Protein AF-A0A7X4HXA7-F1 (afdb_monomer_lite)

Sequence (532 aa):
MKQIGVILVHGIGNQRRYDFLKEFTSHFLDAVRQSAATTRLVINKVELARPSARPETSSDVDGRRPAGSIHNLTSLFRPTTLVNDSPDRPFAVRIYEAYWADEDRPYSRAEKLKYNLWLITLFWNPIFNLVSGKYKGRMPFRRFLRGELMTLVVFPLYHLLEFLFLLLDATFRSANHRSSRWNAAIYEYAGDVKLFVSQRIYFHNQTKRDAIRARFDEVLIKACLENEEIHVVGHSLGSAVALDGLTHHKMQPSKMAEDFLAWLAHCHPEAVEVNPLAKLKTFVTLGSPLDKLYFFWPSQKPRDRRRPVTLRQRQDVTEPAADVGGSRASWSATTAHDEEERAPASWFNFSDVVDPIGADLDDYGDVEGLAKPTNRRLVACWSPTSGHTRYWENVDIMRWIAARICSPEENAPLPKQPSYAKGATRVLLTLFLLGLPTAFALALMLFGILDFMLGFAHDLYMNAESQTAFETLDWFDGTILWVRSSLRLQEGAVTVFGRLVFVALGALLIAFPFSLFHWRRNEQKVKARRDL

Radius of gyration: 28.96 Å; chains: 1; bounding box: 67×77×90 Å

Foldseek 3Di:
DAEEEEEEFEEDFVADPPNCVVLLVVLLVVLLVVLCVVPVFDFPDWDPQDQPPPPPPVPCVPVDDPLPVPVPPVPGDDFTWTWGPPVVDTYIYGYHYLYQYDLPDDDDPVNVVVLLVVLVLLLCLLVCCVVVVVVVDPPPVCVCVQFVCCVNPVSVLVSVVVVVVVVVCVVVPVDDDPDDPVVSNVCRVVVVVCQCLDPPDDDPNDRSNLSSLVSVLVRLLVSLVRGQAYEYEAAECSLLSVLCNLQCVPPPRDVSSVVVLVVCCVVPVVSVPRDSLLRYAEYEYALYLVVVCCSSPVVSDQDDPPPPPPPPPPPPDPDDDDDDDDPDPPPPPPDPPVVPPDDAHEAEYEAELLASRHDFVPVDDDRVSYHGYDYAYDPPDLHNVCRRVPQSVPSQSSSCVSCCRRPVVPPRPHDDHDPPLVSVVSNVVNCCVVVLVSVVVVVVVVVVVVVVVLVVVVVCVVVVPPDDDPPVCVVVVVVNVVVVVVVVVVVVVVVVVVVVSVVVVVVCVVVVVVVSVVVVVVVVVVVVVVVD

pLDDT: mean 72.51, std 15.58, range [39.59, 97.19]

Structure (mmCIF, N/CA/C/O backbone):
data_AF-A0A7X4HXA7-F1
#
_entry.id   AF-A0A7X4HXA7-F1
#
loop_
_atom_site.group_PDB
_atom_site.id
_atom_site.type_symbol
_atom_site.label_atom_id
_atom_site.label_alt_id
_atom_site.label_comp_id
_atom_site.label_asym_id
_atom_site.label_entity_id
_atom_site.label_seq_id
_atom_site.pdbx_PDB_ins_code
_atom_site.Cartn_x
_atom_site.Cartn_y
_atom_site.Cartn_z
_atom_site.occupancy
_atom_site.B_iso_or_equiv
_atom_site.auth_seq_id
_atom_site.auth_comp_id
_atom_site.auth_asym_id
_atom_site.auth_atom_id
_atom_site.pdbx_PDB_model_num
ATOM 1 N N . MET A 1 1 ? -23.446 -1.475 22.392 1.00 88.31 1 MET A N 1
ATOM 2 C CA . MET A 1 1 ? -22.938 -2.144 21.176 1.00 88.31 1 MET A CA 1
ATOM 3 C C . MET A 1 1 ? -21.628 -1.488 20.800 1.00 88.31 1 MET A C 1
ATOM 5 O O . MET A 1 1 ? -21.642 -0.295 20.517 1.00 88.31 1 MET A O 1
ATOM 9 N N . LYS A 1 2 ? -20.532 -2.248 20.812 1.00 93.12 2 LYS A N 1
ATOM 10 C CA . LYS A 1 2 ? -19.186 -1.732 20.542 1.00 93.12 2 LYS A CA 1
ATOM 11 C C . LYS A 1 2 ? -19.071 -1.214 19.106 1.00 93.12 2 LYS A C 1
ATOM 13 O O . LYS A 1 2 ? -19.392 -1.963 18.185 1.00 93.12 2 LYS A O 1
ATOM 18 N N . GLN A 1 3 ? -18.615 0.020 18.900 1.00 94.81 3 GLN A N 1
ATOM 19 C CA . GLN A 1 3 ? -18.382 0.570 17.553 1.00 94.81 3 GLN A CA 1
ATOM 20 C C . GLN A 1 3 ? -16.918 0.381 17.123 1.00 94.81 3 GLN A C 1
ATOM 22 O O . GLN A 1 3 ? -16.004 0.854 17.799 1.00 94.81 3 GLN A O 1
ATOM 27 N N . ILE A 1 4 ? -16.689 -0.301 16.000 1.00 95.50 4 ILE A N 1
ATOM 28 C CA . ILE A 1 4 ? -15.364 -0.630 15.461 1.00 95.50 4 ILE A CA 1
ATOM 29 C C . ILE A 1 4 ? -15.205 0.027 14.089 1.00 95.50 4 ILE A C 1
ATOM 31 O O . ILE A 1 4 ? -15.945 -0.287 13.161 1.00 95.50 4 ILE A O 1
ATOM 35 N N . GLY A 1 5 ? -14.208 0.891 13.929 1.00 95.44 5 GLY A N 1
ATOM 36 C CA . GLY A 1 5 ? -13.864 1.497 12.648 1.00 95.44 5 GLY A CA 1
ATOM 37 C C . GLY A 1 5 ? -12.778 0.706 11.924 1.00 95.44 5 GLY A C 1
ATOM 38 O O . GLY A 1 5 ? -11.759 0.350 12.513 1.00 95.44 5 GLY A O 1
ATOM 39 N N . VAL A 1 6 ? -12.965 0.455 10.632 1.00 95.75 6 VAL A N 1
ATOM 40 C CA . VAL A 1 6 ? -11.962 -0.152 9.747 1.00 95.75 6 VAL A CA 1
ATOM 41 C C . VAL A 1 6 ? -11.675 0.818 8.616 1.00 95.75 6 VAL A C 1
ATOM 43 O O . VAL A 1 6 ? -12.551 1.089 7.805 1.00 95.75 6 VAL A O 1
ATOM 46 N N . ILE A 1 7 ? -10.461 1.351 8.552 1.00 94.88 7 ILE A N 1
ATOM 47 C CA . ILE A 1 7 ? -10.051 2.299 7.516 1.00 94.88 7 ILE A CA 1
ATOM 48 C C . ILE A 1 7 ? -9.251 1.552 6.458 1.00 94.88 7 ILE A C 1
ATOM 50 O O . ILE A 1 7 ? -8.171 1.031 6.738 1.00 94.88 7 ILE A O 1
ATOM 54 N N . LEU A 1 8 ? -9.770 1.524 5.238 1.00 94.56 8 LEU A N 1
ATOM 55 C CA . LEU A 1 8 ? -9.102 0.968 4.073 1.00 94.56 8 LEU A CA 1
ATOM 56 C C . LEU A 1 8 ? -8.347 2.075 3.344 1.00 94.56 8 LEU A C 1
ATOM 58 O O . LEU A 1 8 ? -8.947 3.055 2.913 1.00 94.56 8 LEU A O 1
ATOM 62 N N . VAL A 1 9 ? -7.036 1.921 3.202 1.00 93.69 9 VAL A N 1
ATOM 63 C CA . VAL A 1 9 ? -6.147 2.937 2.628 1.00 93.69 9 VAL A CA 1
ATOM 64 C C . VAL A 1 9 ? -5.544 2.366 1.346 1.00 93.69 9 VAL A C 1
ATOM 66 O O . VAL A 1 9 ? -4.703 1.466 1.403 1.00 93.69 9 VAL A O 1
ATOM 69 N N . HIS A 1 10 ? -5.978 2.862 0.185 1.00 90.31 10 HIS A N 1
ATOM 70 C CA . HIS A 1 10 ? -5.497 2.431 -1.136 1.00 90.31 10 HIS A CA 1
ATOM 71 C C . HIS A 1 10 ? -5.427 3.596 -2.151 1.00 90.31 10 HIS A C 1
ATOM 73 O O . HIS A 1 10 ? -6.126 4.601 -2.016 1.00 90.31 10 HIS A O 1
ATOM 79 N N . GLY A 1 11 ? -4.518 3.475 -3.126 1.00 81.56 11 GLY A N 1
ATOM 80 C CA . GLY A 1 11 ? -4.219 4.517 -4.119 1.00 81.56 11 GLY A CA 1
ATOM 81 C C . GLY A 1 11 ? -4.688 4.141 -5.519 1.00 81.56 11 GLY A C 1
ATOM 82 O O . GLY A 1 11 ? -5.440 3.177 -5.677 1.00 81.56 11 GLY A O 1
ATOM 83 N N . ILE A 1 12 ? -4.200 4.866 -6.529 1.00 69.06 12 ILE A N 1
ATOM 84 C CA . ILE A 1 12 ? -4.426 4.538 -7.936 1.00 69.06 12 ILE A CA 1
ATOM 85 C C . ILE A 1 12 ? -3.592 3.303 -8.301 1.00 69.06 12 ILE A C 1
ATOM 87 O O . ILE A 1 12 ? -2.359 3.293 -8.320 1.00 69.06 12 ILE A O 1
ATOM 91 N N . GLY A 1 13 ? -4.309 2.229 -8.599 1.00 60.66 13 GLY A N 1
ATOM 92 C CA . GLY A 1 13 ? -3.848 1.107 -9.409 1.00 60.66 13 GLY A CA 1
ATOM 93 C C . GLY A 1 13 ? -4.921 0.800 -10.454 1.00 60.66 13 GLY A C 1
ATOM 94 O O . GLY A 1 13 ? -5.788 1.627 -10.701 1.00 60.66 13 GLY A O 1
ATOM 95 N N . ASN A 1 14 ? -4.971 -0.422 -10.995 1.00 48.19 14 ASN A N 1
ATOM 96 C CA . ASN A 1 14 ? -6.093 -0.891 -11.841 1.00 48.19 14 ASN A CA 1
ATOM 97 C C . ASN A 1 14 ? -7.473 -0.896 -11.133 1.00 48.19 14 ASN A C 1
ATOM 99 O O . ASN A 1 14 ? -8.437 -1.455 -11.653 1.00 48.19 14 ASN A O 1
ATOM 103 N N . GLN A 1 15 ? -7.558 -0.343 -9.929 1.00 58.91 15 GLN A N 1
ATOM 104 C CA . GLN A 1 15 ? -8.718 -0.343 -9.063 1.00 58.91 15 GLN A CA 1
ATOM 105 C C . GLN A 1 15 ? -9.256 1.064 -9.055 1.00 58.91 15 GLN A C 1
ATOM 107 O O . GLN A 1 15 ? -8.672 1.949 -8.431 1.00 58.91 15 GLN A O 1
ATOM 112 N N . ARG A 1 16 ? -10.365 1.248 -9.766 1.00 66.75 16 ARG A N 1
ATOM 113 C CA . ARG A 1 16 ? -11.109 2.494 -9.684 1.00 66.75 16 ARG A CA 1
ATOM 114 C C . ARG A 1 16 ? -11.524 2.700 -8.238 1.00 66.75 16 ARG A C 1
ATOM 116 O O . ARG A 1 16 ? -11.734 1.736 -7.488 1.00 66.75 16 ARG A O 1
ATOM 123 N N . ARG A 1 17 ? -11.701 3.961 -7.865 1.00 64.50 17 ARG A N 1
ATOM 124 C CA . ARG A 1 17 ? -12.355 4.319 -6.606 1.00 64.50 17 ARG A CA 1
ATOM 125 C C . ARG A 1 17 ? -13.607 3.451 -6.381 1.00 64.50 17 ARG A C 1
ATOM 127 O O . ARG A 1 17 ? -14.386 3.255 -7.315 1.00 64.50 17 ARG A O 1
ATOM 134 N N . TYR A 1 18 ? -13.793 2.942 -5.162 1.00 71.88 18 TYR A N 1
ATOM 135 C CA . TYR A 1 18 ? -14.872 2.033 -4.737 1.00 71.88 18 TYR A CA 1
ATOM 136 C C . TYR A 1 18 ? -14.793 0.569 -5.178 1.00 71.88 18 TYR A C 1
ATOM 138 O O . TYR A 1 18 ? -15.395 -0.266 -4.500 1.00 71.88 18 TYR A O 1
ATOM 146 N N . ASP A 1 19 ? -14.076 0.215 -6.249 1.00 79.56 19 ASP A N 1
ATOM 147 C CA . ASP A 1 19 ? -13.962 -1.195 -6.655 1.00 79.56 19 ASP A CA 1
ATOM 148 C C . ASP A 1 19 ? -13.202 -1.986 -5.584 1.00 79.56 19 ASP A C 1
ATOM 150 O O . ASP A 1 19 ? -13.676 -3.023 -5.119 1.00 79.56 19 ASP A O 1
ATOM 154 N N . PHE A 1 20 ? -12.092 -1.426 -5.094 1.00 81.56 20 PHE A N 1
ATOM 155 C CA . PHE A 1 20 ? -11.339 -2.000 -3.980 1.00 81.56 20 PHE A CA 1
ATOM 156 C C . PHE A 1 20 ? -12.178 -2.094 -2.699 1.00 81.56 20 PHE A C 1
ATOM 158 O O . PHE A 1 20 ? -12.239 -3.162 -2.092 1.00 81.56 20 PHE A O 1
ATOM 165 N N . LEU A 1 21 ? -12.867 -1.015 -2.301 1.00 83.94 21 LEU A N 1
ATOM 166 C CA . LEU A 1 21 ? -13.745 -1.022 -1.126 1.00 83.94 21 LEU A CA 1
ATOM 167 C C . LEU A 1 21 ? -14.814 -2.113 -1.240 1.00 83.94 21 LEU A C 1
ATOM 169 O O . LEU A 1 21 ? -15.052 -2.843 -0.276 1.00 83.94 21 LEU A O 1
ATOM 173 N N . LYS A 1 22 ? -15.451 -2.239 -2.407 1.00 85.19 22 LYS A N 1
ATOM 174 C CA . LYS A 1 22 ? -16.496 -3.230 -2.668 1.00 85.19 22 LYS A CA 1
ATOM 175 C C . LYS A 1 22 ? -15.949 -4.652 -2.595 1.00 85.19 22 LYS A C 1
ATOM 177 O O . LYS A 1 22 ? -16.531 -5.478 -1.893 1.00 85.19 22 LYS A O 1
ATOM 182 N N . GLU A 1 23 ? -14.855 -4.940 -3.297 1.00 88.56 23 GLU A N 1
ATOM 183 C CA . GLU A 1 23 ? -14.228 -6.265 -3.299 1.00 88.56 23 GLU A CA 1
ATOM 184 C C . GLU A 1 23 ? -13.742 -6.645 -1.901 1.00 88.56 23 GLU A C 1
ATOM 186 O O . GLU A 1 23 ? -14.123 -7.697 -1.384 1.00 88.56 23 GLU A O 1
ATOM 191 N N . PHE A 1 24 ? -12.981 -5.762 -1.248 1.00 90.69 24 PHE A N 1
ATOM 192 C CA . PHE A 1 24 ? -12.498 -5.981 0.111 1.00 90.69 24 PHE A CA 1
ATOM 193 C C . PHE A 1 24 ? -13.660 -6.244 1.068 1.00 90.69 24 PHE A C 1
ATOM 195 O O . PHE A 1 24 ? -13.644 -7.234 1.794 1.00 90.69 24 PHE A O 1
ATOM 202 N N . THR A 1 25 ? -14.692 -5.395 1.052 1.00 88.88 25 THR A N 1
ATOM 203 C CA . THR A 1 25 ? -15.854 -5.538 1.941 1.00 88.88 25 THR A CA 1
ATOM 204 C C . THR A 1 25 ? -16.603 -6.841 1.681 1.00 88.88 25 THR A C 1
ATOM 206 O O . THR A 1 25 ? -17.016 -7.496 2.634 1.00 88.88 25 THR A O 1
ATOM 209 N N . SER A 1 26 ? -16.749 -7.255 0.418 1.00 89.94 26 SER A N 1
ATOM 210 C CA . SER A 1 26 ? -17.382 -8.531 0.068 1.00 89.94 26 SER A CA 1
ATOM 211 C C . SER A 1 26 ? -16.606 -9.715 0.642 1.00 89.94 26 SER A C 1
ATOM 213 O O . SER A 1 26 ? -17.182 -10.546 1.342 1.00 89.94 26 SER A O 1
ATOM 215 N N . HIS A 1 27 ? -15.292 -9.774 0.414 1.00 92.50 27 HIS A N 1
ATOM 216 C CA . HIS A 1 27 ? -14.469 -10.869 0.929 1.00 92.50 27 HIS A CA 1
ATOM 217 C C . HIS A 1 27 ? -14.347 -10.848 2.455 1.00 92.50 27 HIS A C 1
ATOM 219 O O . HIS A 1 27 ? -14.347 -11.904 3.087 1.00 92.50 27 HIS A O 1
ATOM 225 N N . PHE A 1 28 ? -14.291 -9.659 3.057 1.00 92.06 28 PHE A N 1
ATOM 226 C CA . PHE A 1 28 ? -14.330 -9.484 4.503 1.00 92.06 28 PHE A CA 1
ATOM 227 C C . PHE A 1 28 ? -15.645 -10.012 5.084 1.00 92.06 28 PHE A C 1
ATOM 229 O O . PHE A 1 28 ? -15.630 -10.747 6.066 1.00 92.06 28 PHE A O 1
ATOM 236 N N . LEU A 1 29 ? -16.783 -9.711 4.453 1.00 89.12 29 LEU A N 1
ATOM 237 C CA . LEU A 1 29 ? -18.088 -10.214 4.875 1.00 89.12 29 LEU A CA 1
ATOM 238 C C . LEU A 1 29 ? -18.196 -11.726 4.782 1.00 89.12 29 LEU A C 1
ATOM 240 O O . LEU A 1 29 ? -18.685 -12.367 5.712 1.00 89.12 29 LEU A O 1
ATOM 244 N N . ASP A 1 30 ? -17.732 -12.297 3.677 1.00 90.44 30 ASP A N 1
ATOM 245 C CA . ASP A 1 30 ? -17.726 -13.743 3.497 1.00 90.44 30 ASP A CA 1
ATOM 246 C C . ASP A 1 30 ? -16.817 -14.420 4.527 1.00 90.44 30 ASP A C 1
ATOM 248 O O . ASP A 1 30 ? -17.182 -15.452 5.090 1.00 90.44 30 ASP A O 1
ATOM 252 N N . ALA A 1 31 ? -15.681 -13.804 4.854 1.00 90.69 31 ALA A N 1
ATOM 253 C CA . ALA A 1 31 ? -14.806 -14.255 5.926 1.00 90.69 31 ALA A CA 1
ATOM 254 C C . ALA A 1 31 ? -15.468 -14.166 7.310 1.00 90.69 31 ALA A C 1
ATOM 256 O O . ALA A 1 31 ? -15.410 -15.140 8.059 1.00 90.69 31 ALA A O 1
ATOM 257 N N . VAL A 1 32 ? -16.147 -13.060 7.639 1.00 87.31 32 VAL A N 1
ATOM 258 C CA . VAL A 1 32 ? -16.910 -12.918 8.893 1.00 87.31 32 VAL A CA 1
ATOM 259 C C . VAL A 1 32 ? -17.988 -13.998 8.986 1.00 87.31 32 VAL A C 1
ATOM 261 O O . VAL A 1 32 ? -18.085 -14.660 10.014 1.00 87.31 32 VAL A O 1
ATOM 264 N N . ARG A 1 33 ? -18.754 -14.237 7.912 1.00 84.94 33 ARG A N 1
ATOM 265 C CA . ARG A 1 33 ? -19.793 -15.285 7.857 1.00 84.94 33 ARG A CA 1
ATOM 266 C C . ARG A 1 33 ? -19.225 -16.687 8.055 1.00 84.94 33 ARG A C 1
ATOM 268 O O . ARG A 1 33 ? -19.838 -17.507 8.730 1.00 84.94 33 ARG A O 1
ATOM 275 N N . GLN A 1 34 ? -18.065 -16.969 7.470 1.00 84.88 34 GLN A N 1
ATOM 276 C CA . GLN A 1 34 ? -17.410 -18.270 7.605 1.00 84.88 34 GLN A CA 1
ATOM 277 C C . GLN A 1 34 ? -16.851 -18.483 9.013 1.00 84.88 34 GLN A C 1
ATOM 279 O O . GLN A 1 34 ? -17.006 -19.571 9.558 1.00 84.88 34 GLN A O 1
ATOM 284 N N . SER A 1 35 ? -16.254 -17.456 9.622 1.00 76.50 35 SER A N 1
ATOM 285 C CA . SER A 1 35 ? -15.803 -17.519 11.018 1.00 76.50 35 SER A CA 1
ATOM 286 C C . SER A 1 35 ? -16.990 -17.648 11.983 1.00 76.50 35 SER A C 1
ATOM 288 O O . SER A 1 35 ? -16.943 -18.431 12.931 1.00 76.50 35 SER A O 1
ATOM 290 N N . ALA A 1 36 ? -18.096 -16.963 11.679 1.00 66.12 36 ALA A N 1
ATOM 291 C CA . ALA A 1 36 ? -19.364 -17.011 12.403 1.00 66.12 36 ALA A CA 1
ATOM 292 C C . ALA A 1 36 ? -20.096 -18.360 12.337 1.00 66.12 36 ALA A C 1
ATOM 294 O O . ALA A 1 36 ? -20.959 -18.628 13.167 1.00 66.12 36 ALA A O 1
ATOM 295 N N . ALA A 1 37 ? -19.760 -19.252 11.403 1.00 58.16 37 ALA A N 1
ATOM 296 C CA . ALA A 1 37 ? -20.290 -20.617 11.445 1.00 58.16 37 ALA A CA 1
ATOM 297 C C . ALA A 1 37 ? -19.906 -21.342 12.755 1.00 58.16 37 ALA A C 1
ATOM 299 O O . ALA A 1 37 ? -20.577 -22.290 13.157 1.00 58.16 37 ALA A O 1
ATOM 300 N N . THR A 1 38 ? -18.869 -20.856 13.444 1.00 51.97 38 THR A N 1
ATOM 301 C CA . THR A 1 38 ? -18.427 -21.321 14.767 1.00 51.97 38 THR A CA 1
ATOM 302 C C . THR A 1 38 ? -19.077 -20.546 15.924 1.00 51.97 38 THR A C 1
ATOM 304 O O . THR A 1 38 ? -19.207 -21.082 17.021 1.00 51.97 38 THR A O 1
ATOM 307 N N . THR A 1 39 ? -19.546 -19.317 15.680 1.00 53.12 39 THR A N 1
ATOM 308 C CA . THR A 1 39 ? -20.023 -18.365 16.699 1.00 53.12 39 THR A CA 1
ATOM 309 C C . THR A 1 39 ? -21.244 -17.629 16.149 1.00 53.12 39 THR A C 1
ATOM 311 O O . THR A 1 39 ? -21.087 -16.854 15.215 1.00 53.12 39 THR A O 1
ATOM 314 N N . ARG A 1 40 ? -22.455 -17.857 16.690 1.00 54.72 40 ARG A N 1
ATOM 315 C CA . ARG A 1 40 ? -23.736 -17.289 16.194 1.00 54.72 40 ARG A CA 1
ATOM 316 C C . ARG A 1 40 ? -23.654 -15.771 15.948 1.00 54.72 40 ARG A C 1
ATOM 318 O O . ARG A 1 40 ? -23.915 -14.975 16.846 1.00 54.72 40 ARG A O 1
ATOM 325 N N . LEU A 1 41 ? -23.323 -15.377 14.723 1.00 56.59 41 LEU A N 1
ATOM 326 C CA . LEU A 1 41 ? -23.183 -13.987 14.298 1.00 56.59 41 LEU A CA 1
ATOM 327 C C . LEU A 1 41 ? -24.321 -13.706 13.323 1.00 56.59 41 LEU A C 1
ATOM 329 O O . LEU A 1 41 ? -24.367 -14.259 12.223 1.00 56.59 41 LEU A O 1
ATOM 333 N N . VAL A 1 42 ? -25.277 -12.886 13.752 1.00 57.47 42 VAL A N 1
ATOM 334 C CA . VAL A 1 42 ? -26.417 -12.502 12.919 1.00 57.47 42 VAL A CA 1
ATOM 335 C C . VAL A 1 42 ? -26.072 -11.170 12.266 1.00 57.47 42 VAL A C 1
ATOM 337 O O . VAL A 1 42 ? -26.035 -10.141 12.936 1.00 57.47 42 VAL A O 1
ATOM 340 N N . ILE A 1 43 ? -25.774 -11.194 10.965 1.00 61.47 43 ILE A N 1
ATOM 341 C CA . ILE A 1 43 ? -25.510 -9.978 10.187 1.00 61.47 43 ILE A CA 1
ATOM 342 C C . ILE A 1 43 ? -26.856 -9.403 9.747 1.00 61.47 43 ILE A C 1
ATOM 344 O O . ILE A 1 43 ? -27.425 -9.850 8.752 1.00 61.47 43 ILE A O 1
ATOM 348 N N . ASN A 1 44 ? -27.367 -8.421 10.490 1.00 52.22 44 ASN A N 1
ATOM 349 C CA . ASN A 1 44 ? -28.725 -7.901 10.284 1.00 52.22 44 ASN A CA 1
ATOM 350 C C . ASN A 1 44 ? -28.833 -6.826 9.198 1.00 52.22 44 ASN A C 1
ATOM 352 O O . ASN A 1 44 ? -29.898 -6.643 8.608 1.00 52.22 44 ASN A O 1
ATOM 356 N N . LYS A 1 45 ? -27.745 -6.105 8.908 1.00 59.59 45 LYS A N 1
ATOM 357 C CA . LYS A 1 45 ? -27.756 -5.024 7.918 1.00 59.59 45 LYS A CA 1
ATOM 358 C C . LYS A 1 45 ? -26.372 -4.815 7.319 1.00 59.59 45 LYS A C 1
ATOM 360 O O . LYS A 1 45 ? -25.388 -4.766 8.051 1.00 59.59 45 LYS A O 1
ATOM 365 N N . VAL A 1 46 ? -26.323 -4.673 5.996 1.00 60.50 46 VAL A N 1
ATOM 366 C CA . VAL A 1 46 ? -25.161 -4.166 5.258 1.00 60.50 46 VAL A CA 1
ATOM 367 C C . VAL A 1 46 ? -25.632 -2.932 4.504 1.00 60.50 46 VAL A C 1
ATOM 369 O O . VAL A 1 46 ? -26.296 -3.038 3.474 1.00 60.50 46 VAL A O 1
ATOM 372 N N . GLU A 1 47 ? -25.336 -1.751 5.036 1.00 58.56 47 GLU A N 1
ATOM 373 C CA . GLU A 1 47 ? -25.561 -0.506 4.303 1.00 58.56 47 GLU A CA 1
ATOM 374 C C . GLU A 1 47 ? -24.326 -0.205 3.468 1.00 58.56 47 GLU A C 1
ATOM 376 O O . GLU A 1 47 ? -23.380 0.388 3.968 1.00 58.56 47 GLU A O 1
ATOM 381 N N . LEU A 1 48 ? -24.304 -0.628 2.203 1.00 55.38 48 LEU A N 1
ATOM 382 C CA . LEU A 1 48 ? -23.256 -0.171 1.296 1.00 55.38 48 LEU A CA 1
ATOM 383 C C . LEU A 1 48 ? -23.437 1.323 1.046 1.00 55.38 48 LEU A C 1
ATOM 385 O O . LEU A 1 48 ? -24.530 1.770 0.681 1.00 55.38 48 LEU A O 1
ATOM 389 N N . ALA A 1 49 ? -22.349 2.074 1.193 1.00 53.81 49 ALA A N 1
ATOM 390 C CA . ALA A 1 49 ? -22.273 3.449 0.736 1.00 53.81 49 ALA A CA 1
ATOM 391 C C . ALA A 1 49 ? -22.661 3.484 -0.748 1.00 53.81 49 ALA A C 1
ATOM 393 O O . ALA A 1 49 ? -21.894 3.055 -1.611 1.00 53.81 49 ALA A O 1
ATOM 394 N N . ARG A 1 50 ? -23.865 3.958 -1.077 1.00 46.97 50 ARG A N 1
ATOM 395 C CA . ARG A 1 50 ? -24.125 4.361 -2.457 1.00 46.97 50 ARG A CA 1
ATOM 396 C C . ARG A 1 50 ? -23.361 5.663 -2.641 1.00 46.97 50 ARG A C 1
ATOM 398 O O . ARG A 1 50 ? -23.612 6.572 -1.846 1.00 46.97 50 ARG A O 1
ATOM 405 N N . PRO A 1 51 ? -22.459 5.779 -3.632 1.00 49.16 51 PRO A N 1
ATOM 406 C CA . PRO A 1 51 ? -21.952 7.088 -3.995 1.00 49.16 51 PRO A CA 1
ATOM 407 C C . PRO A 1 51 ? -23.191 7.930 -4.278 1.00 49.16 51 PRO A C 1
ATOM 409 O O . PRO A 1 51 ? -23.981 7.595 -5.163 1.00 49.16 51 PRO A O 1
ATOM 412 N N . SER A 1 52 ? -23.438 8.946 -3.452 1.00 46.59 52 SER A N 1
ATOM 413 C CA . SER A 1 52 ? -24.464 9.937 -3.750 1.00 46.59 52 SER A CA 1
ATOM 414 C C . SER A 1 52 ? -24.166 10.400 -5.165 1.00 46.59 52 SER A C 1
ATOM 416 O O . SER A 1 52 ? -23.036 10.838 -5.411 1.00 46.59 52 SER A O 1
ATOM 418 N N . ALA A 1 53 ? -25.112 10.181 -6.084 1.00 44.34 53 ALA A N 1
ATOM 419 C CA . ALA A 1 53 ? -24.947 10.507 -7.490 1.00 44.34 53 ALA A CA 1
ATOM 420 C C . ALA A 1 53 ? -24.288 11.881 -7.563 1.00 44.34 53 ALA A C 1
ATOM 422 O O . ALA A 1 53 ? -24.823 12.858 -7.032 1.00 44.34 53 ALA A O 1
ATOM 423 N N . ARG A 1 54 ? -23.063 11.913 -8.098 1.00 45.97 54 ARG A N 1
ATOM 424 C CA . ARG A 1 54 ? -22.344 13.157 -8.358 1.00 45.97 54 ARG A CA 1
ATOM 425 C C . ARG A 1 54 ? -23.368 14.050 -9.065 1.00 45.97 54 ARG A C 1
ATOM 427 O O . ARG A 1 54 ? -23.964 13.571 -10.031 1.00 45.97 54 ARG A O 1
ATOM 434 N N . PRO A 1 55 ? -23.617 15.294 -8.630 1.00 41.16 55 PRO A N 1
ATOM 435 C CA . PRO A 1 55 ? -24.230 16.243 -9.533 1.00 41.16 55 PRO A CA 1
ATOM 436 C C . PRO A 1 55 ? -23.270 16.310 -10.720 1.00 41.16 55 PRO A C 1
ATOM 438 O O . PRO A 1 55 ? -22.157 16.822 -10.598 1.00 41.16 55 PRO A O 1
ATOM 441 N N . GLU A 1 56 ? -23.644 15.694 -11.837 1.00 40.28 56 GLU A N 1
ATOM 442 C CA . GLU A 1 56 ? -23.003 15.889 -13.130 1.00 40.28 56 GLU A CA 1
ATOM 443 C C . GLU A 1 56 ? -23.327 17.316 -13.582 1.00 40.28 56 GLU A C 1
ATOM 445 O O . GLU A 1 56 ? -24.030 17.547 -14.558 1.00 40.28 56 GLU A O 1
ATOM 450 N N . THR A 1 57 ? -22.883 18.322 -12.830 1.00 42.53 57 THR A N 1
ATOM 451 C CA . THR A 1 57 ? -22.928 19.697 -13.306 1.00 42.53 57 THR A CA 1
ATOM 452 C C . THR A 1 57 ? -21.805 19.832 -14.320 1.00 42.53 57 THR A C 1
ATOM 454 O O . THR A 1 57 ? -20.627 19.948 -13.980 1.00 42.53 57 THR A O 1
ATOM 457 N N . SER A 1 58 ? -22.217 19.733 -15.578 1.00 39.59 58 SER A N 1
ATOM 458 C CA . SER A 1 58 ? -21.476 19.709 -16.835 1.00 39.59 58 SER A CA 1
ATOM 459 C C . SER A 1 58 ? -20.697 20.994 -17.167 1.00 39.59 58 SER A C 1
ATOM 461 O O . SER A 1 58 ? -20.607 21.363 -18.335 1.00 39.59 58 SER A O 1
ATOM 463 N N . SER A 1 59 ? -20.152 21.711 -16.183 1.00 40.56 59 SER A N 1
ATOM 464 C CA . SER A 1 59 ? -19.508 23.018 -16.403 1.00 40.56 59 SER A CA 1
ATOM 465 C C . SER A 1 59 ? -18.067 23.125 -15.897 1.00 40.56 59 SER A C 1
ATOM 467 O O . SER A 1 59 ? -17.500 24.210 -15.917 1.00 40.56 59 SER A O 1
ATOM 469 N N . ASP A 1 60 ? -17.430 22.020 -15.507 1.00 42.22 60 ASP A N 1
ATOM 470 C CA . ASP A 1 60 ? -16.013 21.984 -15.090 1.00 42.22 60 ASP A CA 1
ATOM 471 C C . ASP A 1 60 ? -15.053 21.812 -16.297 1.00 42.22 60 ASP A C 1
ATOM 473 O O . ASP A 1 60 ? -14.056 21.091 -16.245 1.00 42.22 60 ASP A O 1
ATOM 477 N N . VAL A 1 61 ? -15.364 22.473 -17.420 1.00 45.06 61 VAL A N 1
ATOM 478 C CA . VAL A 1 61 ? -14.620 22.387 -18.698 1.00 45.06 61 VAL A CA 1
ATOM 479 C C . VAL A 1 61 ? -13.208 22.992 -18.602 1.00 45.06 61 VAL A C 1
ATOM 481 O O . VAL A 1 61 ? -12.347 22.669 -19.416 1.00 45.06 61 VAL A O 1
ATOM 484 N N . ASP A 1 62 ? -12.909 23.778 -17.565 1.00 43.84 62 ASP A N 1
ATOM 485 C CA . ASP A 1 62 ? -11.632 24.498 -17.459 1.00 43.84 62 ASP A CA 1
ATOM 486 C C . ASP A 1 62 ? -10.533 23.799 -16.645 1.00 43.84 62 ASP A C 1
ATOM 488 O O . ASP A 1 62 ? -9.434 24.342 -16.513 1.00 43.84 62 ASP A O 1
ATOM 492 N N . GLY A 1 63 ? -10.764 22.607 -16.079 1.00 47.47 63 GLY A N 1
ATOM 493 C CA . GLY A 1 63 ? -9.708 21.825 -15.404 1.00 47.47 63 GLY A CA 1
ATOM 494 C C . GLY A 1 63 ? -9.012 22.529 -14.221 1.00 47.47 63 GLY A C 1
ATOM 495 O O . GLY A 1 63 ? -8.024 22.027 -13.681 1.00 47.47 63 GLY A O 1
ATOM 496 N N . ARG A 1 64 ? -9.519 23.690 -13.792 1.00 42.53 64 ARG A N 1
ATOM 497 C CA . ARG A 1 64 ? -9.015 24.508 -12.686 1.00 42.53 64 ARG A CA 1
ATOM 498 C C . ARG A 1 64 ? -9.946 24.397 -11.488 1.00 42.53 64 ARG A C 1
ATOM 500 O O . ARG A 1 64 ? -10.433 25.401 -10.979 1.00 42.53 64 ARG A O 1
ATOM 507 N N . ARG A 1 65 ? -10.141 23.186 -10.965 1.00 46.75 65 ARG A N 1
ATOM 508 C CA . ARG A 1 65 ? -10.511 23.107 -9.549 1.00 46.75 65 ARG A CA 1
ATOM 509 C C . ARG A 1 65 ? -9.334 23.650 -8.740 1.00 46.75 65 ARG A C 1
ATOM 511 O O . ARG A 1 65 ? -8.223 23.127 -8.893 1.00 46.75 65 ARG A O 1
ATOM 518 N N . PRO A 1 66 ? -9.520 24.675 -7.890 1.00 46.81 66 PRO A N 1
ATOM 519 C CA . PRO A 1 66 ? -8.503 25.005 -6.912 1.00 46.81 66 PRO A CA 1
ATOM 520 C C . PRO A 1 66 ? -8.306 23.753 -6.060 1.00 46.81 66 PRO A C 1
ATOM 522 O O . PRO A 1 66 ? -9.245 23.254 -5.441 1.00 46.81 66 PRO A O 1
ATOM 525 N N . ALA A 1 67 ? -7.081 23.230 -6.040 1.00 46.03 67 ALA A N 1
ATOM 526 C CA . ALA A 1 67 ? -6.704 22.031 -5.292 1.00 46.03 67 ALA A CA 1
ATOM 527 C C . ALA A 1 67 ? -6.918 22.152 -3.760 1.00 46.03 67 ALA A C 1
ATOM 529 O O . ALA A 1 67 ? -6.526 21.255 -3.025 1.00 46.03 67 ALA A O 1
ATOM 530 N N . GLY A 1 68 ? -7.531 23.244 -3.285 1.00 42.50 68 GLY A N 1
ATOM 531 C CA . GLY A 1 68 ? -7.871 23.524 -1.892 1.00 42.50 68 GLY A CA 1
ATOM 532 C C . GLY A 1 68 ? -9.358 23.402 -1.530 1.00 42.50 68 GLY A C 1
ATOM 533 O O . GLY A 1 68 ? -9.692 23.585 -0.369 1.00 42.50 68 GLY A O 1
ATOM 534 N N . SER A 1 69 ? -10.272 23.073 -2.454 1.00 46.91 69 SER A N 1
ATOM 535 C CA . SER A 1 69 ? -11.687 22.822 -2.105 1.00 46.91 69 SER A CA 1
ATOM 536 C C . SER A 1 69 ? -11.879 21.400 -1.545 1.00 46.91 69 SER A C 1
ATOM 538 O O . SER A 1 69 ? -12.582 20.570 -2.123 1.00 46.91 69 SER A O 1
ATOM 540 N N . ILE A 1 70 ? -11.231 21.096 -0.423 1.00 49.62 70 ILE A N 1
ATOM 541 C CA . ILE A 1 70 ? -11.363 19.805 0.278 1.00 49.62 70 ILE A CA 1
ATOM 542 C C . ILE A 1 70 ? -12.682 19.727 1.057 1.00 49.62 70 ILE A C 1
ATOM 544 O O . ILE A 1 70 ? -13.221 18.645 1.260 1.00 49.62 70 ILE A O 1
ATOM 548 N N . HIS A 1 71 ? -13.284 20.883 1.342 1.00 44.97 71 HIS A N 1
ATOM 549 C CA . HIS A 1 71 ? -14.498 21.051 2.146 1.00 44.97 71 HIS A CA 1
ATOM 550 C C . HIS A 1 71 ? -15.785 20.387 1.609 1.00 44.97 71 HIS A C 1
ATOM 552 O O . HIS A 1 71 ? -16.817 20.481 2.259 1.00 44.97 71 HIS A O 1
ATOM 558 N N . ASN A 1 72 ? -15.750 19.696 0.462 1.00 45.50 72 ASN A N 1
ATOM 559 C CA . ASN A 1 72 ? -16.906 18.983 -0.104 1.00 45.50 72 ASN A CA 1
ATOM 560 C C . ASN A 1 72 ? -16.722 17.458 -0.216 1.00 45.50 72 ASN A C 1
ATOM 562 O O . ASN A 1 72 ? -17.591 16.782 -0.764 1.00 45.50 72 ASN A O 1
ATOM 566 N N . LEU A 1 73 ? -15.613 16.889 0.270 1.00 46.06 73 LEU A N 1
ATOM 567 C CA . LEU A 1 73 ? -15.410 15.433 0.243 1.00 46.06 73 LEU A CA 1
ATOM 568 C C . LEU A 1 73 ? -16.057 14.726 1.445 1.00 46.06 73 LEU A C 1
ATOM 570 O O . LEU A 1 73 ? -16.453 13.566 1.332 1.00 46.06 73 LEU A O 1
ATOM 574 N N . THR A 1 74 ? -16.247 15.431 2.559 1.00 42.59 74 THR A N 1
ATOM 575 C CA . THR A 1 74 ? -16.710 14.875 3.840 1.00 42.59 74 THR A CA 1
ATOM 576 C C . THR A 1 74 ? -18.203 14.515 3.855 1.00 42.59 74 THR A C 1
ATOM 578 O O . THR A 1 74 ? -18.615 13.624 4.604 1.00 42.59 74 THR A O 1
ATOM 581 N N . SER A 1 75 ? -19.019 15.150 3.001 1.00 40.78 75 SER A N 1
ATOM 582 C CA . SER A 1 75 ? -20.485 14.996 2.973 1.00 40.78 75 SER A CA 1
ATOM 583 C C . SER A 1 75 ? -21.003 13.800 2.161 1.00 40.78 75 SER A C 1
ATOM 585 O O . SER A 1 75 ? -22.193 13.494 2.230 1.00 40.78 75 SER A O 1
ATOM 587 N N . LEU A 1 76 ? -20.144 13.085 1.423 1.00 48.91 76 LEU A N 1
ATOM 588 C CA . LEU A 1 76 ? -20.589 12.065 0.456 1.00 48.91 76 LEU A CA 1
ATOM 589 C C . LEU A 1 76 ? -20.361 10.611 0.903 1.00 48.91 76 LEU A C 1
ATOM 591 O O . LEU A 1 76 ? -20.807 9.691 0.219 1.00 48.91 76 LEU A O 1
ATOM 595 N N . PHE A 1 77 ? -19.714 10.370 2.051 1.00 54.97 77 PHE A N 1
ATOM 596 C CA . PHE A 1 77 ? -19.340 9.012 2.468 1.00 54.97 77 PHE A CA 1
ATOM 597 C C . PHE A 1 77 ? -20.039 8.580 3.752 1.00 54.97 77 PHE A C 1
ATOM 599 O O . PHE A 1 77 ? -19.662 8.978 4.859 1.00 54.97 77 PHE A O 1
ATOM 606 N N . ARG A 1 78 ? -21.050 7.720 3.587 1.00 65.69 78 ARG A N 1
ATOM 607 C CA . ARG A 1 78 ? -21.578 6.879 4.666 1.00 65.69 78 ARG A CA 1
ATOM 608 C C . ARG A 1 78 ? -20.706 5.626 4.758 1.00 65.69 78 ARG A C 1
ATOM 610 O O . ARG A 1 78 ? -20.580 4.952 3.743 1.00 65.69 78 ARG A O 1
ATOM 617 N N . PRO A 1 79 ? -20.084 5.310 5.903 1.00 74.62 79 PRO A N 1
ATOM 618 C CA . PRO A 1 79 ? -19.301 4.086 6.026 1.00 74.62 79 PRO A CA 1
ATOM 619 C C . PRO A 1 79 ? -20.192 2.856 5.838 1.00 74.62 79 PRO A C 1
ATOM 621 O O . PRO A 1 79 ? -21.368 2.868 6.216 1.00 74.62 79 PRO A O 1
ATOM 624 N N . THR A 1 80 ? -19.627 1.772 5.298 1.00 77.19 80 THR A N 1
ATOM 625 C CA . THR A 1 80 ? -20.374 0.510 5.239 1.00 77.19 80 THR A CA 1
ATOM 626 C C . THR A 1 80 ? -20.469 -0.071 6.638 1.00 77.19 80 THR A C 1
ATOM 628 O O . THR A 1 80 ? -19.440 -0.366 7.240 1.00 77.19 80 THR A O 1
ATOM 631 N N . THR A 1 81 ? -21.686 -0.216 7.163 1.00 80.56 81 THR A N 1
ATOM 632 C CA . THR A 1 81 ? -21.905 -0.685 8.539 1.00 80.56 81 THR A CA 1
ATOM 633 C C . THR A 1 81 ? -22.359 -2.137 8.554 1.00 80.56 81 THR A C 1
ATOM 635 O O . THR A 1 81 ? -23.308 -2.495 7.856 1.00 80.56 81 THR A O 1
ATOM 638 N N . LEU A 1 82 ? -21.686 -2.948 9.368 1.00 80.94 82 LEU A N 1
ATOM 639 C CA . LEU A 1 82 ? -21.973 -4.353 9.625 1.00 80.94 82 LEU A CA 1
ATOM 640 C C . LEU A 1 82 ? -22.356 -4.500 11.085 1.00 80.94 82 LEU A C 1
ATOM 642 O O . LEU A 1 82 ? -21.546 -4.195 11.952 1.00 80.94 82 LEU A O 1
ATOM 646 N N . VAL A 1 83 ? -23.566 -4.965 11.363 1.00 83.69 83 VAL A N 1
ATOM 647 C CA . VAL A 1 83 ? -24.060 -5.095 12.736 1.00 83.69 83 VAL A CA 1
ATOM 648 C C . VAL A 1 83 ? -24.120 -6.564 13.126 1.00 83.69 83 VAL A C 1
ATOM 650 O O . VAL A 1 83 ? -24.717 -7.364 12.407 1.00 83.69 83 VAL A O 1
ATOM 653 N N . ASN A 1 84 ? -23.500 -6.895 14.257 1.00 82.69 84 ASN A N 1
ATOM 654 C CA . ASN A 1 84 ? -23.684 -8.145 14.975 1.00 82.69 84 ASN A CA 1
ATOM 655 C C . ASN A 1 84 ? -24.529 -7.879 16.224 1.00 82.69 84 ASN A C 1
ATOM 657 O O . ASN A 1 84 ? -24.039 -7.280 17.182 1.00 82.69 84 ASN A O 1
ATOM 661 N N . ASP A 1 85 ? -25.765 -8.372 16.222 1.00 81.06 85 ASP A N 1
ATOM 662 C CA . ASP A 1 85 ? -26.700 -8.248 17.350 1.00 81.06 85 ASP A CA 1
ATOM 663 C C . ASP A 1 85 ? -26.688 -9.475 18.273 1.00 81.06 85 ASP A C 1
ATOM 665 O O . ASP A 1 85 ? -27.648 -9.728 19.000 1.00 81.06 85 ASP A O 1
ATOM 669 N N . SER A 1 86 ? -25.612 -10.271 18.246 1.00 80.44 86 SER A N 1
ATOM 670 C CA . SER A 1 86 ? -25.457 -11.376 19.190 1.00 80.44 86 SER A CA 1
ATOM 671 C C . SER A 1 86 ? -25.522 -10.858 20.637 1.00 80.44 86 SER A C 1
ATOM 673 O O . SER A 1 86 ? -24.801 -9.906 20.963 1.00 80.44 86 SER A O 1
ATOM 675 N N . PRO A 1 87 ? -26.348 -11.469 21.510 1.00 81.38 87 PRO A N 1
ATOM 676 C CA . PRO A 1 87 ? -26.555 -10.996 22.879 1.00 81.38 87 PRO A CA 1
ATOM 677 C C . PRO A 1 87 ? -25.267 -11.005 23.710 1.00 81.38 87 PRO A C 1
ATOM 679 O O . PRO A 1 87 ? -25.100 -10.152 24.578 1.00 81.38 87 PRO A O 1
ATOM 682 N N . ASP A 1 88 ? -24.337 -11.914 23.408 1.00 83.62 88 ASP A N 1
ATOM 683 C CA . ASP A 1 88 ? -23.102 -12.083 24.178 1.00 83.62 88 ASP A CA 1
ATOM 684 C C . ASP A 1 88 ? -22.057 -11.003 23.857 1.00 83.62 88 ASP A C 1
ATOM 686 O O . ASP A 1 88 ? -21.234 -10.646 24.700 1.00 83.62 88 ASP A O 1
ATOM 690 N N . ARG A 1 89 ? -22.059 -10.476 22.624 1.00 81.88 89 ARG A N 1
ATOM 691 C CA . ARG A 1 89 ? -21.050 -9.508 22.164 1.00 81.88 89 ARG A CA 1
ATOM 692 C C . ARG A 1 89 ? -21.577 -8.634 21.019 1.00 81.88 89 ARG A C 1
ATOM 694 O O . ARG A 1 89 ? -21.149 -8.809 19.873 1.00 81.88 89 ARG A O 1
ATOM 701 N N . PRO A 1 90 ? -22.469 -7.670 21.300 1.00 88.12 90 PRO A N 1
ATOM 702 C CA . PRO A 1 90 ? -23.017 -6.813 20.263 1.00 88.12 90 PRO A CA 1
ATOM 703 C C . PRO A 1 90 ? -21.961 -5.816 19.777 1.00 88.12 90 PRO A C 1
ATOM 705 O O . PRO A 1 90 ? -21.450 -5.001 20.559 1.00 88.12 90 PRO A O 1
ATOM 708 N N . PHE A 1 91 ? -21.664 -5.830 18.480 1.00 89.56 91 PHE A N 1
ATOM 709 C CA . PHE A 1 91 ? -20.735 -4.885 17.858 1.00 89.56 91 PHE A CA 1
ATOM 710 C C . PHE A 1 91 ? -21.224 -4.413 16.488 1.00 89.56 91 PHE A C 1
ATOM 712 O O . PHE A 1 91 ? -21.951 -5.122 15.798 1.00 89.56 91 PHE A O 1
ATOM 719 N N . ALA A 1 92 ? -20.779 -3.228 16.077 1.00 91.12 92 ALA A N 1
ATOM 720 C CA . ALA A 1 92 ? -20.939 -2.723 14.723 1.00 91.12 92 ALA A CA 1
ATOM 721 C C . ALA A 1 92 ? -19.571 -2.392 14.122 1.00 91.12 92 ALA A C 1
ATOM 723 O O . ALA A 1 92 ? -18.784 -1.678 14.738 1.00 91.12 92 ALA A O 1
ATOM 724 N N . VAL A 1 93 ? -19.291 -2.900 12.923 1.00 91.69 93 VAL A N 1
ATOM 725 C CA . VAL A 1 93 ? -18.086 -2.578 12.151 1.00 91.69 93 VAL A CA 1
ATOM 726 C C . VAL A 1 93 ? -18.442 -1.558 11.079 1.00 91.69 93 VAL A C 1
ATOM 728 O O . VAL A 1 93 ? -19.280 -1.838 10.227 1.00 91.69 93 VAL A O 1
ATOM 731 N N . ARG A 1 94 ? -17.797 -0.394 11.100 1.00 92.50 94 ARG A N 1
ATOM 732 C CA . ARG A 1 94 ? -17.919 0.664 10.094 1.00 92.50 94 ARG A CA 1
ATOM 733 C C . ARG A 1 94 ? -16.668 0.693 9.231 1.00 92.50 94 ARG A C 1
ATOM 735 O O . ARG A 1 94 ? -15.573 0.917 9.737 1.00 92.50 94 ARG A O 1
ATOM 742 N N . ILE A 1 95 ? -16.825 0.469 7.933 1.00 91.00 95 ILE A N 1
ATOM 743 C CA . ILE A 1 95 ? -15.719 0.453 6.975 1.00 91.00 95 ILE A CA 1
ATOM 744 C C . ILE A 1 95 ? -15.651 1.806 6.261 1.00 91.00 95 ILE A C 1
ATOM 746 O O . ILE A 1 95 ? -16.613 2.221 5.609 1.00 91.00 95 ILE A O 1
ATOM 750 N N . TYR A 1 96 ? -14.505 2.468 6.390 1.00 90.44 96 TYR A N 1
ATOM 751 C CA . TYR A 1 96 ? -14.152 3.744 5.778 1.00 90.44 96 TYR A CA 1
ATOM 752 C C . TYR A 1 96 ? -13.150 3.511 4.644 1.00 90.44 96 TYR A C 1
ATOM 754 O O . TYR A 1 96 ? -12.302 2.626 4.731 1.00 90.44 96 TYR A O 1
ATOM 762 N N . GLU A 1 97 ? -13.209 4.335 3.603 1.00 89.38 97 GLU A N 1
ATOM 763 C CA . GLU A 1 97 ? -12.233 4.348 2.509 1.00 89.38 97 GLU A CA 1
ATOM 764 C C . GLU A 1 97 ? -11.456 5.666 2.568 1.00 89.38 97 GLU A C 1
ATOM 766 O O . GLU A 1 97 ? -12.040 6.748 2.500 1.00 89.38 97 GLU A O 1
ATOM 771 N N . ALA A 1 98 ? -10.138 5.572 2.712 1.00 90.00 98 ALA A N 1
ATOM 772 C CA . ALA A 1 98 ? -9.213 6.683 2.576 1.00 90.00 98 ALA A CA 1
ATOM 773 C C . ALA A 1 98 ? -8.525 6.576 1.214 1.00 90.00 98 ALA A C 1
ATOM 775 O O . ALA A 1 98 ? -7.556 5.833 1.038 1.00 90.00 98 ALA A O 1
ATOM 776 N N . TYR A 1 99 ? -9.055 7.333 0.258 1.00 86.00 99 TYR A N 1
ATOM 777 C CA . TYR A 1 99 ? -8.593 7.381 -1.122 1.00 86.00 99 TYR A CA 1
ATOM 778 C C . TYR A 1 99 ? -7.979 8.751 -1.426 1.00 86.00 99 TYR A C 1
ATOM 780 O O . TYR A 1 99 ? -8.635 9.781 -1.260 1.00 86.00 99 TYR A O 1
ATOM 788 N N . TRP A 1 100 ? -6.719 8.789 -1.865 1.00 80.75 100 TRP A N 1
ATOM 789 C CA . TRP A 1 100 ? -5.975 10.049 -2.047 1.00 80.75 100 TRP A CA 1
ATOM 790 C C . TRP A 1 100 ? -5.599 10.364 -3.487 1.00 80.75 100 TRP A C 1
ATOM 792 O O . TRP A 1 100 ? -5.011 11.415 -3.737 1.00 80.75 100 TRP A O 1
ATOM 802 N N . ALA A 1 101 ? -5.888 9.478 -4.422 1.00 76.50 101 ALA A N 1
ATOM 803 C CA . ALA A 1 101 ? -5.287 9.540 -5.733 1.00 76.50 101 ALA A CA 1
ATOM 804 C C . ALA A 1 101 ? -6.217 10.282 -6.716 1.00 76.50 101 ALA A C 1
ATOM 806 O O . ALA A 1 101 ? -7.392 9.958 -6.874 1.00 76.50 101 ALA A O 1
ATOM 807 N N . ASP A 1 102 ? -5.722 11.369 -7.311 1.00 68.75 102 ASP A N 1
ATOM 808 C CA . ASP A 1 102 ? -6.513 12.232 -8.198 1.00 68.75 102 ASP A CA 1
ATOM 809 C C . ASP A 1 102 ? -6.512 11.654 -9.628 1.00 68.75 102 ASP A C 1
ATOM 811 O O . ASP A 1 102 ? -5.650 12.005 -10.433 1.00 68.75 102 ASP A O 1
ATOM 815 N N . GLU A 1 103 ? -7.475 10.774 -9.938 1.00 56.41 103 GLU A N 1
ATOM 816 C CA . GLU A 1 103 ? -7.583 10.022 -11.215 1.00 56.41 103 GLU A CA 1
ATOM 817 C C . GLU A 1 103 ? -7.746 10.899 -12.466 1.00 56.41 103 GLU A C 1
ATOM 819 O O . GLU A 1 103 ? -7.448 10.470 -13.578 1.00 56.41 103 GLU A O 1
ATOM 824 N N . ASP A 1 104 ? -8.176 12.149 -12.314 1.00 60.28 104 ASP A N 1
ATOM 825 C CA . ASP A 1 104 ? -8.791 12.872 -13.430 1.00 60.28 104 ASP A CA 1
ATOM 826 C C . ASP A 1 104 ? -7.858 13.863 -14.151 1.00 60.28 104 ASP A C 1
ATOM 828 O O . ASP A 1 104 ? -8.329 14.668 -14.955 1.00 60.28 104 ASP A O 1
ATOM 832 N N . ARG A 1 105 ? -6.538 13.867 -13.895 1.00 62.84 105 ARG A N 1
ATOM 833 C CA . ARG A 1 105 ? -5.636 14.803 -14.598 1.00 62.84 105 ARG A CA 1
ATOM 834 C C . ARG A 1 105 ? -5.112 14.216 -15.913 1.00 62.84 105 ARG A C 1
ATOM 836 O O . ARG A 1 105 ? -4.238 13.350 -15.877 1.00 62.84 105 ARG A O 1
ATOM 843 N N . PRO A 1 106 ? -5.553 14.720 -17.085 1.00 65.06 106 PRO A N 1
ATOM 844 C CA . PRO A 1 106 ? -4.980 14.300 -18.354 1.00 65.06 106 PRO A CA 1
ATOM 845 C C . PRO A 1 106 ? -3.508 14.713 -18.413 1.00 65.06 106 PRO A C 1
ATOM 847 O O . PRO A 1 106 ? -3.171 15.892 -18.304 1.00 65.06 106 PRO A O 1
ATOM 850 N N . TYR A 1 107 ? -2.619 13.740 -18.601 1.00 67.38 107 TYR A N 1
ATOM 851 C CA . TYR A 1 107 ? -1.189 14.017 -18.664 1.00 67.38 107 TYR A CA 1
ATOM 852 C C . TYR A 1 107 ? -0.790 14.651 -19.989 1.00 67.38 107 TYR A C 1
ATOM 854 O O . TYR A 1 107 ? -0.906 14.046 -21.062 1.00 67.38 107 TYR A O 1
ATOM 862 N N . SER A 1 108 ? -0.212 15.844 -19.896 1.00 79.31 108 SER A N 1
ATOM 863 C CA . SER A 1 108 ? 0.467 16.479 -21.020 1.00 79.31 108 SER A CA 1
ATOM 864 C C . SER A 1 108 ? 1.701 15.668 -21.448 1.00 79.31 108 SER A C 1
ATOM 866 O O . SER A 1 108 ? 2.323 14.955 -20.654 1.00 79.31 108 SER A O 1
ATOM 868 N N . ARG A 1 109 ? 2.123 15.801 -22.715 1.00 76.19 109 ARG A N 1
ATOM 869 C CA . ARG A 1 109 ? 3.368 15.171 -23.211 1.00 76.19 109 ARG A CA 1
ATOM 870 C C . ARG A 1 109 ? 4.591 15.576 -22.372 1.00 76.19 109 ARG A C 1
ATOM 872 O O . ARG A 1 109 ? 5.463 14.750 -22.115 1.00 76.19 109 ARG A O 1
ATOM 879 N N . ALA A 1 110 ? 4.625 16.821 -21.896 1.00 80.50 110 ALA A N 1
ATOM 880 C CA . ALA A 1 110 ? 5.691 17.328 -21.037 1.00 80.50 110 ALA A CA 1
ATOM 881 C C . ALA A 1 110 ? 5.718 16.638 -19.662 1.00 80.50 110 ALA A C 1
ATOM 883 O O . ALA A 1 110 ? 6.793 16.330 -19.148 1.00 80.50 110 ALA A O 1
ATOM 884 N N . GLU A 1 111 ? 4.559 16.363 -19.061 1.00 78.38 111 GLU A N 1
ATOM 885 C CA . GLU A 1 111 ? 4.489 15.597 -17.813 1.00 78.38 111 GLU A CA 1
ATOM 886 C C . GLU A 1 111 ? 4.923 14.150 -18.014 1.00 78.38 111 GLU A C 1
ATOM 888 O O . GLU A 1 111 ? 5.676 13.644 -17.181 1.00 78.38 111 GLU A O 1
ATOM 893 N N . LYS A 1 112 ? 4.558 13.538 -19.151 1.00 78.00 112 LYS A N 1
ATOM 894 C CA . LYS A 1 112 ? 5.040 12.202 -19.524 1.00 78.00 112 LYS A CA 1
ATOM 895 C C . LYS A 1 112 ? 6.560 12.144 -19.624 1.00 78.00 112 LYS A C 1
ATOM 897 O O . LYS A 1 112 ? 7.180 11.274 -19.019 1.00 78.00 112 LYS A O 1
ATOM 902 N N . LEU A 1 113 ? 7.177 13.119 -20.289 1.00 79.19 113 LEU A N 1
ATOM 903 C CA . LEU A 1 113 ? 8.636 13.223 -20.344 1.00 79.19 113 LEU A CA 1
ATOM 904 C C . LEU A 1 113 ? 9.248 13.413 -18.946 1.00 79.19 113 LEU A C 1
ATOM 906 O O . LEU A 1 113 ? 10.165 12.687 -18.573 1.00 79.19 113 LEU A O 1
ATOM 910 N N . LYS A 1 114 ? 8.717 14.337 -18.131 1.00 81.94 114 LYS A N 1
ATOM 911 C CA . LYS A 1 114 ? 9.174 14.550 -16.742 1.00 81.94 114 LYS A CA 1
ATOM 912 C C . LYS A 1 114 ? 9.012 13.305 -15.869 1.00 81.94 114 LYS A C 1
ATOM 914 O O . LYS A 1 114 ? 9.718 13.149 -14.874 1.00 81.94 114 LYS A O 1
ATOM 919 N N . TYR A 1 115 ? 8.016 12.477 -16.142 1.00 80.81 115 TYR A N 1
ATOM 920 C CA . TYR A 1 115 ? 7.795 11.215 -15.453 1.00 80.81 115 TYR A CA 1
ATOM 921 C C . TYR A 1 115 ? 8.815 10.162 -15.880 1.00 80.81 115 TYR A C 1
ATOM 923 O O . TYR A 1 115 ? 9.480 9.616 -15.008 1.00 80.81 115 TYR A O 1
ATOM 931 N N . ASN A 1 116 ? 9.042 9.979 -17.181 1.00 77.19 116 ASN A N 1
ATOM 932 C CA . ASN A 1 116 ? 10.070 9.065 -17.686 1.00 77.19 116 ASN A CA 1
ATOM 933 C C . ASN A 1 116 ? 11.468 9.444 -17.177 1.00 77.19 116 ASN A C 1
ATOM 935 O O . ASN A 1 116 ? 12.205 8.592 -16.690 1.00 77.19 116 ASN A O 1
ATOM 939 N N . LEU A 1 117 ? 11.810 10.736 -17.189 1.00 81.62 117 LEU A N 1
ATOM 940 C CA . LEU A 1 117 ? 13.069 11.220 -16.612 1.00 81.62 117 LEU A CA 1
ATOM 941 C C . LEU A 1 117 ? 13.164 10.927 -15.110 1.00 81.62 117 LEU A C 1
ATOM 943 O O . LEU A 1 117 ? 14.223 10.547 -14.623 1.00 81.62 117 LEU A O 1
ATOM 947 N N . TRP A 1 118 ? 12.060 11.066 -14.370 1.00 84.88 118 TRP A N 1
ATOM 948 C CA . TRP A 1 118 ? 12.018 10.705 -12.954 1.00 84.88 118 TRP A CA 1
ATOM 949 C C . TRP A 1 118 ? 12.190 9.194 -12.741 1.00 84.88 118 TRP A C 1
ATOM 951 O O . TRP A 1 118 ? 12.950 8.810 -11.856 1.00 84.88 118 TRP A O 1
ATOM 961 N N . LEU A 1 119 ? 11.580 8.340 -13.566 1.00 78.25 119 LEU A N 1
ATOM 962 C CA . LEU A 1 119 ? 11.782 6.889 -13.502 1.00 78.25 119 LEU A CA 1
ATOM 963 C C . LEU A 1 119 ? 13.252 6.507 -13.706 1.00 78.25 119 LEU A C 1
ATOM 965 O O . LEU A 1 119 ? 13.772 5.676 -12.967 1.00 78.25 119 LEU A O 1
ATOM 969 N N . ILE A 1 120 ? 13.958 7.171 -14.627 1.00 76.56 120 ILE A N 1
ATOM 970 C CA . ILE A 1 120 ? 15.406 6.973 -14.808 1.00 76.56 120 ILE A CA 1
ATOM 971 C C . ILE A 1 120 ? 16.167 7.286 -13.510 1.00 76.56 120 ILE A C 1
ATOM 973 O O . ILE A 1 120 ? 17.116 6.583 -13.163 1.00 76.56 120 ILE A O 1
ATOM 977 N N . THR A 1 121 ? 15.739 8.287 -12.731 1.00 80.00 121 THR A N 1
ATOM 978 C CA . THR A 1 121 ? 16.382 8.573 -11.434 1.00 80.00 121 THR A CA 1
ATOM 979 C C . THR A 1 121 ? 16.189 7.460 -10.404 1.00 80.00 121 THR A C 1
ATOM 981 O O . THR A 1 121 ? 17.043 7.308 -9.533 1.00 80.00 121 THR A O 1
ATOM 984 N N . LEU A 1 122 ? 15.129 6.646 -10.504 1.00 77.94 122 LEU A N 1
ATOM 985 C CA . LEU A 1 122 ? 14.933 5.500 -9.607 1.00 77.94 122 LEU A CA 1
ATOM 986 C C . LEU A 1 122 ? 16.041 4.464 -9.771 1.00 77.94 122 LEU A C 1
ATOM 988 O O . LEU A 1 122 ? 16.469 3.889 -8.780 1.00 77.94 122 LEU A O 1
ATOM 992 N N . PHE A 1 123 ? 16.554 4.277 -10.987 1.00 74.00 123 PHE A N 1
ATOM 993 C CA . PHE A 1 123 ? 17.689 3.388 -11.232 1.00 74.00 123 PHE A CA 1
ATOM 994 C C . PHE A 1 123 ? 18.972 3.897 -10.562 1.00 74.00 123 PHE A C 1
ATOM 996 O O . PHE A 1 123 ? 19.704 3.139 -9.926 1.00 74.00 123 PHE A O 1
ATOM 1003 N N . TRP A 1 124 ? 19.224 5.204 -10.659 1.00 78.50 124 TRP A N 1
ATOM 1004 C CA . TRP A 1 124 ? 20.448 5.812 -10.141 1.00 78.50 124 TRP A CA 1
ATOM 1005 C C . TRP A 1 124 ? 20.430 6.048 -8.631 1.00 78.50 124 TRP A C 1
ATOM 1007 O O . TRP A 1 124 ? 21.486 5.991 -8.003 1.00 78.50 124 TRP A O 1
ATOM 1017 N N . ASN A 1 125 ? 19.265 6.289 -8.025 1.00 78.38 125 ASN A N 1
ATOM 1018 C CA . ASN A 1 125 ? 19.158 6.649 -6.608 1.00 78.38 125 ASN A CA 1
ATOM 1019 C C . ASN A 1 125 ? 19.787 5.612 -5.662 1.00 78.38 125 ASN A C 1
ATOM 1021 O O . ASN A 1 125 ? 20.572 6.016 -4.804 1.00 78.38 125 ASN A O 1
ATOM 1025 N N . PRO A 1 126 ? 19.538 4.295 -5.797 1.00 77.00 126 PRO A N 1
ATOM 1026 C CA . PRO A 1 126 ? 20.171 3.304 -4.938 1.00 77.00 126 PRO A CA 1
ATOM 1027 C C . PRO A 1 126 ? 21.684 3.246 -5.101 1.00 77.00 126 PRO A C 1
ATOM 1029 O O . PRO A 1 126 ? 22.390 3.147 -4.098 1.00 77.00 126 PRO A O 1
ATOM 1032 N N . ILE A 1 127 ? 22.179 3.363 -6.337 1.00 78.06 127 ILE A N 1
ATOM 1033 C CA . ILE A 1 127 ? 23.615 3.405 -6.642 1.00 78.06 127 ILE A CA 1
ATOM 1034 C C . ILE A 1 127 ? 24.234 4.642 -5.989 1.00 78.06 127 ILE A C 1
ATOM 1036 O O . ILE A 1 127 ? 25.225 4.537 -5.272 1.00 78.06 127 ILE A O 1
ATOM 1040 N N . PHE A 1 128 ? 23.610 5.808 -6.155 1.00 82.19 128 PHE A N 1
ATOM 1041 C CA . PHE A 1 128 ? 24.073 7.052 -5.555 1.00 82.19 128 PHE A CA 1
ATOM 1042 C C . PHE A 1 128 ? 24.042 6.997 -4.024 1.00 82.19 128 PHE A C 1
ATOM 1044 O O . PHE A 1 128 ? 25.005 7.395 -3.373 1.00 82.19 128 PHE A O 1
ATOM 1051 N N . ASN A 1 129 ? 22.972 6.474 -3.422 1.00 80.50 129 ASN A N 1
ATOM 1052 C CA . ASN A 1 129 ? 22.858 6.302 -1.971 1.00 80.50 129 ASN A CA 1
ATOM 1053 C C . ASN A 1 129 ? 23.914 5.321 -1.426 1.00 80.50 129 ASN A C 1
ATOM 1055 O O . ASN A 1 129 ? 24.407 5.515 -0.313 1.00 80.50 129 ASN A O 1
ATOM 1059 N N . LEU A 1 130 ? 24.279 4.301 -2.211 1.00 79.94 130 LEU A N 1
ATOM 1060 C CA . LEU A 1 130 ? 25.339 3.348 -1.887 1.00 79.94 130 LEU A CA 1
ATOM 1061 C C . LEU A 1 130 ? 26.717 4.013 -1.938 1.00 79.94 130 LEU A C 1
ATOM 1063 O O . LEU A 1 130 ? 27.439 3.972 -0.946 1.00 79.94 130 LEU A O 1
ATOM 1067 N N . VAL A 1 131 ? 27.044 4.684 -3.046 1.00 82.75 131 VAL A N 1
ATOM 1068 C CA . VAL A 1 131 ? 28.325 5.389 -3.237 1.00 82.75 131 VAL A CA 1
ATOM 1069 C C . VAL A 1 131 ? 28.498 6.531 -2.231 1.00 82.75 131 VAL A C 1
ATOM 1071 O O . VAL A 1 131 ? 29.589 6.739 -1.713 1.00 82.75 131 VAL A O 1
ATOM 1074 N N . SER A 1 132 ? 27.419 7.242 -1.893 1.00 82.38 132 SER A N 1
ATOM 1075 C CA . SER A 1 132 ? 27.440 8.340 -0.914 1.00 82.38 132 SER A CA 1
ATOM 1076 C C . SER A 1 132 ? 27.395 7.886 0.551 1.00 82.38 132 SER A C 1
ATOM 1078 O O . SER A 1 132 ? 27.358 8.730 1.446 1.00 82.38 132 SER A O 1
ATOM 1080 N N . GLY A 1 133 ? 27.359 6.576 0.827 1.00 81.75 133 GLY A N 1
ATOM 1081 C CA . GLY A 1 133 ? 27.332 6.048 2.195 1.00 81.75 133 GLY A CA 1
ATOM 1082 C C . GLY A 1 133 ? 26.071 6.413 2.991 1.00 81.75 133 GLY A C 1
ATOM 1083 O O . GLY A 1 133 ? 26.068 6.340 4.222 1.00 81.75 133 GLY A O 1
ATOM 1084 N N . LYS A 1 134 ? 24.979 6.809 2.319 1.00 81.00 134 LYS A N 1
ATOM 1085 C CA . LYS A 1 134 ? 23.708 7.165 2.979 1.00 81.00 134 LYS A CA 1
ATOM 1086 C C . LYS A 1 134 ? 23.047 5.968 3.653 1.00 81.00 134 LYS A C 1
ATOM 1088 O O . LYS A 1 134 ? 22.328 6.142 4.640 1.00 81.00 134 LYS A O 1
ATOM 1093 N N . TYR A 1 135 ? 23.324 4.757 3.176 1.00 76.06 135 TYR A N 1
ATOM 1094 C CA . TYR A 1 135 ? 22.993 3.541 3.908 1.00 76.06 135 TYR A CA 1
ATOM 1095 C C . TYR A 1 135 ? 23.960 3.388 5.084 1.00 76.06 135 TYR A C 1
ATOM 1097 O O . TYR A 1 135 ? 25.032 2.800 4.971 1.00 76.06 135 TYR A O 1
ATOM 1105 N N . LYS A 1 136 ? 23.582 3.949 6.236 1.00 65.81 136 LYS A N 1
ATOM 1106 C CA . LYS A 1 136 ? 24.312 3.751 7.491 1.00 65.81 136 LYS A CA 1
ATOM 1107 C C . LYS A 1 136 ? 24.147 2.295 7.946 1.00 65.81 136 LYS A C 1
ATOM 1109 O O . LYS A 1 136 ? 23.194 1.973 8.647 1.00 65.81 136 LYS A O 1
ATOM 1114 N N . GLY A 1 137 ? 25.065 1.428 7.524 1.00 66.12 137 GLY A N 1
ATOM 1115 C CA . GLY A 1 137 ? 25.113 0.005 7.866 1.00 66.12 137 GLY A CA 1
ATOM 1116 C C . GLY A 1 137 ? 25.549 -0.856 6.681 1.00 66.12 137 GLY A C 1
ATOM 1117 O O . GLY A 1 137 ? 25.589 -0.397 5.542 1.00 66.12 137 GLY A O 1
ATOM 1118 N N . ARG A 1 138 ? 25.860 -2.135 6.929 1.00 56.59 138 ARG A N 1
ATOM 1119 C CA . ARG A 1 138 ? 25.986 -3.107 5.836 1.00 56.59 138 ARG A CA 1
ATOM 1120 C C . ARG A 1 138 ? 24.592 -3.300 5.258 1.00 56.59 138 ARG A C 1
ATOM 1122 O O . ARG A 1 138 ? 23.810 -4.058 5.825 1.00 56.59 138 ARG A O 1
ATOM 1129 N N . MET A 1 139 ? 24.283 -2.625 4.150 1.00 60.94 139 MET A N 1
ATOM 1130 C CA . MET A 1 139 ? 23.164 -3.049 3.318 1.00 60.94 139 MET A CA 1
ATOM 1131 C C . MET A 1 139 ? 23.417 -4.533 3.037 1.00 60.94 139 MET A C 1
ATOM 1133 O O . MET A 1 139 ? 24.481 -4.863 2.499 1.00 60.94 139 MET A O 1
ATOM 1137 N N . PRO A 1 140 ? 22.554 -5.457 3.490 1.00 62.72 140 PRO A N 1
ATOM 1138 C CA . PRO A 1 140 ? 22.851 -6.860 3.316 1.00 62.72 140 PRO A CA 1
ATOM 1139 C C . PRO A 1 140 ? 22.900 -7.075 1.810 1.00 62.72 140 PRO A C 1
ATOM 1141 O O . PRO A 1 140 ? 21.886 -6.922 1.143 1.00 62.72 140 PRO A O 1
ATOM 1144 N N . PHE A 1 141 ? 24.056 -7.427 1.253 1.00 67.62 141 PHE A N 1
ATOM 1145 C CA . PHE A 1 141 ? 24.190 -7.778 -0.166 1.00 67.62 141 PHE A CA 1
ATOM 1146 C C . PHE A 1 141 ? 23.125 -8.815 -0.588 1.00 67.62 141 PHE A C 1
ATOM 1148 O O . PHE A 1 141 ? 22.608 -8.815 -1.699 1.00 67.62 141 PHE A O 1
ATOM 1155 N N . ARG A 1 142 ? 22.690 -9.638 0.376 1.00 65.94 142 ARG A N 1
ATOM 1156 C CA . ARG A 1 142 ? 21.551 -10.555 0.264 1.00 65.94 142 ARG A CA 1
ATOM 1157 C C . ARG A 1 142 ? 20.201 -9.883 -0.034 1.00 65.94 142 ARG A C 1
ATOM 1159 O O . ARG A 1 142 ? 19.388 -10.525 -0.682 1.00 65.94 142 ARG A O 1
ATOM 1166 N N . ARG A 1 143 ? 19.935 -8.657 0.431 1.00 66.06 143 ARG A N 1
ATOM 1167 C CA . ARG A 1 143 ? 18.728 -7.873 0.097 1.00 66.06 143 ARG A CA 1
ATOM 1168 C C . ARG A 1 143 ? 18.777 -7.355 -1.331 1.00 66.06 143 ARG A C 1
ATOM 1170 O O . ARG A 1 143 ? 17.826 -7.581 -2.071 1.00 66.06 143 ARG A O 1
ATOM 1177 N N . PHE A 1 144 ? 19.919 -6.789 -1.727 1.00 67.38 144 PHE A N 1
ATOM 1178 C CA . PHE A 1 144 ? 20.173 -6.386 -3.112 1.00 67.38 144 PHE A CA 1
ATOM 1179 C C . PHE A 1 144 ? 19.887 -7.545 -4.089 1.00 67.38 144 PHE A C 1
ATOM 1181 O O . PHE A 1 144 ? 19.198 -7.375 -5.089 1.00 67.38 144 PHE A O 1
ATOM 1188 N N . LEU A 1 145 ? 20.318 -8.762 -3.737 1.00 64.94 145 LEU A N 1
ATOM 1189 C CA . LEU A 1 145 ? 20.089 -9.977 -4.528 1.00 64.94 145 LEU A CA 1
ATOM 1190 C C . LEU A 1 145 ? 18.664 -10.566 -4.462 1.00 64.94 145 LEU A C 1
ATOM 1192 O O . LEU A 1 145 ? 18.263 -11.238 -5.407 1.00 64.94 145 LEU A O 1
ATOM 1196 N N . ARG A 1 146 ? 17.910 -10.404 -3.362 1.00 63.59 146 ARG A N 1
ATOM 1197 C CA . ARG A 1 146 ? 16.671 -11.183 -3.113 1.00 63.59 146 ARG A CA 1
ATOM 1198 C C . ARG A 1 146 ? 15.393 -10.628 -3.735 1.00 63.59 146 ARG A C 1
ATOM 1200 O O . ARG A 1 146 ? 14.421 -11.371 -3.817 1.00 63.59 146 ARG A O 1
ATOM 1207 N N . GLY A 1 147 ? 15.373 -9.368 -4.137 1.00 55.59 147 GLY A N 1
ATOM 1208 C CA . GLY A 1 147 ? 14.164 -8.729 -4.662 1.00 55.59 147 GLY A CA 1
ATOM 1209 C C . GLY A 1 147 ? 14.464 -7.415 -5.360 1.00 55.59 147 GLY A C 1
ATOM 1210 O O . GLY A 1 147 ? 13.854 -7.118 -6.380 1.00 55.59 147 GLY A O 1
ATOM 1211 N N . GLU A 1 148 ? 15.492 -6.696 -4.906 1.00 65.38 148 GLU A N 1
ATOM 1212 C CA . GLU A 1 148 ? 15.877 -5.440 -5.549 1.00 65.38 148 GLU A CA 1
ATOM 1213 C C . GLU A 1 148 ? 16.501 -5.640 -6.925 1.00 65.38 148 GLU A C 1
ATOM 1215 O O . GLU A 1 148 ? 16.387 -4.752 -7.752 1.00 65.38 148 GLU A O 1
ATOM 1220 N N . LEU A 1 149 ? 17.072 -6.808 -7.241 1.00 66.12 149 LEU A N 1
ATOM 1221 C CA . LEU A 1 149 ? 17.526 -7.095 -8.604 1.00 66.12 149 LEU A CA 1
ATOM 1222 C C . LEU A 1 149 ? 16.372 -7.026 -9.621 1.00 66.12 149 LEU A C 1
ATOM 1224 O O . LEU A 1 149 ? 16.569 -6.529 -10.723 1.00 66.12 149 LEU A O 1
ATOM 1228 N N . MET A 1 150 ? 15.156 -7.453 -9.257 1.00 62.94 150 MET A N 1
ATOM 1229 C CA . MET A 1 150 ? 13.975 -7.255 -10.111 1.00 62.94 150 MET A CA 1
ATOM 1230 C C . MET A 1 150 ? 13.688 -5.762 -10.296 1.00 62.94 150 MET A C 1
ATOM 1232 O O . MET A 1 150 ? 13.537 -5.299 -11.424 1.00 62.94 150 MET A O 1
ATOM 1236 N N . THR A 1 151 ? 13.677 -4.987 -9.211 1.00 64.88 151 THR A N 1
ATOM 1237 C CA . THR A 1 151 ? 13.437 -3.537 -9.271 1.00 64.88 151 THR A CA 1
ATOM 1238 C C . THR A 1 151 ? 14.555 -2.766 -9.981 1.00 64.88 151 THR A C 1
ATOM 1240 O O . THR A 1 151 ? 14.302 -1.727 -10.574 1.00 64.88 151 THR A O 1
ATOM 1243 N N . LEU A 1 152 ? 15.794 -3.253 -9.938 1.00 64.69 152 LEU A N 1
ATOM 1244 C CA . LEU A 1 152 ? 16.977 -2.595 -10.497 1.00 64.69 152 LEU A CA 1
ATOM 1245 C C . LEU A 1 152 ? 17.303 -3.043 -11.919 1.00 64.69 152 LEU A C 1
ATOM 1247 O O . LEU A 1 152 ? 17.985 -2.319 -12.632 1.00 64.69 152 LEU A O 1
ATOM 1251 N N . VAL A 1 153 ? 16.858 -4.227 -12.336 1.00 67.12 153 VAL A N 1
ATOM 1252 C CA . VAL A 1 153 ? 17.133 -4.757 -13.677 1.00 67.12 153 VAL A CA 1
ATOM 1253 C C . VAL A 1 153 ? 15.862 -4.778 -14.507 1.00 67.12 153 VAL A C 1
ATOM 1255 O O . VAL A 1 153 ? 15.838 -4.201 -15.586 1.00 67.12 153 VAL A O 1
ATOM 1258 N N . VAL A 1 154 ? 14.786 -5.390 -14.011 1.00 67.06 154 VAL A N 1
ATOM 1259 C CA . VAL A 1 154 ? 13.573 -5.611 -14.811 1.00 67.06 154 VAL A CA 1
ATOM 1260 C C . VAL A 1 154 ? 12.806 -4.313 -15.035 1.00 67.06 154 VAL A C 1
ATOM 1262 O O . VAL A 1 154 ? 12.440 -4.029 -16.171 1.00 67.06 154 VAL A O 1
ATOM 1265 N N . PHE A 1 155 ? 12.609 -3.493 -14.000 1.00 67.38 155 PHE A N 1
ATOM 1266 C CA . PHE A 1 155 ? 11.900 -2.213 -14.148 1.00 67.38 155 PHE A CA 1
ATOM 1267 C C . PHE A 1 155 ? 12.635 -1.225 -15.073 1.00 67.38 155 PHE A C 1
ATOM 1269 O O . PHE A 1 155 ? 12.006 -0.703 -15.992 1.00 67.38 155 PHE A O 1
ATOM 1276 N N . PRO A 1 156 ? 13.949 -0.980 -14.918 1.00 66.56 156 PRO A N 1
ATOM 1277 C CA . PRO A 1 156 ? 14.686 -0.089 -15.808 1.00 66.56 156 PRO A CA 1
ATOM 1278 C C . PRO A 1 156 ? 14.766 -0.621 -17.230 1.00 66.56 156 PRO A C 1
ATOM 1280 O O . PRO A 1 156 ? 14.636 0.164 -18.158 1.00 66.56 156 PRO A O 1
ATOM 1283 N N . LEU A 1 157 ? 14.922 -1.934 -17.419 1.00 67.12 157 LEU A N 1
ATOM 1284 C CA . LEU A 1 157 ? 14.912 -2.540 -18.750 1.00 67.12 157 LEU A CA 1
ATOM 1285 C C . LEU A 1 157 ? 13.540 -2.390 -19.419 1.00 67.12 157 LEU A C 1
ATOM 1287 O O . LEU A 1 157 ? 13.466 -2.017 -20.586 1.00 67.12 157 LEU A O 1
ATOM 1291 N N . TYR A 1 158 ? 12.459 -2.617 -18.671 1.00 70.00 158 TYR A N 1
ATOM 1292 C CA . TYR A 1 158 ? 11.094 -2.398 -19.142 1.00 70.00 158 TYR A CA 1
ATOM 1293 C C . TYR A 1 158 ? 10.852 -0.931 -19.524 1.00 70.00 158 TYR A C 1
ATOM 1295 O O . TYR A 1 158 ? 10.318 -0.650 -20.592 1.00 70.00 158 TYR A O 1
ATOM 1303 N N . HIS A 1 159 ? 11.284 0.020 -18.696 1.00 67.81 159 HIS A N 1
ATOM 1304 C CA . HIS A 1 159 ? 11.095 1.441 -18.989 1.00 67.81 159 HIS A CA 1
ATOM 1305 C C . HIS A 1 159 ? 12.048 1.968 -20.058 1.00 67.81 159 HIS A C 1
ATOM 1307 O O . HIS A 1 159 ? 11.686 2.886 -20.785 1.00 67.81 159 HIS A O 1
ATOM 1313 N N . LEU A 1 160 ? 13.242 1.391 -20.196 1.00 69.44 160 LEU A N 1
ATOM 1314 C CA . LEU A 1 160 ? 14.131 1.665 -21.318 1.00 69.44 160 LEU A CA 1
ATOM 1315 C C . LEU A 1 160 ? 13.476 1.201 -22.618 1.00 69.44 160 LEU A C 1
ATOM 1317 O O . LEU A 1 160 ? 13.435 1.963 -23.576 1.00 69.44 160 LEU A O 1
ATOM 1321 N N . LEU A 1 161 ? 12.906 -0.006 -22.627 1.00 68.25 161 LEU A N 1
ATOM 1322 C CA . LEU A 1 161 ? 12.100 -0.505 -23.737 1.00 68.25 161 LEU A CA 1
ATOM 1323 C C . LEU A 1 161 ? 10.923 0.421 -24.038 1.00 68.25 161 LEU A C 1
ATOM 1325 O O . LEU A 1 161 ? 10.725 0.787 -25.187 1.00 68.25 161 LEU A O 1
ATOM 1329 N N . GLU A 1 162 ? 10.167 0.839 -23.025 1.00 69.06 162 GLU A N 1
ATOM 1330 C CA . GLU A 1 162 ? 9.046 1.765 -23.194 1.00 69.06 162 GLU A CA 1
ATOM 1331 C C . GLU A 1 162 ? 9.503 3.130 -23.726 1.00 69.06 162 GLU A C 1
ATOM 1333 O O . GLU A 1 162 ? 8.857 3.697 -24.601 1.00 69.06 162 GLU A O 1
ATOM 1338 N N . PHE A 1 163 ? 10.632 3.653 -23.247 1.00 69.38 163 PHE A N 1
ATOM 1339 C CA . PHE A 1 163 ? 11.220 4.899 -23.729 1.00 69.38 163 PHE A CA 1
ATOM 1340 C C . PHE A 1 163 ? 11.680 4.784 -25.184 1.00 69.38 163 PHE A C 1
ATOM 1342 O O . PHE A 1 163 ? 11.399 5.676 -25.980 1.00 69.38 163 PHE A O 1
ATOM 1349 N N . LEU A 1 164 ? 12.327 3.674 -25.547 1.00 67.81 164 LEU A N 1
ATOM 1350 C CA . LEU A 1 164 ? 12.688 3.364 -26.929 1.00 67.81 164 LEU A CA 1
ATOM 1351 C C . LEU A 1 164 ? 11.436 3.241 -27.797 1.00 67.81 164 LEU A C 1
ATOM 1353 O O . LEU A 1 164 ? 11.386 3.840 -28.865 1.00 67.81 164 LEU A O 1
ATOM 1357 N N . PHE A 1 165 ? 10.392 2.565 -27.313 1.00 67.25 165 PHE A N 1
ATOM 1358 C CA . PHE A 1 165 ? 9.098 2.533 -27.982 1.00 67.25 165 PHE A CA 1
ATOM 1359 C C . PHE A 1 165 ? 8.523 3.935 -28.141 1.00 67.25 165 PHE A C 1
ATOM 1361 O O . PHE A 1 165 ? 8.078 4.236 -29.230 1.00 67.25 165 PHE A O 1
ATOM 1368 N N . LEU A 1 166 ? 8.561 4.808 -27.130 1.00 67.06 166 LEU A N 1
ATOM 1369 C CA . LEU A 1 166 ? 8.080 6.191 -27.232 1.00 67.06 166 LEU A CA 1
ATOM 1370 C C . LEU A 1 166 ? 8.902 7.039 -28.210 1.00 67.06 166 LEU A C 1
ATOM 1372 O O . LEU A 1 166 ? 8.333 7.910 -28.861 1.00 67.06 166 LEU A O 1
ATOM 1376 N N . LEU A 1 167 ? 10.212 6.808 -28.317 1.00 69.00 167 LEU A N 1
ATOM 1377 C CA . LEU A 1 167 ? 11.068 7.458 -29.310 1.00 69.00 167 LEU A CA 1
ATOM 1378 C C . LEU A 1 167 ? 10.727 6.986 -30.721 1.00 69.00 167 LEU A C 1
ATOM 1380 O O . LEU A 1 167 ? 10.461 7.818 -31.583 1.00 69.00 167 LEU A O 1
ATOM 1384 N N . LEU A 1 168 ? 10.662 5.668 -30.928 1.00 65.31 168 LEU A N 1
ATOM 1385 C CA . LEU A 1 168 ? 10.245 5.060 -32.193 1.00 65.31 168 LEU A CA 1
ATOM 1386 C C . LEU A 1 168 ? 8.856 5.564 -32.581 1.00 65.31 168 LEU A C 1
ATOM 1388 O O . LEU A 1 168 ? 8.599 6.009 -33.689 1.00 65.31 168 LEU A O 1
ATOM 1392 N N . ASP A 1 169 ? 7.954 5.579 -31.626 1.00 63.16 169 ASP A N 1
ATOM 1393 C CA . ASP A 1 169 ? 6.603 6.052 -31.788 1.00 63.16 169 ASP A CA 1
ATOM 1394 C C . ASP A 1 169 ? 6.528 7.554 -32.089 1.00 63.16 169 ASP A C 1
ATOM 1396 O O . ASP A 1 169 ? 5.766 7.957 -32.957 1.00 63.16 169 ASP A O 1
ATOM 1400 N N . ALA A 1 170 ? 7.357 8.393 -31.466 1.00 67.75 170 ALA A N 1
ATOM 1401 C CA . ALA A 1 170 ? 7.486 9.798 -31.843 1.00 67.75 170 ALA A CA 1
ATOM 1402 C C . ALA A 1 170 ? 8.028 9.962 -33.273 1.00 67.75 170 ALA A C 1
ATOM 1404 O O . ALA A 1 170 ? 7.611 10.888 -33.966 1.00 67.75 170 ALA A O 1
ATOM 1405 N N . THR A 1 171 ? 8.905 9.059 -33.727 1.00 66.50 171 THR A N 1
ATOM 1406 C CA . THR A 1 171 ? 9.413 9.050 -35.108 1.00 66.50 171 THR A CA 1
ATOM 1407 C C . THR A 1 171 ? 8.412 8.485 -36.122 1.00 66.50 171 THR A C 1
ATOM 1409 O O . THR A 1 171 ? 8.396 8.940 -37.261 1.00 66.50 171 THR A O 1
ATOM 1412 N N . PHE A 1 172 ? 7.539 7.552 -35.724 1.00 60.09 172 PHE A N 1
ATOM 1413 C CA . PHE A 1 172 ? 6.598 6.857 -36.615 1.00 60.09 172 PHE A CA 1
ATOM 1414 C C . PHE A 1 172 ? 5.146 7.386 -36.540 1.00 60.09 172 PHE A C 1
ATOM 1416 O O . PHE A 1 172 ? 4.344 7.107 -37.432 1.00 60.09 172 PHE A O 1
ATOM 1423 N N . ARG A 1 173 ? 4.765 8.186 -35.530 1.00 55.56 173 ARG A N 1
ATOM 1424 C CA . ARG A 1 173 ? 3.391 8.705 -35.349 1.00 55.56 173 ARG A CA 1
ATOM 1425 C C . ARG A 1 173 ? 3.114 10.005 -36.106 1.00 55.56 173 ARG A C 1
ATOM 1427 O O . ARG A 1 173 ? 2.807 11.037 -35.506 1.00 55.56 173 ARG A O 1
ATOM 1434 N N . SER A 1 174 ? 3.045 9.900 -37.432 1.00 49.59 174 SER A N 1
ATOM 1435 C CA . SER A 1 174 ? 2.019 10.643 -38.182 1.00 49.59 174 SER A CA 1
ATOM 1436 C C . SER A 1 174 ? 0.666 9.907 -38.207 1.00 49.59 174 SER A C 1
ATOM 1438 O O . SER A 1 174 ? -0.345 10.518 -38.541 1.00 49.59 174 SER A O 1
ATOM 1440 N N . ALA A 1 175 ? 0.586 8.635 -37.785 1.00 51.12 175 ALA A N 1
ATOM 1441 C CA . ALA A 1 175 ? -0.647 7.853 -37.884 1.00 51.12 175 ALA A CA 1
ATOM 1442 C C . ALA A 1 175 ? -1.035 7.122 -36.582 1.00 51.12 175 ALA A C 1
ATOM 1444 O O . ALA A 1 175 ? -0.359 6.220 -36.105 1.00 51.12 175 ALA A O 1
ATOM 1445 N N . ASN A 1 176 ? -2.211 7.497 -36.075 1.00 51.25 176 ASN A N 1
ATOM 1446 C CA . ASN A 1 176 ? -3.062 6.831 -35.085 1.00 51.25 176 ASN A CA 1
ATOM 1447 C C . ASN A 1 176 ? -2.638 6.772 -33.602 1.00 51.25 176 ASN A C 1
ATOM 1449 O O . ASN A 1 176 ? -1.822 5.989 -33.129 1.00 51.25 176 ASN A O 1
ATOM 1453 N N . HIS A 1 177 ? -3.364 7.582 -32.831 1.00 52.91 177 HIS A N 1
ATOM 1454 C CA . HIS A 1 177 ? -3.088 8.030 -31.472 1.00 52.91 177 HIS A CA 1
ATOM 1455 C C . HIS A 1 177 ? -3.709 7.137 -30.373 1.00 52.91 177 HIS A C 1
ATOM 1457 O O . HIS A 1 177 ? -4.179 7.645 -29.356 1.00 52.91 177 HIS A O 1
ATOM 1463 N N . ARG A 1 178 ? -3.733 5.805 -30.527 1.00 56.97 178 ARG A N 1
ATOM 1464 C CA . ARG A 1 178 ? -4.183 4.905 -29.444 1.00 56.97 178 ARG A CA 1
ATOM 1465 C C . ARG A 1 178 ? -3.007 4.553 -28.535 1.00 56.97 178 ARG A C 1
ATOM 1467 O O . ARG A 1 178 ? -2.368 3.521 -28.705 1.00 56.97 178 ARG A O 1
ATOM 1474 N N . SER A 1 179 ? -2.718 5.412 -27.557 1.00 57.19 179 SER A N 1
ATOM 1475 C CA . SER A 1 179 ? -1.819 5.040 -26.458 1.00 57.19 179 SER A CA 1
ATOM 1476 C C . SER A 1 179 ? -2.353 3.781 -25.770 1.00 57.19 179 SER A C 1
ATOM 1478 O O . SER A 1 179 ? -3.538 3.721 -25.437 1.00 57.19 179 SER A O 1
ATOM 1480 N N . SER A 1 180 ? -1.499 2.773 -25.588 1.00 62.44 180 SER A N 1
ATOM 1481 C CA . SER A 1 180 ? -1.883 1.496 -24.984 1.00 62.44 180 SER A CA 1
ATOM 1482 C C . SER A 1 180 ? -2.456 1.719 -23.574 1.00 62.44 180 SER A C 1
ATOM 1484 O O . SER A 1 180 ? -1.977 2.565 -22.816 1.00 62.44 180 SER A O 1
ATOM 1486 N N . ARG A 1 181 ? -3.486 0.949 -23.198 1.00 64.81 181 ARG A N 1
ATOM 1487 C CA . ARG A 1 181 ? -4.084 0.987 -21.845 1.00 64.81 181 ARG A CA 1
ATOM 1488 C C . ARG A 1 181 ? -3.056 0.680 -20.746 1.00 64.81 181 ARG A C 1
ATOM 1490 O O . ARG A 1 181 ? -3.210 1.129 -19.619 1.00 64.81 181 ARG A O 1
ATOM 1497 N N . TRP A 1 182 ? -1.994 -0.044 -21.093 1.00 61.00 182 TRP A N 1
ATOM 1498 C CA . TRP A 1 182 ? -0.892 -0.389 -20.197 1.00 61.00 182 TRP A CA 1
ATOM 1499 C C . TRP A 1 182 ? -0.054 0.819 -19.784 1.00 61.00 182 TRP A C 1
ATOM 1501 O O . TRP A 1 182 ? 0.265 0.950 -18.605 1.00 61.00 182 TRP A O 1
ATOM 1511 N N . ASN A 1 183 ? 0.240 1.732 -20.714 1.00 65.50 183 ASN A N 1
ATOM 1512 C CA . ASN A 1 183 ? 1.004 2.936 -20.386 1.00 65.50 183 ASN A CA 1
ATOM 1513 C C . ASN A 1 183 ? 0.217 3.833 -19.428 1.00 65.50 183 ASN A C 1
ATOM 1515 O O . ASN A 1 183 ? 0.815 4.452 -18.561 1.00 65.50 183 ASN A O 1
ATOM 1519 N N . ALA A 1 184 ? -1.114 3.883 -19.558 1.00 67.56 184 ALA A N 1
ATOM 1520 C CA . ALA A 1 184 ? -1.960 4.595 -18.604 1.00 67.56 184 ALA A CA 1
ATOM 1521 C C . ALA A 1 184 ? -1.852 3.972 -17.204 1.00 67.56 184 ALA A C 1
ATOM 1523 O O . ALA A 1 184 ? -1.462 4.675 -16.285 1.00 67.56 184 ALA A O 1
ATOM 1524 N N . ALA A 1 185 ? -2.050 2.655 -17.069 1.00 65.88 185 ALA A N 1
ATOM 1525 C CA . ALA A 1 185 ? -2.021 1.964 -15.775 1.00 65.88 185 ALA A CA 1
ATOM 1526 C C . ALA A 1 185 ? -0.668 2.057 -15.039 1.00 65.88 185 ALA A C 1
ATOM 1528 O O . ALA A 1 185 ? -0.620 2.251 -13.826 1.00 65.88 185 ALA A O 1
ATOM 1529 N N . ILE A 1 186 ? 0.454 1.924 -15.754 1.00 68.56 186 ILE A N 1
ATOM 1530 C CA . ILE A 1 186 ? 1.798 2.045 -15.157 1.00 68.56 186 ILE A CA 1
ATOM 1531 C C . ILE A 1 186 ? 2.065 3.479 -14.720 1.00 68.56 186 ILE A C 1
ATOM 1533 O O . ILE A 1 186 ? 2.617 3.722 -13.644 1.00 68.56 186 ILE A O 1
ATOM 1537 N N . TYR A 1 187 ? 1.664 4.424 -15.564 1.00 71.06 187 TYR A N 1
ATOM 1538 C CA . TYR A 1 187 ? 1.812 5.835 -15.284 1.00 71.06 187 TYR A CA 1
ATOM 1539 C C . TYR A 1 187 ? 0.983 6.245 -14.071 1.00 71.06 187 TYR A C 1
ATOM 1541 O O . TYR A 1 187 ? 1.493 6.919 -13.187 1.00 71.06 187 TYR A O 1
ATOM 1549 N N . GLU A 1 188 ? -0.273 5.824 -14.031 1.00 72.62 188 GLU A N 1
ATOM 1550 C CA . GLU A 1 188 ? -1.195 5.956 -12.909 1.00 72.62 188 GLU A CA 1
ATOM 1551 C C . GLU A 1 188 ? -0.544 5.425 -11.623 1.00 72.62 188 GLU A C 1
ATOM 1553 O O . GLU A 1 188 ? -0.349 6.171 -10.662 1.00 72.62 188 GLU A O 1
ATOM 1558 N N . TYR A 1 189 ? -0.055 4.184 -11.659 1.00 71.62 189 TYR A N 1
ATOM 1559 C CA . TYR A 1 189 ? 0.561 3.532 -10.508 1.00 71.62 189 TYR A CA 1
ATOM 1560 C C . TYR A 1 189 ? 1.841 4.225 -10.004 1.00 71.62 189 TYR A C 1
ATOM 1562 O O . TYR A 1 189 ? 1.964 4.583 -8.831 1.00 71.62 189 TYR A O 1
ATOM 1570 N N . ALA A 1 190 ? 2.843 4.423 -10.865 1.00 77.44 190 ALA A N 1
ATOM 1571 C CA . ALA A 1 190 ? 4.102 5.033 -10.428 1.00 77.44 190 ALA A CA 1
ATOM 1572 C C . ALA A 1 190 ? 4.013 6.567 -10.332 1.00 77.44 190 ALA A C 1
ATOM 1574 O O . ALA A 1 190 ? 4.852 7.200 -9.687 1.00 77.44 190 ALA A O 1
ATOM 1575 N N . GLY A 1 191 ? 2.998 7.176 -10.947 1.00 79.88 191 GLY A N 1
ATOM 1576 C CA . GLY A 1 191 ? 2.650 8.582 -10.796 1.00 79.88 191 GLY A CA 1
ATOM 1577 C C . GLY A 1 191 ? 2.299 8.885 -9.348 1.00 79.88 191 GLY A C 1
ATOM 1578 O O . GLY A 1 191 ? 2.866 9.812 -8.776 1.00 79.88 191 GLY A O 1
ATOM 1579 N N . ASP A 1 192 ? 1.491 8.040 -8.718 1.00 81.12 192 ASP A N 1
ATOM 1580 C CA . ASP A 1 192 ? 1.173 8.123 -7.293 1.00 81.12 192 ASP A CA 1
ATOM 1581 C C . ASP A 1 192 ? 2.413 8.039 -6.402 1.00 81.12 192 ASP A C 1
ATOM 1583 O O . ASP A 1 192 ? 2.608 8.874 -5.514 1.00 81.12 192 ASP A O 1
ATOM 1587 N N . VAL A 1 193 ? 3.310 7.091 -6.689 1.00 84.94 193 VAL A N 1
ATOM 1588 C CA . VAL A 1 193 ? 4.591 6.985 -5.977 1.00 84.94 193 VAL A CA 1
ATOM 1589 C C . VAL A 1 193 ? 5.383 8.283 -6.129 1.00 84.94 193 VAL A C 1
ATOM 1591 O O . VAL A 1 193 ? 5.858 8.828 -5.133 1.00 84.94 193 VAL A O 1
ATOM 1594 N N . LYS A 1 194 ? 5.479 8.831 -7.349 1.00 85.44 194 LYS A N 1
ATOM 1595 C CA . LYS A 1 194 ? 6.148 10.113 -7.615 1.00 85.44 194 LYS A CA 1
ATOM 1596 C C . LYS A 1 194 ? 5.525 11.258 -6.821 1.00 85.44 194 LYS A C 1
ATOM 1598 O O . LYS A 1 194 ? 6.264 12.085 -6.287 1.00 85.44 194 LYS A O 1
ATOM 1603 N N . LEU A 1 195 ? 4.195 11.337 -6.759 1.00 82.56 195 LEU A N 1
ATOM 1604 C CA . LEU A 1 195 ? 3.487 12.379 -6.013 1.00 82.56 195 LEU A CA 1
ATOM 1605 C C . LEU A 1 195 ? 3.775 12.265 -4.512 1.00 82.56 195 LEU A C 1
ATOM 1607 O O . LEU A 1 195 ? 4.087 13.279 -3.889 1.00 82.56 195 LEU A O 1
ATOM 1611 N N . PHE A 1 196 ? 3.751 11.048 -3.967 1.00 86.06 196 PHE A N 1
ATOM 1612 C CA . PHE A 1 196 ? 4.001 10.779 -2.552 1.00 86.06 196 PHE A CA 1
ATOM 1613 C C . PHE A 1 196 ? 5.449 11.078 -2.134 1.00 86.06 196 PHE A C 1
ATOM 1615 O O . PHE A 1 196 ? 5.690 11.704 -1.104 1.00 86.06 196 PHE A O 1
ATOM 1622 N N . VAL A 1 197 ? 6.440 10.680 -2.938 1.00 84.94 197 VAL A N 1
ATOM 1623 C CA . VAL A 1 197 ? 7.865 10.858 -2.586 1.00 84.94 197 VAL A CA 1
ATOM 1624 C C . VAL A 1 197 ? 8.412 12.246 -2.929 1.00 84.94 197 VAL A C 1
ATOM 1626 O O . VAL A 1 197 ? 9.488 12.625 -2.458 1.00 84.94 197 VAL A O 1
ATOM 1629 N N . SER A 1 198 ? 7.701 13.022 -3.751 1.00 80.31 198 SER A N 1
ATOM 1630 C CA . SER A 1 198 ? 8.133 14.346 -4.197 1.00 80.31 198 SER A CA 1
ATOM 1631 C C . SER A 1 198 ? 8.044 15.388 -3.074 1.00 80.31 198 SER A C 1
ATOM 1633 O O . SER A 1 198 ? 7.002 16.001 -2.856 1.00 80.31 198 SER A O 1
ATOM 1635 N N . GLN A 1 199 ? 9.183 15.691 -2.448 1.00 66.88 199 GLN A N 1
ATOM 1636 C CA . GLN A 1 199 ? 9.301 16.721 -1.404 1.00 66.88 199 GLN A CA 1
ATOM 1637 C C . GLN A 1 199 ? 9.332 18.173 -1.933 1.00 66.88 199 GLN A C 1
ATOM 1639 O O . GLN A 1 199 ? 9.232 19.106 -1.148 1.00 66.88 199 GLN A O 1
ATOM 1644 N N . ARG A 1 200 ? 9.520 18.396 -3.246 1.00 57.00 200 ARG A N 1
ATOM 1645 C CA . ARG A 1 200 ? 9.909 19.716 -3.802 1.00 57.00 200 ARG A CA 1
ATOM 1646 C C . ARG A 1 200 ? 8.826 20.497 -4.553 1.00 57.00 200 ARG A C 1
ATOM 1648 O O . ARG A 1 200 ? 9.116 21.585 -5.041 1.00 57.00 200 ARG A O 1
ATOM 1655 N N . ILE A 1 201 ? 7.606 19.981 -4.690 1.00 52.38 201 ILE A N 1
ATOM 1656 C CA . ILE A 1 201 ? 6.555 20.697 -5.432 1.00 52.38 201 ILE A CA 1
ATOM 1657 C C . ILE A 1 201 ? 5.657 21.420 -4.434 1.00 52.38 201 ILE A C 1
ATOM 1659 O O . ILE A 1 201 ? 4.758 20.802 -3.871 1.00 52.38 201 ILE A O 1
ATOM 1663 N N . TYR A 1 202 ? 5.917 22.714 -4.247 1.00 51.12 202 TYR A N 1
ATOM 1664 C CA . TYR A 1 202 ? 5.062 23.620 -3.488 1.00 51.12 202 TYR A CA 1
ATOM 1665 C C . TYR A 1 202 ? 3.908 24.084 -4.381 1.00 51.12 202 TYR A C 1
ATOM 1667 O O . TYR A 1 202 ? 4.096 24.914 -5.267 1.00 51.12 202 TYR A O 1
ATOM 1675 N N . PHE A 1 203 ? 2.709 23.555 -4.162 1.00 45.81 203 PHE A N 1
ATOM 1676 C CA . PHE A 1 203 ? 1.488 24.277 -4.522 1.00 45.81 203 PHE A CA 1
ATOM 1677 C C . PHE A 1 203 ? 1.005 24.925 -3.221 1.00 45.81 203 PHE A C 1
ATOM 1679 O O . PHE A 1 203 ? 0.762 24.215 -2.256 1.00 45.81 203 PHE A O 1
ATOM 1686 N N . HIS A 1 204 ? 0.906 26.257 -3.165 1.00 51.66 204 HIS A N 1
ATOM 1687 C CA . HIS A 1 204 ? 0.399 26.980 -1.982 1.00 51.66 204 HIS A CA 1
ATOM 1688 C C . HIS A 1 204 ? 1.162 26.679 -0.669 1.00 51.66 204 HIS A C 1
ATOM 1690 O O . HIS A 1 204 ? 0.548 26.455 0.369 1.00 51.66 204 HIS A O 1
ATOM 1696 N N . ASN A 1 205 ? 2.503 26.649 -0.699 1.00 61.38 205 ASN A N 1
ATOM 1697 C CA . ASN A 1 205 ? 3.366 26.289 0.445 1.00 61.38 205 ASN A CA 1
ATOM 1698 C C . ASN A 1 205 ? 3.172 24.864 1.001 1.00 61.38 205 ASN A C 1
ATOM 1700 O O . ASN A 1 205 ? 3.690 24.558 2.071 1.00 61.38 205 ASN A O 1
ATOM 1704 N N . GLN A 1 206 ? 2.481 23.981 0.279 1.00 65.00 206 GLN A N 1
ATOM 1705 C CA . GLN A 1 206 ? 2.257 22.595 0.689 1.00 65.00 206 GLN A CA 1
ATOM 1706 C C . GLN A 1 206 ? 2.923 21.634 -0.285 1.00 65.00 206 GLN A C 1
ATOM 1708 O O . GLN A 1 206 ? 2.931 21.860 -1.502 1.00 65.00 206 GLN A O 1
ATOM 1713 N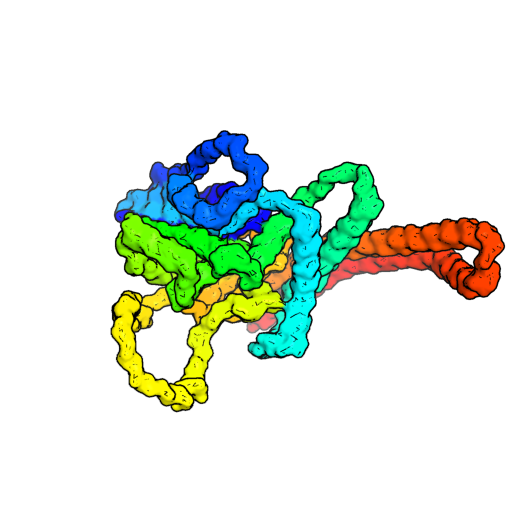 N . THR A 1 207 ? 3.467 20.541 0.247 1.00 76.81 207 THR A N 1
ATOM 1714 C CA . THR A 1 207 ? 3.909 19.441 -0.602 1.00 76.81 207 THR A CA 1
ATOM 1715 C C . THR A 1 207 ? 2.703 18.596 -1.005 1.00 76.81 207 THR A C 1
ATOM 1717 O O . THR A 1 207 ? 1.710 18.493 -0.287 1.00 76.81 207 THR A O 1
ATOM 1720 N N . LYS A 1 208 ? 2.783 17.933 -2.159 1.00 80.25 208 LYS A N 1
ATOM 1721 C CA . LYS A 1 208 ? 1.734 16.996 -2.596 1.00 80.25 208 LYS A CA 1
ATOM 1722 C C . LYS A 1 208 ? 1.511 15.850 -1.606 1.00 80.25 208 LYS A C 1
ATOM 1724 O O . LYS A 1 208 ? 0.395 15.361 -1.480 1.00 80.25 208 LYS A O 1
ATOM 1729 N N . ARG A 1 209 ? 2.564 15.454 -0.889 1.00 83.25 209 ARG A N 1
ATOM 1730 C CA . ARG A 1 209 ? 2.482 14.472 0.189 1.00 83.25 209 ARG A CA 1
ATOM 1731 C C . ARG A 1 209 ? 1.625 14.968 1.350 1.00 83.25 209 ARG A C 1
ATOM 1733 O O . ARG A 1 209 ? 0.820 14.190 1.840 1.00 83.25 209 ARG A O 1
ATOM 1740 N N . ASP A 1 210 ? 1.748 16.237 1.744 1.00 81.81 210 ASP A N 1
ATOM 1741 C CA . ASP A 1 210 ? 0.914 16.810 2.811 1.00 81.81 210 ASP A CA 1
ATOM 1742 C C . ASP A 1 210 ? -0.569 16.781 2.427 1.00 81.81 210 ASP A C 1
ATOM 1744 O O . ASP A 1 210 ? -1.401 16.405 3.244 1.00 81.81 210 ASP A O 1
ATOM 1748 N N . ALA A 1 211 ? -0.895 17.086 1.166 1.00 81.31 211 ALA A N 1
ATOM 1749 C CA . ALA A 1 211 ? -2.268 17.004 0.668 1.00 81.31 211 ALA A CA 1
ATOM 1750 C C . ALA A 1 211 ? -2.807 15.561 0.645 1.00 81.31 211 ALA A C 1
ATOM 1752 O O . ALA A 1 211 ? -3.960 15.329 1.001 1.00 81.31 211 ALA A O 1
ATOM 1753 N N . ILE A 1 212 ? -1.979 14.584 0.248 1.00 85.12 212 ILE A N 1
ATOM 1754 C CA . ILE A 1 212 ? -2.320 13.152 0.313 1.00 85.12 212 ILE A CA 1
ATOM 1755 C C . ILE A 1 212 ? -2.571 12.729 1.764 1.00 85.12 212 ILE A C 1
ATOM 1757 O O . ILE A 1 212 ? -3.572 12.074 2.050 1.00 85.12 212 ILE A O 1
ATOM 1761 N N . ARG A 1 213 ? -1.683 13.133 2.676 1.00 84.75 213 ARG A N 1
ATOM 1762 C CA . ARG A 1 213 ? -1.782 12.821 4.102 1.00 84.75 213 ARG A CA 1
ATOM 1763 C C . ARG A 1 213 ? -3.041 13.420 4.718 1.00 84.75 213 ARG A C 1
ATOM 1765 O O . ARG A 1 213 ? -3.780 12.693 5.363 1.00 84.75 213 ARG A O 1
ATOM 1772 N N . ALA A 1 214 ? -3.341 14.688 4.446 1.00 82.50 214 ALA A N 1
ATOM 1773 C CA . ALA A 1 214 ? -4.512 15.359 5.003 1.00 82.50 214 ALA A CA 1
ATOM 1774 C C . ALA A 1 214 ? -5.833 14.634 4.682 1.00 82.50 214 ALA A C 1
ATOM 1776 O O . ALA A 1 214 ? -6.729 14.594 5.518 1.00 82.50 214 ALA A O 1
ATOM 1777 N N . ARG A 1 215 ? -5.940 13.999 3.505 1.00 84.31 215 ARG A N 1
ATOM 1778 C CA . ARG A 1 215 ? -7.109 13.173 3.143 1.00 84.31 215 ARG A CA 1
ATOM 1779 C C . ARG A 1 215 ? -7.224 11.914 4.003 1.00 84.31 215 ARG A C 1
ATOM 1781 O O . ARG A 1 215 ? -8.328 11.501 4.340 1.00 84.31 215 ARG A O 1
ATOM 1788 N N . PHE A 1 216 ? -6.099 11.286 4.342 1.00 89.75 216 PHE A N 1
ATOM 1789 C CA . PHE A 1 216 ? -6.093 10.167 5.282 1.00 89.75 216 PHE A CA 1
ATOM 1790 C C . PHE A 1 216 ? -6.407 10.639 6.706 1.00 89.75 216 PHE A C 1
ATOM 1792 O O . PHE A 1 216 ? -7.241 10.018 7.362 1.00 89.75 216 PHE A O 1
ATOM 1799 N N . ASP A 1 217 ? -5.812 11.749 7.151 1.00 85.75 217 ASP A N 1
ATOM 1800 C CA . ASP A 1 217 ? -6.036 12.325 8.483 1.00 85.75 217 ASP A CA 1
ATOM 1801 C C . ASP A 1 217 ? -7.521 12.670 8.698 1.00 85.75 217 ASP A C 1
ATOM 1803 O O . ASP A 1 217 ? -8.078 12.376 9.755 1.00 85.75 217 ASP A O 1
ATOM 1807 N N . GLU A 1 218 ? -8.197 13.210 7.676 1.00 83.00 218 GLU A N 1
ATOM 1808 C CA . GLU A 1 218 ? -9.640 13.482 7.698 1.00 83.00 218 GLU A CA 1
ATOM 1809 C C . GLU A 1 218 ? -10.464 12.214 7.964 1.00 83.00 218 GLU A C 1
ATOM 1811 O O . GLU A 1 218 ? -11.317 12.190 8.857 1.00 83.00 218 GLU A O 1
ATOM 1816 N N . VAL A 1 219 ? -10.184 11.134 7.229 1.00 87.88 219 VAL A N 1
ATOM 1817 C CA . VAL A 1 219 ? -10.879 9.850 7.406 1.00 87.88 219 VAL A CA 1
ATOM 1818 C C . VAL A 1 219 ? -10.550 9.227 8.759 1.00 87.88 219 VAL A C 1
ATOM 1820 O O . VAL A 1 219 ? -11.438 8.683 9.416 1.00 87.88 219 VAL A O 1
ATOM 1823 N N . LEU A 1 220 ? -9.294 9.324 9.195 1.00 90.38 220 LEU A N 1
ATOM 1824 C CA . LEU A 1 220 ? -8.842 8.805 10.477 1.00 90.38 220 LEU A CA 1
ATOM 1825 C C . LEU A 1 220 ? -9.540 9.503 11.641 1.00 90.38 220 LEU A C 1
ATOM 1827 O O . LEU A 1 220 ? -10.066 8.817 12.517 1.00 90.38 220 LEU A O 1
ATOM 1831 N N . ILE A 1 221 ? -9.602 10.834 11.639 1.00 86.38 221 ILE A N 1
ATOM 1832 C CA . ILE A 1 221 ? -10.263 11.599 12.700 1.00 86.38 221 ILE A CA 1
ATOM 1833 C C . ILE A 1 221 ? -11.762 11.307 12.716 1.00 86.38 221 ILE A C 1
ATOM 1835 O O . ILE A 1 221 ? -12.300 10.983 13.775 1.00 86.38 221 ILE A O 1
ATOM 1839 N N . LYS A 1 222 ? -12.424 11.314 11.552 1.00 85.38 222 LYS A N 1
ATOM 1840 C CA . LYS A 1 222 ? -13.845 10.950 11.450 1.00 85.38 222 LYS A CA 1
ATOM 1841 C C . LYS A 1 222 ? -14.112 9.553 12.015 1.00 85.38 222 LYS A C 1
ATOM 1843 O O . LYS A 1 222 ? -15.016 9.373 12.828 1.00 85.38 222 LYS A O 1
ATOM 1848 N N . ALA A 1 223 ? -13.306 8.565 11.632 1.00 91.06 223 ALA A N 1
ATOM 1849 C CA . ALA A 1 223 ? -13.447 7.214 12.153 1.00 91.06 223 ALA A CA 1
ATOM 1850 C C . ALA A 1 223 ? -13.207 7.175 13.670 1.00 91.06 223 ALA A C 1
ATOM 1852 O O . ALA A 1 223 ? -13.966 6.525 14.386 1.00 91.06 223 ALA A O 1
ATOM 1853 N N . CYS A 1 224 ? -12.208 7.897 14.184 1.00 91.12 224 CYS A N 1
ATOM 1854 C CA . CYS A 1 224 ? -11.945 7.962 15.618 1.00 91.12 224 CYS A CA 1
ATOM 1855 C C . CYS A 1 224 ? -13.074 8.644 16.400 1.00 91.12 224 CYS A C 1
ATOM 1857 O O . CYS A 1 224 ? -13.325 8.245 17.530 1.00 91.12 224 CYS A O 1
ATOM 1859 N N . LEU A 1 225 ? -13.765 9.637 15.844 1.00 88.19 225 LEU A N 1
ATOM 1860 C CA . LEU A 1 225 ? -14.930 10.260 16.482 1.00 88.19 225 LEU A CA 1
ATOM 1861 C C . LEU A 1 225 ? -16.111 9.290 16.578 1.00 88.19 225 LEU A C 1
ATOM 1863 O O . LEU A 1 225 ? -16.781 9.204 17.603 1.00 88.19 225 LEU A O 1
ATOM 1867 N N . GLU A 1 226 ? -16.338 8.524 15.515 1.00 90.12 226 GLU A N 1
ATOM 1868 C CA . GLU A 1 226 ? -17.511 7.663 15.373 1.00 90.12 226 GLU A CA 1
ATOM 1869 C C . GLU A 1 226 ? -17.364 6.271 16.013 1.00 90.12 226 GLU A C 1
ATOM 1871 O O . GLU A 1 226 ? -18.360 5.551 16.128 1.00 90.12 226 GLU A O 1
ATOM 1876 N N . ASN A 1 227 ? -16.147 5.864 16.395 1.00 94.31 227 ASN A N 1
ATOM 1877 C CA . ASN A 1 227 ? -15.857 4.507 16.860 1.00 94.31 227 ASN A CA 1
ATOM 1878 C C . ASN A 1 227 ? -15.015 4.481 18.145 1.00 94.31 227 ASN A C 1
ATOM 1880 O O . ASN A 1 227 ? -14.267 5.407 18.468 1.00 94.31 227 ASN A O 1
ATOM 1884 N N . GLU A 1 228 ? -15.122 3.382 18.889 1.00 95.00 228 GLU A N 1
ATOM 1885 C CA . GLU A 1 228 ? -14.346 3.133 20.109 1.00 95.00 228 GLU A CA 1
ATOM 1886 C C . GLU A 1 228 ? -12.942 2.611 19.782 1.00 95.00 228 GLU A C 1
ATOM 1888 O O . GLU A 1 228 ? -11.971 2.941 20.464 1.00 95.00 228 GLU A O 1
ATOM 1893 N N . GLU A 1 229 ? -12.827 1.820 18.713 1.00 95.50 229 GLU A N 1
ATOM 1894 C CA . GLU A 1 229 ? -11.583 1.195 18.263 1.00 95.50 229 GLU A CA 1
ATOM 1895 C C . GLU A 1 229 ? -11.405 1.333 16.759 1.00 95.50 229 GLU A C 1
ATOM 1897 O O . GLU A 1 229 ? -12.381 1.287 16.011 1.00 95.50 229 GLU A O 1
ATOM 1902 N N . ILE A 1 230 ? -10.151 1.461 16.323 1.00 96.25 230 ILE A N 1
ATOM 1903 C CA . ILE A 1 230 ? -9.786 1.640 14.920 1.00 96.25 230 ILE A CA 1
ATOM 1904 C C . ILE A 1 230 ? -8.809 0.561 14.471 1.00 96.25 230 ILE A C 1
ATOM 1906 O O . ILE A 1 230 ? -7.813 0.263 15.136 1.00 96.25 230 ILE A O 1
ATOM 1910 N N . HIS A 1 231 ? -9.068 0.019 13.289 1.00 97.00 231 HIS A N 1
ATOM 1911 C CA . HIS A 1 231 ? -8.160 -0.840 12.549 1.00 97.00 231 HIS A CA 1
ATOM 1912 C C . HIS A 1 231 ? -7.863 -0.184 11.206 1.00 97.00 231 HIS A C 1
ATOM 1914 O O . HIS A 1 231 ? -8.769 0.292 10.529 1.00 97.00 231 HIS A O 1
ATOM 1920 N N . VAL A 1 232 ? -6.598 -0.165 10.806 1.00 97.06 232 VAL A N 1
ATOM 1921 C CA . VAL A 1 232 ? -6.179 0.404 9.522 1.00 97.06 232 VAL A CA 1
ATOM 1922 C C . VAL A 1 232 ? -5.661 -0.720 8.641 1.00 97.06 232 VAL A C 1
ATOM 1924 O O . VAL A 1 232 ? -4.837 -1.519 9.081 1.00 97.06 232 VAL A O 1
ATOM 1927 N N . VAL A 1 233 ? -6.131 -0.783 7.398 1.00 97.06 233 VAL A N 1
ATOM 1928 C CA . VAL A 1 233 ? -5.675 -1.736 6.385 1.00 97.06 233 VAL A CA 1
ATOM 1929 C C . VAL A 1 233 ? -5.145 -0.949 5.194 1.00 97.06 233 VAL A C 1
ATOM 1931 O O . VAL A 1 233 ? -5.909 -0.403 4.404 1.00 97.06 233 VAL A O 1
ATOM 1934 N N . GLY A 1 234 ? -3.823 -0.874 5.074 1.00 95.75 234 GLY A N 1
ATOM 1935 C CA . GLY A 1 234 ? -3.149 -0.269 3.933 1.00 95.75 234 GLY A CA 1
ATOM 1936 C C . GLY A 1 234 ? -2.854 -1.304 2.854 1.00 95.75 234 GLY A C 1
ATOM 1937 O O . GLY A 1 234 ? -2.318 -2.371 3.147 1.00 95.75 234 GLY A O 1
ATOM 1938 N N . HIS A 1 235 ? -3.146 -0.988 1.597 1.00 95.06 235 HIS A N 1
ATOM 1939 C CA . HIS A 1 235 ? -2.717 -1.780 0.444 1.00 95.06 235 HIS A CA 1
ATOM 1940 C C . HIS A 1 235 ? -1.749 -0.982 -0.422 1.00 95.06 235 HIS A C 1
ATOM 1942 O O . HIS A 1 235 ? -1.948 0.212 -0.649 1.00 95.06 235 HIS A O 1
ATOM 1948 N N . SER A 1 236 ? -0.686 -1.636 -0.900 1.00 92.81 236 SER A N 1
ATOM 1949 C CA . SER A 1 236 ? 0.318 -1.011 -1.763 1.00 92.81 236 SER A CA 1
ATOM 1950 C C . SER A 1 236 ? 0.834 0.302 -1.151 1.00 92.81 236 SER A C 1
ATOM 1952 O O . SER A 1 236 ? 1.105 0.353 0.054 1.00 92.81 236 SER A O 1
ATOM 1954 N N . LEU A 1 237 ? 0.941 1.377 -1.941 1.00 92.38 237 LEU A N 1
ATOM 1955 C CA . LEU A 1 237 ? 1.320 2.718 -1.483 1.00 92.38 237 LEU A CA 1
ATOM 1956 C C . LEU A 1 237 ? 0.453 3.241 -0.322 1.00 92.38 237 LEU A C 1
ATOM 1958 O O . LEU A 1 237 ? 0.945 4.018 0.492 1.00 92.38 237 LEU A O 1
ATOM 1962 N N . GLY A 1 238 ? -0.779 2.757 -0.159 1.00 94.00 238 GLY A N 1
ATOM 1963 C CA . GLY A 1 238 ? -1.621 3.082 0.995 1.00 94.00 238 GLY A CA 1
ATOM 1964 C C . GLY A 1 238 ? -1.080 2.635 2.328 1.00 94.00 238 GLY A C 1
ATOM 1965 O O . GLY A 1 238 ? -1.316 3.298 3.330 1.00 94.00 238 GLY A O 1
ATOM 1966 N N . SER A 1 239 ? -0.257 1.590 2.345 1.00 95.38 239 SER A N 1
ATOM 1967 C CA . SER A 1 239 ? 0.513 1.233 3.537 1.00 95.38 239 SER A CA 1
ATOM 1968 C C . SER A 1 239 ? 1.475 2.355 3.938 1.00 95.38 239 SER A C 1
ATOM 1970 O O . SER A 1 239 ? 1.667 2.609 5.123 1.00 95.38 239 SER A O 1
ATOM 1972 N N . ALA A 1 240 ? 2.071 3.041 2.959 1.00 93.88 240 ALA A N 1
ATOM 1973 C CA . ALA A 1 240 ? 2.982 4.147 3.213 1.00 93.88 240 ALA A CA 1
ATOM 1974 C C . ALA A 1 240 ? 2.245 5.419 3.628 1.00 93.88 240 ALA A C 1
ATOM 1976 O O . ALA A 1 240 ? 2.674 6.065 4.577 1.00 93.88 240 ALA A O 1
ATOM 1977 N N . VAL A 1 241 ? 1.125 5.737 2.973 1.00 92.81 241 VAL A N 1
ATOM 1978 C CA . VAL A 1 241 ? 0.270 6.877 3.344 1.00 92.81 241 VAL A CA 1
ATOM 1979 C C . VAL A 1 241 ? -0.296 6.699 4.752 1.00 92.81 241 VAL A C 1
ATOM 1981 O O . VAL A 1 241 ? -0.195 7.612 5.564 1.00 92.81 241 VAL A O 1
ATOM 1984 N N . ALA A 1 242 ? -0.813 5.509 5.069 1.00 94.81 242 ALA A N 1
ATOM 1985 C CA . ALA A 1 242 ? -1.323 5.185 6.396 1.00 94.81 242 ALA A CA 1
ATOM 1986 C C . ALA A 1 242 ? -0.235 5.309 7.467 1.00 94.81 242 ALA A C 1
ATOM 1988 O O . ALA A 1 242 ? -0.449 5.962 8.483 1.00 94.81 242 ALA A O 1
ATOM 1989 N N . LEU A 1 243 ? 0.943 4.711 7.244 1.00 94.06 243 LEU A N 1
ATOM 1990 C CA . LEU A 1 243 ? 2.046 4.810 8.201 1.00 94.06 243 LEU A CA 1
ATOM 1991 C C . LEU A 1 243 ? 2.505 6.262 8.380 1.00 94.06 243 LEU A C 1
ATOM 1993 O O . LEU A 1 243 ? 2.785 6.682 9.501 1.00 94.06 243 LEU A O 1
ATOM 1997 N N . ASP A 1 244 ? 2.580 7.024 7.289 1.00 90.88 244 ASP A N 1
ATOM 1998 C CA . ASP A 1 244 ? 2.935 8.439 7.329 1.00 90.88 244 ASP A CA 1
ATOM 1999 C C . ASP A 1 244 ? 1.937 9.232 8.175 1.00 90.88 244 ASP A C 1
ATOM 2001 O O . ASP A 1 244 ? 2.353 9.881 9.125 1.00 90.88 244 ASP A O 1
ATOM 2005 N N . GLY A 1 245 ? 0.630 9.106 7.925 1.00 90.31 245 GLY A N 1
ATOM 2006 C CA . GLY A 1 245 ? -0.399 9.768 8.735 1.00 90.31 245 GLY A CA 1
ATOM 2007 C C . GLY A 1 245 ? -0.359 9.352 10.207 1.00 90.31 245 GLY A C 1
ATOM 2008 O O . GLY A 1 245 ? -0.248 10.198 11.091 1.00 90.31 245 GLY A O 1
ATOM 2009 N N . LEU A 1 246 ? -0.315 8.042 10.483 1.00 91.56 246 LEU A N 1
ATOM 2010 C CA . LEU A 1 246 ? -0.273 7.505 11.850 1.00 91.56 246 LEU A CA 1
ATOM 2011 C C . LEU A 1 246 ? 0.942 7.995 12.653 1.00 91.56 246 LEU A C 1
ATOM 2013 O O . LEU A 1 246 ? 0.835 8.210 13.857 1.00 91.56 246 LEU A O 1
ATOM 2017 N N . THR A 1 247 ? 2.093 8.181 12.005 1.00 87.06 247 THR A N 1
ATOM 2018 C CA . THR A 1 247 ? 3.320 8.648 12.674 1.00 87.06 247 THR A CA 1
ATOM 2019 C C . THR A 1 247 ? 3.474 10.164 12.677 1.00 87.06 247 THR A C 1
ATOM 2021 O O . THR A 1 247 ? 4.207 10.705 13.506 1.00 87.06 247 THR A O 1
ATOM 2024 N N . HIS A 1 248 ? 2.793 10.866 11.771 1.00 76.81 248 HIS A N 1
ATOM 2025 C CA . HIS A 1 248 ? 2.913 12.309 11.634 1.00 76.81 248 HIS A CA 1
ATOM 2026 C C . HIS A 1 248 ? 2.125 13.081 12.689 1.00 76.81 248 HIS A C 1
ATOM 2028 O O . HIS A 1 248 ? 2.539 14.182 13.010 1.00 76.81 248 HIS A O 1
ATOM 2034 N N . HIS A 1 249 ? 1.074 12.526 13.302 1.00 62.38 249 HIS A N 1
ATOM 2035 C CA . HIS A 1 249 ? 0.281 13.241 14.320 1.00 62.38 249 HIS A CA 1
ATOM 2036 C C . HIS A 1 249 ? 1.081 13.783 15.525 1.00 62.38 249 HIS A C 1
ATOM 2038 O O . HIS A 1 249 ? 0.576 14.632 16.252 1.00 62.38 249 HIS A O 1
ATOM 2044 N N . LYS A 1 250 ? 2.329 13.340 15.733 1.00 60.94 250 LYS A N 1
ATOM 2045 C CA . LYS A 1 250 ? 3.247 13.880 16.755 1.00 60.94 250 LYS A CA 1
ATOM 2046 C C . LYS A 1 250 ? 4.345 14.800 16.204 1.00 60.94 250 LYS A C 1
ATOM 2048 O O . LYS A 1 250 ? 5.062 15.441 16.971 1.00 60.94 250 LYS A O 1
ATOM 2053 N N . MET A 1 251 ? 4.506 14.873 14.886 1.00 51.03 251 MET A N 1
ATOM 2054 C CA . MET A 1 251 ? 5.404 15.814 14.217 1.00 51.03 251 MET A CA 1
ATOM 2055 C C . MET A 1 251 ? 4.575 17.026 13.797 1.00 51.03 251 MET A C 1
ATOM 2057 O O . MET A 1 251 ? 3.495 16.844 13.262 1.00 51.03 251 MET A O 1
ATOM 2061 N N . GLN A 1 252 ? 5.061 18.240 14.080 1.00 56.34 252 GLN A N 1
ATOM 2062 C CA . GLN A 1 252 ? 4.353 19.515 13.870 1.00 56.34 252 GLN A CA 1
ATOM 2063 C C . GLN A 1 252 ? 3.307 19.456 12.741 1.00 56.34 252 GLN A C 1
ATOM 2065 O O . GLN A 1 252 ? 3.706 19.237 11.589 1.00 56.34 252 GLN A O 1
ATOM 2070 N N . PRO A 1 253 ? 2.006 19.620 13.055 1.00 58.53 253 PRO A N 1
ATOM 2071 C CA . PRO A 1 253 ? 0.962 19.534 12.050 1.00 58.53 253 PRO A CA 1
ATOM 2072 C C . PRO A 1 253 ? 1.278 20.528 10.934 1.00 58.53 253 PRO A C 1
ATOM 2074 O O . PRO A 1 253 ? 1.595 21.689 11.178 1.00 58.53 253 PRO A O 1
ATOM 2077 N N . SER A 1 254 ? 1.239 20.071 9.681 1.00 62.03 254 SER A N 1
ATOM 2078 C CA . SER A 1 254 ? 1.299 21.001 8.547 1.00 62.03 254 SER A CA 1
ATOM 2079 C C . SER A 1 254 ? 0.233 22.090 8.719 1.00 62.03 254 SER A C 1
ATOM 2081 O O . SER A 1 254 ? -0.830 21.785 9.246 1.00 62.03 254 SER A O 1
ATOM 2083 N N . LYS A 1 255 ? 0.447 23.310 8.207 1.00 66.75 255 LYS A N 1
ATOM 2084 C CA . LYS A 1 255 ? -0.563 24.389 8.259 1.00 66.75 255 LYS A CA 1
ATOM 2085 C C . LYS A 1 255 ? -1.963 23.919 7.835 1.00 66.75 255 LYS A C 1
ATOM 2087 O O . LYS A 1 255 ? -2.955 24.331 8.398 1.00 66.75 255 LYS A O 1
ATOM 2092 N N . MET A 1 256 ? -2.038 23.004 6.874 1.00 61.81 256 MET A N 1
ATOM 2093 C CA . MET A 1 256 ? -3.288 22.382 6.447 1.00 61.81 256 MET A CA 1
ATOM 2094 C C . MET A 1 256 ? -3.934 21.497 7.514 1.00 61.81 256 MET A C 1
ATOM 2096 O O . MET A 1 256 ? -5.145 21.521 7.671 1.00 61.81 256 MET A O 1
ATOM 2100 N N . ALA A 1 257 ? -3.130 20.702 8.217 1.00 65.06 257 ALA A N 1
ATOM 2101 C CA . ALA A 1 257 ? -3.589 19.930 9.359 1.00 65.06 257 ALA A CA 1
ATOM 2102 C C . ALA A 1 257 ? -3.989 20.869 10.503 1.00 65.06 257 ALA A C 1
ATOM 2104 O O . ALA A 1 257 ? -4.987 20.601 11.142 1.00 65.06 257 ALA A O 1
ATOM 2105 N N . GLU A 1 258 ? -3.292 21.989 10.720 1.00 70.94 258 GLU A N 1
ATOM 2106 C CA . GLU A 1 258 ? -3.718 23.021 11.678 1.00 70.94 258 GLU A CA 1
ATOM 2107 C C . GLU A 1 258 ? -5.047 23.665 11.270 1.00 70.94 258 GLU A C 1
ATOM 2109 O O . GLU A 1 258 ? -5.956 23.719 12.086 1.00 70.94 258 GLU A O 1
ATOM 2114 N N . ASP A 1 259 ? -5.194 24.095 10.015 1.00 71.31 259 ASP A N 1
ATOM 2115 C CA . ASP A 1 259 ? -6.424 24.688 9.476 1.00 71.31 259 ASP A CA 1
ATOM 2116 C C . ASP A 1 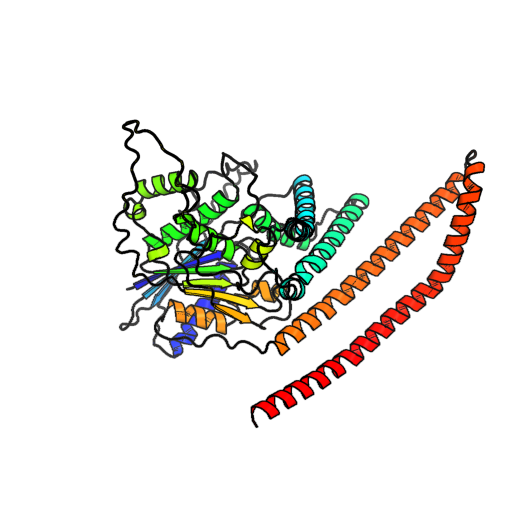259 ? -7.583 23.675 9.527 1.00 71.31 259 ASP A C 1
ATOM 2118 O O . ASP A 1 259 ? -8.708 24.017 9.889 1.00 71.31 259 ASP A O 1
ATOM 2122 N N . PHE A 1 260 ? -7.307 22.407 9.210 1.00 68.00 260 PHE A N 1
ATOM 2123 C CA . PHE A 1 260 ? -8.268 21.313 9.296 1.00 68.00 260 PHE A CA 1
ATOM 2124 C C . PHE A 1 260 ? -8.636 20.985 10.740 1.00 68.00 260 PHE A C 1
ATOM 2126 O O . PHE A 1 260 ? -9.814 20.819 11.028 1.00 68.00 260 PHE A O 1
ATOM 2133 N N . LEU A 1 261 ? -7.666 20.931 11.653 1.00 70.31 261 LEU A N 1
ATOM 2134 C CA . LEU A 1 261 ? -7.899 20.737 13.082 1.00 70.31 261 LEU A CA 1
ATOM 2135 C C . LEU A 1 261 ? -8.630 21.931 13.688 1.00 70.31 261 LEU A C 1
ATOM 2137 O O . LEU A 1 261 ? -9.457 21.724 14.558 1.00 70.31 261 LEU A O 1
ATOM 2141 N N . ALA A 1 262 ? -8.381 23.155 13.227 1.00 78.88 262 ALA A N 1
ATOM 2142 C CA . ALA A 1 262 ? -9.104 24.348 13.652 1.00 78.88 262 ALA A CA 1
ATOM 2143 C C . ALA A 1 262 ? -10.552 24.328 13.145 1.00 78.88 262 ALA A C 1
ATOM 2145 O O . ALA A 1 262 ? -11.476 24.626 13.898 1.00 78.88 262 ALA A O 1
ATOM 2146 N N . TRP A 1 263 ? -10.766 23.928 11.889 1.00 75.81 263 TRP A N 1
ATOM 2147 C CA . TRP A 1 263 ? -12.102 23.706 11.340 1.00 75.81 263 TRP A CA 1
ATOM 2148 C C . TRP A 1 263 ? -12.830 22.566 12.064 1.00 75.81 263 TRP A C 1
ATOM 2150 O O . TRP A 1 263 ? -13.983 22.727 12.452 1.00 75.81 263 TRP A O 1
ATOM 2160 N N . LEU A 1 264 ? -12.152 21.445 12.315 1.00 68.31 264 LEU A N 1
ATOM 2161 C CA . LEU A 1 264 ? -12.675 20.340 13.112 1.00 68.31 264 LEU A CA 1
ATOM 2162 C C . LEU A 1 264 ? -12.987 20.794 14.527 1.00 68.31 264 LEU A C 1
ATOM 2164 O O . LEU A 1 264 ? -14.078 20.532 14.978 1.00 68.31 264 LEU A O 1
ATOM 2168 N N . ALA A 1 265 ? -12.095 21.509 15.206 1.00 77.31 265 ALA A N 1
ATOM 2169 C CA . ALA A 1 265 ? -12.338 22.056 16.538 1.00 77.31 265 ALA A CA 1
ATOM 2170 C C . ALA A 1 265 ? -13.568 22.968 16.559 1.00 77.31 265 ALA A C 1
ATOM 2172 O O . ALA A 1 265 ? -14.301 23.013 17.543 1.00 77.31 265 ALA A O 1
ATOM 2173 N N . HIS A 1 266 ? -13.798 23.697 15.466 1.00 78.69 266 HIS A N 1
ATOM 2174 C CA . HIS A 1 266 ? -14.958 24.557 15.310 1.00 78.69 266 HIS A CA 1
ATOM 2175 C C . HIS A 1 266 ? -16.256 23.765 15.080 1.00 78.69 266 HIS A C 1
ATOM 2177 O O . HIS A 1 266 ? -17.279 24.089 15.677 1.00 78.69 266 HIS A O 1
ATOM 2183 N N . CYS A 1 267 ? -16.232 22.736 14.229 1.00 71.75 267 CYS A N 1
ATOM 2184 C CA . CYS A 1 267 ? -17.410 21.927 13.892 1.00 71.75 267 CYS A CA 1
ATOM 2185 C C . CYS A 1 267 ? -17.696 20.790 14.892 1.00 71.75 267 CYS A C 1
ATOM 2187 O O . CYS A 1 267 ? -18.841 20.372 15.035 1.00 71.75 267 CYS A O 1
ATOM 2189 N N . HIS A 1 268 ? -16.647 20.305 15.545 1.00 69.62 268 HIS A N 1
ATOM 2190 C CA . HIS A 1 268 ? -16.531 19.123 16.396 1.00 69.62 268 HIS A CA 1
ATOM 2191 C C . HIS A 1 268 ? -15.502 19.412 17.505 1.00 69.62 268 HIS A C 1
ATOM 2193 O O . HIS A 1 268 ? -14.376 18.909 17.453 1.00 69.62 268 HIS A O 1
ATOM 2199 N N . PRO A 1 269 ? -15.820 20.257 18.500 1.00 77.12 269 PRO A N 1
ATOM 2200 C CA . PRO A 1 269 ? -14.895 20.578 19.590 1.00 77.12 269 PRO A CA 1
ATOM 2201 C C . PRO A 1 269 ? -14.379 19.333 20.331 1.00 77.12 269 PRO A C 1
ATOM 2203 O O . PRO A 1 269 ? -13.243 19.321 20.800 1.00 77.12 269 PRO A O 1
ATOM 2206 N N . GLU A 1 270 ? -15.152 18.246 20.348 1.00 74.88 270 GLU A N 1
ATOM 2207 C CA . GLU A 1 270 ? -14.748 16.932 20.851 1.00 74.88 270 GLU A CA 1
ATOM 2208 C C . GLU A 1 270 ? -13.582 16.286 20.074 1.00 74.88 270 GLU A C 1
ATOM 2210 O O . GLU A 1 270 ? -12.898 15.411 20.601 1.00 74.88 270 GLU A O 1
ATOM 2215 N N . ALA A 1 271 ? -13.324 16.705 18.830 1.00 68.75 271 ALA A N 1
ATOM 2216 C CA . ALA A 1 271 ? -12.270 16.165 17.969 1.00 68.75 271 ALA A CA 1
ATOM 2217 C C . ALA A 1 271 ? -10.860 16.590 18.387 1.00 68.75 271 ALA A C 1
ATOM 2219 O O . ALA A 1 271 ? -9.897 15.893 18.065 1.00 68.75 271 ALA A O 1
ATOM 2220 N N . VAL A 1 272 ? -10.731 17.705 19.112 1.00 69.12 272 VAL A N 1
ATOM 2221 C CA . VAL A 1 272 ? -9.436 18.264 19.537 1.00 69.12 272 VAL A CA 1
ATOM 2222 C C . VAL A 1 272 ? -8.706 17.332 20.505 1.00 69.12 272 VAL A C 1
ATOM 2224 O O . VAL A 1 272 ? -7.478 17.298 20.525 1.00 69.12 272 VAL A O 1
ATOM 2227 N N . GLU A 1 273 ? -9.451 16.531 21.266 1.00 73.62 273 GLU A N 1
ATOM 2228 C CA . GLU A 1 273 ? -8.904 15.601 22.260 1.00 73.62 273 GLU A CA 1
ATOM 2229 C C . GLU A 1 273 ? -8.694 14.181 21.714 1.00 73.62 273 GLU A C 1
ATOM 2231 O O . GLU A 1 273 ? -8.206 13.291 22.418 1.00 73.62 273 GLU A O 1
ATOM 2236 N N . VAL A 1 274 ? -9.057 13.926 20.455 1.00 76.94 274 VAL A N 1
ATOM 2237 C CA . VAL A 1 274 ? -8.996 12.575 19.903 1.00 76.94 274 VAL A CA 1
ATOM 2238 C C . VAL A 1 274 ? -7.556 12.218 19.569 1.00 76.94 274 VAL A C 1
ATOM 2240 O O . VAL A 1 274 ? -7.036 12.608 18.532 1.00 76.94 274 VAL A O 1
ATOM 2243 N N . ASN A 1 275 ? -6.926 11.409 20.421 1.00 84.31 275 ASN A N 1
ATOM 2244 C CA . ASN A 1 275 ? -5.655 10.756 20.121 1.00 84.31 275 ASN A CA 1
ATOM 2245 C C . ASN A 1 275 ? -5.907 9.513 19.235 1.00 84.31 275 ASN A C 1
ATOM 2247 O O . ASN A 1 275 ? -6.355 8.480 19.754 1.00 84.31 275 ASN A O 1
ATOM 2251 N N . PRO A 1 276 ? -5.615 9.543 17.916 1.00 85.81 276 PRO A N 1
ATOM 2252 C CA . PRO A 1 276 ? -5.936 8.423 17.030 1.00 85.81 276 PRO A CA 1
ATOM 2253 C C . PRO A 1 276 ? -5.153 7.156 17.387 1.00 85.81 276 PRO A C 1
ATOM 2255 O O . PRO A 1 276 ? -5.675 6.045 17.286 1.00 85.81 276 PRO A O 1
ATOM 2258 N N . LEU A 1 277 ? -3.918 7.315 17.877 1.00 86.94 277 LEU A N 1
ATOM 2259 C CA . LEU A 1 277 ? -3.067 6.202 18.299 1.00 86.94 277 LEU A CA 1
ATOM 2260 C C . LEU A 1 277 ? -3.614 5.497 19.541 1.00 86.94 277 LEU A C 1
ATOM 2262 O O . LEU A 1 277 ? -3.415 4.295 19.693 1.00 86.94 277 LEU A O 1
ATOM 2266 N N . ALA A 1 278 ? -4.354 6.205 20.398 1.00 89.69 278 ALA A N 1
ATOM 2267 C CA . ALA A 1 278 ? -5.035 5.576 21.520 1.00 89.69 278 ALA A CA 1
ATOM 2268 C C . ALA A 1 278 ? -6.129 4.610 21.027 1.00 89.69 278 ALA A C 1
ATOM 2270 O O . ALA A 1 278 ? -6.265 3.498 21.547 1.00 89.69 278 ALA A O 1
ATOM 2271 N N . LYS A 1 279 ? -6.903 4.989 20.007 1.00 93.19 279 LYS A N 1
ATOM 2272 C CA . LYS A 1 279 ? -7.978 4.136 19.471 1.00 93.19 279 LYS A CA 1
ATOM 2273 C C . LYS A 1 279 ? -7.477 3.055 18.511 1.00 93.19 279 LYS A C 1
ATOM 2275 O O . LYS A 1 279 ? -8.167 2.052 18.325 1.00 93.19 279 LYS A O 1
ATOM 2280 N N . LEU A 1 280 ? -6.287 3.216 17.934 1.00 95.00 280 LEU A N 1
ATOM 2281 C CA . LEU A 1 280 ? -5.697 2.246 17.017 1.00 95.00 280 LEU A CA 1
ATOM 2282 C C . LEU A 1 280 ? -5.387 0.914 17.722 1.00 95.00 280 LEU A C 1
ATOM 2284 O O . LEU A 1 280 ? -4.622 0.854 18.681 1.00 95.00 280 LEU A O 1
ATOM 2288 N N . LYS A 1 281 ? -5.955 -0.184 17.217 1.00 95.62 281 LYS A N 1
ATOM 2289 C CA . LYS A 1 281 ? -5.713 -1.547 17.721 1.00 95.62 281 LYS A CA 1
ATOM 2290 C C . LYS A 1 281 ? -4.843 -2.374 16.793 1.00 95.62 281 LYS A C 1
ATOM 2292 O O . LYS A 1 281 ? -4.043 -3.196 17.245 1.00 95.62 281 LYS A O 1
ATOM 2297 N N . THR A 1 282 ? -5.018 -2.222 15.484 1.00 96.00 282 THR A N 1
ATOM 2298 C CA . THR A 1 282 ? -4.283 -3.018 14.495 1.00 96.00 282 THR A CA 1
ATOM 2299 C C . THR A 1 282 ? -3.997 -2.208 13.245 1.00 96.00 282 THR A C 1
ATOM 2301 O O . THR A 1 282 ? -4.877 -1.528 12.724 1.00 96.00 282 THR A O 1
ATOM 2304 N N . PHE A 1 283 ? -2.778 -2.350 12.737 1.00 97.12 283 PHE A N 1
ATOM 2305 C CA . PHE A 1 283 ? -2.373 -1.882 11.424 1.00 97.12 283 PHE A CA 1
ATOM 2306 C C . PHE A 1 283 ? -1.993 -3.084 10.554 1.00 97.12 283 PHE A C 1
ATOM 2308 O O . PHE A 1 283 ? -1.094 -3.856 10.891 1.00 97.12 283 PHE A O 1
ATOM 2315 N N . VAL A 1 284 ? -2.704 -3.277 9.450 1.00 97.19 284 VAL A N 1
ATOM 2316 C CA . VAL A 1 284 ? -2.452 -4.336 8.473 1.00 97.19 284 VAL A CA 1
ATOM 2317 C C . VAL A 1 284 ? -1.916 -3.701 7.203 1.00 97.19 284 VAL A C 1
ATOM 2319 O O . VAL A 1 284 ? -2.508 -2.760 6.686 1.00 97.19 284 VAL A O 1
ATOM 2322 N N . THR A 1 285 ? -0.819 -4.228 6.674 1.00 97.06 285 THR A N 1
ATOM 2323 C CA . THR A 1 285 ? -0.270 -3.806 5.387 1.00 97.06 285 THR A CA 1
ATOM 2324 C C . THR A 1 285 ? -0.284 -4.965 4.401 1.00 97.06 285 THR A C 1
ATOM 2326 O O . THR A 1 285 ? 0.163 -6.064 4.724 1.00 97.06 285 THR A O 1
ATOM 2329 N N . LEU A 1 286 ? -0.808 -4.734 3.201 1.00 96.00 286 LEU A N 1
ATOM 2330 C CA . LEU A 1 286 ? -0.955 -5.717 2.128 1.00 96.00 286 LEU A CA 1
ATOM 2331 C C . LEU A 1 286 ? -0.094 -5.280 0.939 1.00 96.00 286 LEU A C 1
ATOM 2333 O O . LEU A 1 286 ? -0.332 -4.214 0.370 1.00 96.00 286 LEU A O 1
ATOM 2337 N N . GLY A 1 287 ? 0.919 -6.065 0.568 1.00 94.19 287 GLY A N 1
ATOM 2338 C CA . GLY A 1 287 ? 1.807 -5.726 -0.552 1.00 94.19 287 GLY A CA 1
ATOM 2339 C C . GLY A 1 287 ? 2.555 -4.407 -0.352 1.00 94.19 287 GLY A C 1
ATOM 2340 O O . GLY A 1 287 ? 2.691 -3.614 -1.279 1.00 94.19 287 GLY A O 1
ATOM 2341 N N . SER A 1 288 ? 2.995 -4.137 0.878 1.00 94.50 288 SER A N 1
ATOM 2342 C CA . SER A 1 288 ? 3.554 -2.839 1.262 1.00 94.50 288 SER A CA 1
ATOM 2343 C C . SER A 1 288 ? 4.887 -2.519 0.568 1.00 94.50 288 SER A C 1
ATOM 2345 O O . SER A 1 288 ? 5.824 -3.315 0.681 1.00 94.50 288 SER A O 1
ATOM 2347 N N . PRO A 1 289 ? 5.038 -1.333 -0.057 1.00 92.38 289 PRO A N 1
ATOM 2348 C CA . PRO A 1 289 ? 6.293 -0.877 -0.644 1.00 92.38 289 PRO A CA 1
ATOM 2349 C C . PRO A 1 289 ? 7.227 -0.220 0.377 1.00 92.38 289 PRO A C 1
ATOM 2351 O O . PRO A 1 289 ? 8.252 0.317 -0.022 1.00 92.38 289 PRO A O 1
ATOM 2354 N N . LEU A 1 290 ? 6.885 -0.185 1.668 1.00 92.25 290 LEU A N 1
ATOM 2355 C CA . LEU A 1 290 ? 7.605 0.596 2.682 1.00 92.25 290 LEU A CA 1
ATOM 2356 C C . LEU A 1 290 ? 9.125 0.343 2.692 1.00 92.25 290 LEU A C 1
ATOM 2358 O O . LEU A 1 290 ? 9.900 1.297 2.653 1.00 92.25 290 LEU A O 1
ATOM 2362 N N . ASP A 1 291 ? 9.556 -0.920 2.650 1.00 87.62 291 ASP A N 1
ATOM 2363 C CA . ASP A 1 291 ? 10.985 -1.275 2.611 1.00 87.62 291 ASP A CA 1
ATOM 2364 C C . ASP A 1 291 ? 11.680 -0.737 1.345 1.00 87.62 291 ASP A C 1
ATOM 2366 O O . ASP A 1 291 ? 12.785 -0.197 1.398 1.00 87.62 291 ASP A O 1
ATOM 2370 N N . LYS A 1 292 ? 10.981 -0.768 0.203 1.00 86.56 292 LYS A N 1
ATOM 2371 C CA . LYS A 1 292 ? 11.472 -0.227 -1.073 1.00 86.56 292 LYS A CA 1
ATOM 2372 C C . LYS A 1 292 ? 11.491 1.291 -1.083 1.00 86.56 292 LYS A C 1
ATOM 2374 O O . LYS A 1 292 ? 12.453 1.890 -1.553 1.00 86.56 292 LYS A O 1
ATOM 2379 N N . LEU A 1 293 ? 10.462 1.937 -0.542 1.00 87.12 293 LEU A N 1
ATOM 2380 C CA . LEU A 1 293 ? 10.452 3.388 -0.383 1.00 87.12 293 LEU A CA 1
ATOM 2381 C C . LEU A 1 293 ? 11.638 3.835 0.470 1.00 87.12 293 LEU A C 1
ATOM 2383 O O . LEU A 1 293 ? 12.292 4.814 0.120 1.00 87.12 293 LEU A O 1
ATOM 2387 N N . TYR A 1 294 ? 11.959 3.095 1.534 1.00 83.00 294 TYR A N 1
ATOM 2388 C CA . TYR A 1 294 ? 13.156 3.346 2.326 1.00 83.00 294 TYR A CA 1
ATOM 2389 C C . TYR A 1 294 ? 14.445 3.120 1.528 1.00 83.00 294 TYR A C 1
ATOM 2391 O O . TYR A 1 294 ? 15.363 3.936 1.608 1.00 83.00 294 TYR A O 1
ATOM 2399 N N . PHE A 1 295 ? 14.508 2.055 0.732 1.00 81.62 295 PHE A N 1
ATOM 2400 C CA . PHE A 1 295 ? 15.642 1.781 -0.144 1.00 81.62 295 PHE A CA 1
ATOM 2401 C C . PHE A 1 295 ? 15.892 2.936 -1.129 1.00 81.62 295 PHE A C 1
ATOM 2403 O O . PHE A 1 295 ? 16.964 3.538 -1.128 1.00 81.62 295 PHE A O 1
ATOM 2410 N N . PHE A 1 296 ? 14.893 3.331 -1.918 1.00 80.88 296 PHE A N 1
ATOM 2411 C CA . PHE A 1 296 ? 15.046 4.411 -2.899 1.00 80.88 296 PHE A CA 1
ATOM 2412 C C . PHE A 1 296 ? 15.197 5.792 -2.249 1.00 80.88 296 PHE A C 1
ATOM 2414 O O . PHE A 1 296 ? 15.983 6.620 -2.722 1.00 80.88 296 PHE A O 1
ATOM 2421 N N . TRP A 1 297 ? 14.489 6.038 -1.145 1.00 84.62 297 TRP A N 1
ATOM 2422 C CA . TRP A 1 297 ? 14.468 7.319 -0.445 1.00 84.62 297 TRP A CA 1
ATOM 2423 C C . TRP A 1 297 ? 14.673 7.146 1.068 1.00 84.62 297 TRP A C 1
ATOM 2425 O O . TRP A 1 297 ? 13.726 7.270 1.849 1.00 84.62 297 TRP A O 1
ATOM 2435 N N . PRO A 1 298 ? 15.927 6.967 1.529 1.00 79.06 298 PRO A N 1
ATOM 2436 C CA . PRO A 1 298 ? 16.225 6.753 2.946 1.00 79.06 298 PRO A CA 1
ATOM 2437 C C . PRO A 1 298 ? 15.744 7.872 3.879 1.00 79.06 298 PRO A C 1
ATOM 2439 O O . PRO A 1 298 ? 15.523 7.638 5.066 1.00 79.06 298 PRO A O 1
ATOM 2442 N N . SER A 1 299 ? 15.559 9.086 3.347 1.00 76.38 299 SER A N 1
ATOM 2443 C CA . SER A 1 299 ? 15.009 10.238 4.070 1.00 76.38 299 SER A CA 1
ATOM 2444 C C . SER A 1 299 ? 13.553 10.061 4.503 1.00 76.38 299 SER A C 1
ATOM 2446 O O . SER A 1 299 ? 13.095 10.827 5.343 1.00 76.38 299 SER A O 1
ATOM 2448 N N . GLN A 1 300 ? 12.832 9.082 3.948 1.00 76.88 300 GLN A N 1
ATOM 2449 C CA . GLN A 1 300 ? 11.424 8.832 4.263 1.00 76.88 300 GLN A CA 1
ATOM 2450 C C . GLN A 1 300 ? 11.220 7.889 5.449 1.00 76.88 300 GLN A C 1
ATOM 2452 O O . GLN A 1 300 ? 10.080 7.674 5.852 1.00 76.88 300 GLN A O 1
ATOM 2457 N N . LYS A 1 301 ? 12.288 7.310 6.017 1.00 75.62 301 LYS A N 1
ATOM 2458 C CA . LYS A 1 301 ? 12.148 6.411 7.166 1.00 75.62 301 LYS A CA 1
ATOM 2459 C C . LYS A 1 301 ? 11.666 7.190 8.394 1.00 75.62 301 LYS A C 1
ATOM 2461 O O . LYS A 1 301 ? 12.339 8.155 8.772 1.00 75.62 301 LYS A O 1
ATOM 2466 N N . PRO A 1 302 ? 10.584 6.750 9.063 1.00 73.50 302 PRO A N 1
ATOM 2467 C CA . PRO A 1 302 ? 10.243 7.258 10.386 1.00 73.50 302 PRO A CA 1
ATOM 2468 C C . PRO A 1 302 ? 11.450 7.130 11.326 1.00 73.50 302 PRO A C 1
ATOM 2470 O O . PRO A 1 302 ? 12.193 6.145 11.267 1.00 73.50 302 PRO A O 1
ATOM 2473 N N . ARG A 1 303 ? 11.692 8.137 12.173 1.00 66.62 303 ARG A N 1
ATOM 2474 C CA . ARG A 1 303 ? 12.802 8.083 13.134 1.00 66.62 303 ARG A CA 1
ATOM 2475 C C . ARG A 1 303 ? 12.550 6.943 14.123 1.00 66.62 303 ARG A C 1
ATOM 2477 O O . ARG A 1 303 ? 11.504 6.890 14.754 1.00 66.62 303 ARG A O 1
ATOM 2484 N N . ASP A 1 304 ? 13.517 6.038 14.236 1.00 63.22 304 ASP A N 1
ATOM 2485 C CA . ASP A 1 304 ? 13.467 4.917 15.175 1.00 63.22 304 ASP A CA 1
ATOM 2486 C C . ASP A 1 304 ? 13.577 5.432 16.621 1.00 63.22 304 ASP A C 1
ATOM 2488 O O . ASP A 1 304 ? 14.502 6.190 16.939 1.00 63.22 304 ASP A O 1
ATOM 2492 N N . ARG A 1 305 ? 12.656 4.995 17.489 1.00 57.66 305 ARG A N 1
ATOM 2493 C CA . ARG A 1 305 ? 12.590 5.343 18.920 1.00 57.66 305 ARG A CA 1
ATOM 2494 C C . ARG A 1 305 ? 13.864 4.929 19.666 1.00 57.66 305 ARG A C 1
ATOM 2496 O O . ARG A 1 305 ? 14.222 5.534 20.670 1.00 57.66 305 ARG A O 1
ATOM 2503 N N . ARG A 1 306 ? 14.566 3.900 19.170 1.00 51.81 306 ARG A N 1
ATOM 2504 C CA . ARG A 1 306 ? 15.715 3.279 19.849 1.00 51.81 306 ARG A CA 1
ATOM 2505 C C . ARG A 1 306 ? 17.064 3.919 19.564 1.00 51.81 306 ARG A C 1
ATOM 2507 O O . ARG A 1 306 ? 18.070 3.414 20.060 1.00 51.81 306 ARG A O 1
ATOM 2514 N N . ARG A 1 307 ? 17.143 5.008 18.795 1.00 46.19 307 ARG A N 1
ATOM 2515 C CA . ARG A 1 307 ? 18.337 5.850 18.905 1.00 46.19 307 ARG A CA 1
ATOM 2516 C C . ARG A 1 307 ? 18.139 6.710 20.141 1.00 46.19 307 ARG A C 1
ATOM 2518 O O . ARG A 1 307 ? 17.384 7.675 20.031 1.00 46.19 307 ARG A O 1
ATOM 2525 N N . PRO A 1 308 ? 18.798 6.413 21.285 1.00 42.84 308 PRO A N 1
ATOM 2526 C CA . PRO A 1 308 ? 18.955 7.443 22.289 1.00 42.84 308 PRO A CA 1
ATOM 2527 C C . PRO A 1 308 ? 19.504 8.637 21.524 1.00 42.84 308 PRO A C 1
ATOM 2529 O O . PRO A 1 308 ? 20.531 8.533 20.843 1.00 42.84 308 PRO A O 1
ATOM 2532 N N . VAL A 1 309 ? 18.761 9.740 21.541 1.00 45.94 309 VAL A N 1
ATOM 2533 C CA . VAL A 1 309 ? 19.347 11.033 21.243 1.00 45.94 309 VAL A CA 1
ATOM 2534 C C . VAL A 1 309 ? 20.447 11.116 22.277 1.00 45.94 309 VAL A C 1
ATOM 2536 O O . VAL A 1 309 ? 20.176 11.359 23.448 1.00 45.94 309 VAL A O 1
ATOM 2539 N N . THR A 1 310 ? 21.671 10.748 21.898 1.00 44.34 310 THR A N 1
ATOM 2540 C CA . THR A 1 310 ? 22.831 10.972 22.737 1.00 44.34 310 THR A CA 1
ATOM 2541 C C . THR A 1 310 ? 22.794 12.464 22.974 1.00 44.34 310 THR A C 1
ATOM 2543 O O . THR A 1 310 ? 23.077 13.247 22.067 1.00 44.34 310 THR A O 1
ATOM 2546 N N . LEU A 1 311 ? 22.342 12.820 24.174 1.00 45.06 311 LEU A N 1
ATOM 2547 C CA . LEU A 1 311 ? 22.154 14.138 24.772 1.00 45.06 311 LEU A CA 1
ATOM 2548 C C . LEU A 1 311 ? 23.510 14.844 24.937 1.00 45.06 311 LEU A C 1
ATOM 2550 O O . LEU A 1 311 ? 23.780 15.511 25.923 1.00 45.06 311 LEU A O 1
ATOM 2554 N N . ARG A 1 312 ? 24.412 14.647 23.976 1.00 42.66 312 ARG A N 1
ATOM 2555 C CA . ARG A 1 312 ? 25.818 15.022 24.019 1.00 42.66 312 ARG A CA 1
ATOM 2556 C C . ARG A 1 312 ? 26.149 16.164 23.067 1.00 42.66 312 ARG A C 1
ATOM 2558 O O . ARG A 1 312 ? 27.318 16.450 22.870 1.00 42.66 312 ARG A O 1
ATOM 2565 N N . GLN A 1 313 ? 25.145 16.804 22.464 1.00 46.03 313 GLN A N 1
ATOM 2566 C CA . GLN A 1 313 ? 25.377 17.874 21.490 1.00 46.03 313 GLN A CA 1
ATOM 2567 C C . GLN A 1 313 ? 24.495 19.115 21.684 1.00 46.03 313 GLN A C 1
ATOM 2569 O O . GLN A 1 313 ? 24.319 19.893 20.753 1.00 46.03 313 GLN A O 1
ATOM 2574 N N . ARG A 1 314 ? 23.932 19.313 22.886 1.00 44.28 314 ARG A N 1
ATOM 2575 C CA . ARG A 1 314 ? 23.128 20.507 23.200 1.00 44.28 314 ARG A CA 1
ATOM 2576 C C . ARG A 1 314 ? 23.407 21.123 24.578 1.00 44.28 314 ARG A C 1
ATOM 2578 O O . ARG A 1 314 ? 22.527 21.769 25.126 1.00 44.28 314 ARG A O 1
ATOM 2585 N N . GLN A 1 315 ? 24.609 20.923 25.127 1.00 46.53 315 GLN A N 1
ATOM 2586 C CA . GLN A 1 315 ? 25.027 21.569 26.382 1.00 46.53 315 GLN A CA 1
ATOM 2587 C C . GLN A 1 315 ? 25.741 22.923 26.204 1.00 46.53 315 GLN A C 1
ATOM 2589 O O . GLN A 1 315 ? 26.016 23.556 27.210 1.00 46.53 315 GLN A O 1
ATOM 2594 N N . ASP A 1 316 ? 25.938 23.419 24.974 1.00 44.62 316 ASP A N 1
ATOM 2595 C CA . ASP A 1 316 ? 26.663 24.686 24.733 1.00 44.62 316 ASP A CA 1
ATOM 2596 C C . ASP A 1 316 ? 25.808 25.821 24.137 1.00 44.62 316 ASP A C 1
ATOM 2598 O O . ASP A 1 316 ? 26.339 26.732 23.506 1.00 44.62 316 ASP A O 1
ATOM 2602 N N . VAL A 1 317 ? 24.483 25.816 24.323 1.00 49.16 317 VAL A N 1
ATOM 2603 C CA . VAL A 1 317 ? 23.674 27.012 24.017 1.00 49.16 317 VAL A CA 1
ATOM 2604 C C . VAL A 1 317 ? 23.107 27.576 25.308 1.00 49.16 317 VAL A C 1
ATOM 2606 O O . VAL A 1 317 ? 21.995 27.266 25.726 1.00 49.16 317 VAL A O 1
ATOM 2609 N N . THR A 1 318 ? 23.925 28.404 25.944 1.00 54.03 318 THR A N 1
ATOM 2610 C CA . THR A 1 318 ? 23.517 29.413 26.915 1.00 54.03 318 THR A CA 1
ATOM 2611 C C . THR A 1 318 ? 22.557 30.376 26.207 1.00 54.03 318 THR A C 1
ATOM 2613 O O . THR A 1 318 ? 23.008 31.286 25.515 1.00 54.03 318 THR A O 1
ATOM 2616 N N . GLU A 1 319 ? 21.240 30.171 26.306 1.00 48.56 319 GLU A N 1
ATOM 2617 C CA . GLU A 1 319 ? 20.287 31.214 25.907 1.00 48.56 319 GLU A CA 1
ATOM 2618 C C . GLU A 1 319 ? 20.001 32.148 27.094 1.00 48.56 319 GLU A C 1
ATOM 2620 O O . GLU A 1 319 ? 19.691 31.675 28.192 1.00 48.56 319 GLU A O 1
ATOM 2625 N N . PRO A 1 320 ? 20.126 33.473 26.898 1.00 54.06 320 PRO A N 1
ATOM 2626 C CA . PRO A 1 320 ? 19.769 34.466 27.894 1.00 54.06 320 PRO A CA 1
ATOM 2627 C C . PRO A 1 320 ? 18.247 34.617 27.980 1.00 54.06 320 PRO A C 1
ATOM 2629 O O . PRO A 1 320 ? 17.536 34.601 26.976 1.00 54.06 320 PRO A O 1
ATOM 2632 N N . ALA A 1 321 ? 17.763 34.803 29.205 1.00 50.91 321 ALA A N 1
ATOM 2633 C CA . ALA A 1 321 ? 16.376 35.116 29.505 1.00 50.91 321 ALA A CA 1
ATOM 2634 C C . ALA A 1 321 ? 15.944 36.417 28.809 1.00 50.91 321 ALA A C 1
ATOM 2636 O O . ALA A 1 321 ? 16.498 37.483 29.078 1.00 50.91 321 ALA A O 1
ATOM 2637 N N . ALA A 1 322 ? 14.929 36.334 27.951 1.00 52.12 322 ALA A N 1
ATOM 2638 C CA . ALA A 1 322 ? 14.173 37.492 27.502 1.00 52.12 322 ALA A CA 1
ATOM 2639 C C . ALA A 1 322 ? 12.680 37.148 27.477 1.00 52.12 322 ALA A C 1
ATOM 2641 O O . ALA A 1 322 ? 12.196 36.399 26.629 1.00 52.12 322 ALA A O 1
ATOM 2642 N N . ASP A 1 323 ? 11.993 37.715 28.463 1.00 54.69 323 ASP A N 1
ATOM 2643 C CA . ASP A 1 323 ? 10.548 37.849 28.589 1.00 54.69 323 ASP A CA 1
ATOM 2644 C C . ASP A 1 323 ? 9.933 38.413 27.301 1.00 54.69 323 ASP A C 1
ATOM 2646 O O . ASP A 1 323 ? 10.141 39.580 26.964 1.00 54.69 323 ASP A O 1
ATOM 2650 N N . VAL A 1 324 ? 9.126 37.618 26.598 1.00 49.78 324 VAL A N 1
ATOM 2651 C CA . VAL A 1 324 ? 8.133 38.149 25.656 1.00 49.78 324 VAL A CA 1
ATOM 2652 C C . VAL A 1 324 ? 6.838 37.368 25.834 1.00 49.78 324 VAL A C 1
ATOM 2654 O O . VAL A 1 324 ? 6.689 36.234 25.378 1.00 49.78 324 VAL A O 1
ATOM 2657 N N . GLY A 1 325 ? 5.892 38.012 26.518 1.00 47.94 325 GLY A N 1
ATOM 2658 C CA . GLY A 1 325 ? 4.523 37.555 26.702 1.00 47.94 325 GLY A CA 1
ATOM 2659 C C . GLY A 1 325 ? 3.784 37.450 25.371 1.00 47.94 325 GLY A C 1
ATOM 2660 O O . GLY A 1 325 ? 3.233 38.422 24.864 1.00 47.94 325 GLY A O 1
ATOM 2661 N N . GLY A 1 326 ? 3.752 36.245 24.816 1.00 45.50 326 GLY A N 1
ATOM 2662 C CA . GLY A 1 326 ? 2.849 35.854 23.746 1.00 45.50 326 GLY A CA 1
ATOM 2663 C C . GLY A 1 326 ? 2.201 34.537 24.131 1.00 45.50 326 GLY A C 1
ATOM 2664 O O . GLY A 1 326 ? 2.854 33.497 24.083 1.00 45.50 326 GLY A O 1
ATOM 2665 N N . SER A 1 327 ? 0.926 34.586 24.527 1.00 44.69 327 SER A N 1
ATOM 2666 C CA . SER A 1 327 ? 0.092 33.413 24.809 1.00 44.69 327 SER A CA 1
ATOM 2667 C C . SER A 1 327 ? -0.122 32.611 23.522 1.00 44.69 327 SER A C 1
ATOM 2669 O O . SER A 1 327 ? -1.134 32.725 22.835 1.00 44.69 327 SER A O 1
ATOM 2671 N N . ARG A 1 328 ? 0.882 31.820 23.139 1.00 42.75 328 ARG A N 1
ATOM 2672 C CA . ARG A 1 328 ? 0.670 30.645 22.304 1.00 42.75 328 ARG A CA 1
ATOM 2673 C C . ARG A 1 328 ? -0.070 29.663 23.193 1.00 42.75 328 ARG A C 1
ATOM 2675 O O . ARG A 1 328 ? 0.428 29.358 24.275 1.00 42.75 328 ARG A O 1
ATOM 2682 N N . ALA A 1 329 ? -1.228 29.190 22.737 1.00 43.78 329 ALA A N 1
ATOM 2683 C CA . ALA A 1 329 ? -1.886 28.012 23.278 1.00 43.78 329 ALA A CA 1
ATOM 2684 C C . ALA A 1 329 ? -0.879 26.856 23.223 1.00 43.78 329 ALA A C 1
ATOM 2686 O O . ALA A 1 329 ? -0.728 26.161 22.220 1.00 43.78 329 ALA A O 1
ATOM 2687 N N . SER A 1 330 ? -0.084 26.760 24.284 1.00 41.31 330 SER A N 1
ATOM 2688 C CA . SER A 1 330 ? 0.737 25.618 24.600 1.00 41.31 330 SER A CA 1
ATOM 2689 C C . SER A 1 330 ? -0.269 24.500 24.729 1.00 41.31 330 SER A C 1
ATOM 2691 O O . SER A 1 330 ? -1.099 24.537 25.638 1.00 41.31 330 SER A O 1
ATOM 2693 N N . TRP A 1 331 ? -0.266 23.585 23.761 1.00 45.56 331 TRP A N 1
ATOM 2694 C CA . TRP A 1 331 ? -0.886 22.282 23.911 1.00 45.56 331 TRP A CA 1
ATOM 2695 C C . TRP A 1 331 ? -0.351 21.753 25.228 1.00 45.56 331 TRP A C 1
ATOM 2697 O O . TRP A 1 331 ? 0.828 21.399 25.322 1.00 45.56 331 TRP A O 1
ATOM 2707 N N . SER A 1 332 ? -1.165 21.876 26.274 1.00 41.06 332 SER A N 1
ATOM 2708 C CA . SER A 1 332 ? -0.767 21.511 27.614 1.00 41.06 332 SER A CA 1
ATOM 2709 C C . SER A 1 332 ? -0.292 20.078 27.509 1.00 41.06 332 SER A C 1
ATOM 2711 O O . SER A 1 332 ? -0.987 19.233 26.947 1.00 41.06 332 SER A O 1
ATOM 2713 N N . ALA A 1 333 ? 0.927 19.833 27.978 1.00 44.50 333 ALA A N 1
ATOM 2714 C CA . ALA A 1 333 ? 1.477 18.506 28.169 1.00 44.50 333 ALA A CA 1
ATOM 2715 C C . ALA A 1 333 ? 0.666 17.815 29.274 1.00 44.50 333 ALA A C 1
ATOM 2717 O O . ALA A 1 333 ? 1.146 17.610 30.389 1.00 44.50 333 ALA A O 1
ATOM 2718 N N . THR A 1 334 ? -0.611 17.566 28.996 1.00 44.75 334 THR A N 1
ATOM 2719 C CA . THR A 1 334 ? -1.547 16.918 29.887 1.00 44.75 334 THR A CA 1
ATOM 2720 C C . THR A 1 334 ? -1.070 15.473 29.978 1.00 44.75 334 THR A C 1
ATOM 2722 O O . THR A 1 334 ? -1.160 14.706 29.027 1.00 44.75 334 THR A O 1
ATOM 2725 N N . THR A 1 335 ? -0.403 15.209 31.102 1.00 46.03 335 THR A N 1
ATOM 2726 C CA . THR A 1 335 ? -0.040 13.911 31.680 1.00 46.03 335 THR A CA 1
ATOM 2727 C C . THR A 1 335 ? 0.682 12.917 30.763 1.00 46.03 335 THR A C 1
ATOM 2729 O O . THR A 1 335 ? 0.196 11.836 30.447 1.00 46.03 335 THR A O 1
ATOM 2732 N N . ALA A 1 336 ? 1.964 13.199 30.504 1.00 50.53 336 ALA A N 1
ATOM 2733 C CA . ALA A 1 336 ? 2.940 12.211 30.020 1.00 50.53 336 ALA A CA 1
ATOM 2734 C C . ALA A 1 336 ? 3.038 10.930 30.891 1.00 50.53 336 ALA A C 1
ATOM 2736 O O . ALA A 1 336 ? 3.634 9.950 30.457 1.00 50.53 336 ALA A O 1
ATOM 2737 N N . HIS A 1 337 ? 2.453 10.923 32.095 1.00 49.28 337 HIS A N 1
ATOM 2738 C CA . HIS A 1 337 ? 2.421 9.764 32.987 1.00 49.28 337 HIS A CA 1
ATOM 2739 C C . HIS A 1 337 ? 1.353 8.712 32.642 1.00 49.28 337 HIS A C 1
ATOM 2741 O O . HIS A 1 337 ? 1.551 7.557 33.002 1.00 49.28 337 HIS A O 1
ATOM 2747 N N . ASP A 1 338 ? 0.294 9.046 31.893 1.00 53.34 338 ASP A N 1
ATOM 2748 C CA . ASP A 1 338 ? -0.734 8.056 31.511 1.00 53.34 338 ASP A CA 1
ATOM 2749 C C . ASP A 1 338 ? -0.473 7.419 30.129 1.00 53.34 338 ASP A C 1
ATOM 2751 O O . ASP A 1 338 ? -1.078 6.406 29.772 1.00 53.34 338 ASP A O 1
ATOM 2755 N N . GLU A 1 339 ? 0.452 7.971 29.331 1.00 54.41 339 GLU A N 1
ATOM 2756 C CA . GLU A 1 339 ? 0.843 7.380 28.040 1.00 54.41 339 GLU A CA 1
ATOM 2757 C C . GLU A 1 339 ? 1.762 6.150 28.189 1.00 54.41 339 GLU A C 1
ATOM 2759 O O . GLU A 1 339 ? 1.923 5.387 27.233 1.00 54.41 339 GLU A O 1
ATOM 2764 N N . GLU A 1 340 ? 2.368 5.936 29.361 1.00 55.00 340 GLU A N 1
ATOM 2765 C CA . GLU A 1 340 ? 3.458 4.965 29.538 1.00 55.00 340 GLU A CA 1
ATOM 2766 C C . GLU A 1 340 ? 2.984 3.497 29.594 1.00 55.00 340 GLU A C 1
ATOM 2768 O O . GLU A 1 340 ? 3.774 2.587 29.345 1.00 55.00 340 GLU A O 1
ATOM 2773 N N . GLU A 1 341 ? 1.687 3.243 29.808 1.00 65.94 341 GLU A N 1
ATOM 2774 C CA . GLU A 1 341 ? 1.164 1.880 30.011 1.00 65.94 341 GLU A CA 1
ATOM 2775 C C . GLU A 1 341 ? 0.382 1.299 28.817 1.00 65.94 341 GLU A C 1
ATOM 2777 O O . GLU A 1 341 ? -0.002 0.124 28.814 1.00 65.94 341 GLU A O 1
ATOM 2782 N N . ARG A 1 342 ? 0.144 2.077 27.751 1.00 75.88 342 ARG A N 1
ATOM 2783 C CA . ARG A 1 342 ? -0.656 1.577 26.623 1.00 75.88 342 ARG A CA 1
ATOM 2784 C C . ARG A 1 342 ? 0.190 0.709 25.695 1.00 75.88 342 ARG A C 1
ATOM 2786 O O . ARG A 1 342 ? 1.130 1.176 25.051 1.00 75.88 342 ARG A O 1
ATOM 2793 N N . ALA A 1 343 ? -0.193 -0.561 25.573 1.00 84.81 343 ALA A N 1
ATOM 2794 C CA . ALA A 1 343 ? 0.428 -1.474 24.621 1.00 84.81 343 ALA A CA 1
ATOM 2795 C C . ALA A 1 343 ? 0.337 -0.908 23.187 1.00 84.81 343 ALA A C 1
ATOM 2797 O O . ALA A 1 343 ? -0.738 -0.455 22.777 1.00 84.81 343 ALA A O 1
ATOM 2798 N N . PRO A 1 344 ? 1.435 -0.939 22.410 1.00 91.00 344 PRO A N 1
ATOM 2799 C CA . PRO A 1 344 ? 1.437 -0.421 21.049 1.00 91.00 344 PRO A CA 1
ATOM 2800 C C . PRO A 1 344 ? 0.488 -1.228 20.155 1.00 91.00 344 PRO A C 1
ATOM 2802 O O . PRO A 1 344 ? 0.310 -2.439 20.335 1.00 91.00 344 PRO A O 1
ATOM 2805 N N . ALA A 1 345 ? -0.098 -0.571 19.153 1.00 93.38 345 ALA A N 1
ATOM 2806 C CA . ALA A 1 345 ? -0.984 -1.232 18.208 1.00 93.38 345 ALA A CA 1
ATOM 2807 C C . ALA A 1 345 ? -0.230 -2.323 17.434 1.00 93.38 345 ALA A C 1
ATOM 2809 O O . ALA A 1 345 ? 0.924 -2.157 17.031 1.00 93.38 345 ALA A O 1
ATOM 2810 N N . SER A 1 346 ? -0.879 -3.469 17.224 1.00 94.81 346 SER A N 1
ATOM 2811 C CA . SER A 1 346 ? -0.246 -4.593 16.529 1.00 94.81 346 SER A CA 1
ATOM 2812 C C . SER A 1 346 ? -0.084 -4.282 15.039 1.00 94.81 346 SER A C 1
ATOM 2814 O O . SER A 1 346 ? -1.062 -3.918 14.388 1.00 94.81 346 SER A O 1
ATOM 2816 N N . TRP A 1 347 ? 1.109 -4.492 14.480 1.00 96.12 347 TRP A N 1
ATOM 2817 C CA . TRP A 1 347 ? 1.366 -4.311 13.050 1.00 96.12 347 TRP A CA 1
ATOM 2818 C C . TRP A 1 347 ? 1.602 -5.657 12.358 1.00 96.12 347 TRP A C 1
ATOM 2820 O O . TRP A 1 347 ? 2.518 -6.400 12.708 1.00 96.12 347 TRP A O 1
ATOM 2830 N N . PHE A 1 348 ? 0.788 -5.975 11.352 1.00 95.88 348 PHE A N 1
ATOM 2831 C CA . PHE A 1 348 ? 0.915 -7.179 10.533 1.00 95.88 348 PHE A CA 1
ATOM 2832 C C . PHE A 1 348 ? 1.161 -6.815 9.075 1.00 95.88 348 PHE A C 1
ATOM 2834 O O . PHE A 1 348 ? 0.424 -6.021 8.500 1.00 95.88 348 PHE A O 1
ATOM 2841 N N . ASN A 1 349 ? 2.172 -7.428 8.467 1.00 96.69 349 ASN A N 1
ATOM 2842 C CA . ASN A 1 349 ? 2.506 -7.204 7.067 1.00 96.69 349 ASN A CA 1
ATOM 2843 C C . ASN A 1 349 ? 2.333 -8.495 6.273 1.00 96.69 349 ASN A C 1
ATOM 2845 O O . ASN A 1 349 ? 2.977 -9.492 6.588 1.00 96.69 349 ASN A O 1
ATOM 2849 N N . PHE A 1 350 ? 1.501 -8.464 5.239 1.00 95.81 350 PHE A N 1
ATOM 2850 C CA . PHE A 1 350 ? 1.315 -9.554 4.293 1.00 95.81 350 PHE A CA 1
ATOM 2851 C C . PHE A 1 350 ? 1.994 -9.210 2.969 1.00 95.81 350 PHE A C 1
ATOM 2853 O O . PHE A 1 350 ? 1.700 -8.185 2.354 1.00 95.81 350 PHE A O 1
ATOM 2860 N N . SER A 1 351 ? 2.883 -10.089 2.521 1.00 94.12 351 SER A N 1
ATOM 2861 C CA . SER A 1 351 ? 3.629 -9.962 1.269 1.00 94.12 351 SER A CA 1
ATOM 2862 C C . SER A 1 351 ? 3.540 -11.273 0.487 1.00 94.12 351 SER A C 1
ATOM 2864 O O . SER A 1 351 ? 3.672 -12.350 1.063 1.00 94.12 351 SER A O 1
ATOM 2866 N N . ASP A 1 352 ? 3.299 -11.228 -0.820 1.00 91.38 352 ASP A N 1
ATOM 2867 C CA . ASP A 1 352 ? 3.462 -12.401 -1.685 1.00 91.38 352 ASP A CA 1
ATOM 2868 C C . ASP A 1 352 ? 4.891 -12.440 -2.240 1.00 91.38 352 ASP A C 1
ATOM 2870 O O . ASP A 1 352 ? 5.467 -11.413 -2.586 1.00 91.38 352 ASP A O 1
ATOM 2874 N N . VAL A 1 353 ? 5.492 -13.626 -2.324 1.00 86.69 353 VAL A N 1
ATOM 2875 C CA . VAL A 1 353 ? 6.852 -13.777 -2.865 1.00 86.69 353 VAL A CA 1
ATOM 2876 C C . VAL A 1 353 ? 6.968 -13.374 -4.333 1.00 86.69 353 VAL A C 1
ATOM 2878 O O . VAL A 1 353 ? 8.075 -13.066 -4.772 1.00 86.69 353 VAL A O 1
ATOM 2881 N N . VAL A 1 354 ? 5.872 -13.434 -5.101 1.00 83.94 354 VAL A N 1
ATOM 2882 C CA . VAL A 1 354 ? 5.865 -12.975 -6.496 1.00 83.94 354 VAL A CA 1
ATOM 2883 C C . VAL A 1 354 ? 5.472 -11.503 -6.621 1.00 83.94 354 VAL A C 1
ATOM 2885 O O . VAL A 1 354 ? 5.578 -10.966 -7.719 1.00 83.94 354 VAL A O 1
ATOM 2888 N N . ASP A 1 355 ? 5.040 -10.848 -5.537 1.00 88.06 355 ASP A N 1
ATOM 2889 C CA . ASP A 1 355 ? 4.697 -9.426 -5.546 1.00 88.06 355 ASP A CA 1
ATOM 2890 C C . ASP A 1 355 ? 5.964 -8.579 -5.799 1.00 88.06 355 ASP A C 1
ATOM 2892 O O . ASP A 1 355 ? 6.895 -8.590 -4.987 1.00 88.06 355 ASP A O 1
ATOM 2896 N N . PRO A 1 356 ? 6.032 -7.822 -6.912 1.00 82.19 356 PRO A N 1
ATOM 2897 C CA . PRO A 1 356 ? 7.201 -7.021 -7.246 1.00 82.19 356 PRO A CA 1
ATOM 2898 C C . PRO A 1 356 ? 7.284 -5.726 -6.431 1.00 82.19 356 PRO A C 1
ATOM 2900 O O . PRO A 1 356 ? 8.296 -5.034 -6.498 1.00 82.19 356 PRO A O 1
ATOM 2903 N N . ILE A 1 357 ? 6.259 -5.389 -5.649 1.00 87.12 357 ILE A N 1
ATOM 2904 C CA . ILE A 1 357 ? 6.137 -4.168 -4.847 1.00 87.12 357 ILE A CA 1
ATOM 2905 C C . ILE A 1 357 ? 6.229 -4.498 -3.359 1.00 87.12 357 ILE A C 1
ATOM 2907 O O . IL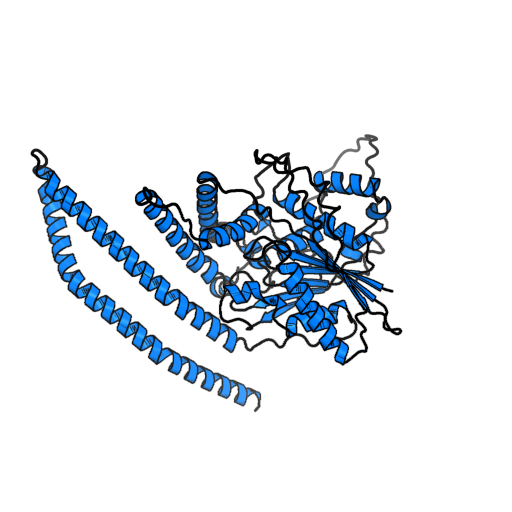E A 1 357 ? 7.062 -3.921 -2.661 1.00 87.12 357 ILE A O 1
ATOM 2911 N N . GLY A 1 358 ? 5.453 -5.474 -2.895 1.00 89.06 358 GLY A N 1
ATOM 2912 C CA . GLY A 1 358 ? 5.485 -5.954 -1.519 1.00 89.06 358 GLY A CA 1
ATOM 2913 C C . GLY A 1 358 ? 6.852 -6.502 -1.108 1.00 89.06 358 GLY A C 1
ATOM 2914 O O . GLY A 1 358 ? 7.593 -7.059 -1.919 1.00 89.06 358 GLY A O 1
ATOM 2915 N N . ALA A 1 359 ? 7.196 -6.337 0.166 1.00 89.81 359 ALA A N 1
ATOM 2916 C CA . ALA A 1 359 ? 8.361 -6.960 0.783 1.00 89.81 359 ALA A CA 1
ATOM 2917 C C . ALA A 1 359 ? 8.109 -7.217 2.274 1.00 89.81 359 ALA A C 1
ATOM 2919 O O . ALA A 1 359 ? 7.131 -6.739 2.856 1.00 89.81 359 ALA A O 1
ATOM 2920 N N . ASP A 1 360 ? 9.001 -7.981 2.898 1.00 91.69 360 ASP A N 1
ATOM 2921 C CA . ASP A 1 360 ? 9.056 -8.055 4.356 1.00 91.69 360 ASP A CA 1
ATOM 2922 C C . ASP A 1 360 ? 9.597 -6.736 4.908 1.00 91.69 360 ASP A C 1
ATOM 2924 O O . ASP A 1 360 ? 10.595 -6.214 4.420 1.00 91.69 360 ASP A O 1
ATOM 2928 N N . LEU A 1 361 ? 8.971 -6.212 5.958 1.00 92.38 361 LEU A N 1
ATOM 2929 C CA . LEU A 1 361 ? 9.340 -4.936 6.572 1.00 92.38 361 LEU A CA 1
ATOM 2930 C C . LEU A 1 361 ? 10.415 -5.123 7.647 1.00 92.38 361 LEU A C 1
ATOM 2932 O O . LEU A 1 361 ? 10.282 -4.651 8.773 1.00 92.38 361 LEU A O 1
ATOM 2936 N N . ASP A 1 362 ? 11.473 -5.861 7.317 1.00 87.06 362 ASP A N 1
ATOM 2937 C CA . ASP A 1 362 ? 12.522 -6.240 8.272 1.00 87.06 362 ASP A CA 1
ATOM 2938 C C . ASP A 1 362 ? 13.312 -5.030 8.810 1.00 87.06 362 ASP A C 1
ATOM 2940 O O . ASP A 1 362 ? 13.919 -5.126 9.879 1.00 87.06 362 ASP A O 1
ATOM 2944 N N . ASP A 1 363 ? 13.314 -3.900 8.090 1.00 82.88 363 ASP A N 1
ATOM 2945 C CA . ASP A 1 363 ? 13.981 -2.657 8.507 1.00 82.88 363 ASP A CA 1
ATOM 2946 C C . ASP A 1 363 ? 13.160 -1.763 9.428 1.00 82.88 363 ASP A C 1
ATOM 2948 O O . ASP A 1 363 ? 13.681 -0.760 9.934 1.00 82.88 363 ASP A O 1
ATOM 2952 N N . TYR A 1 364 ? 11.898 -2.102 9.656 1.00 85.75 364 TYR A N 1
ATOM 2953 C CA . TYR A 1 364 ? 11.035 -1.358 10.553 1.00 85.75 364 TYR A CA 1
ATOM 2954 C C . TYR A 1 364 ? 11.141 -1.968 11.954 1.00 85.75 364 TYR A C 1
ATOM 2956 O O . TYR A 1 364 ? 10.870 -3.150 12.172 1.00 85.75 364 TYR A O 1
ATOM 2964 N N . GLY A 1 365 ? 11.633 -1.155 12.891 1.00 84.06 365 GLY A N 1
ATOM 2965 C CA . GLY A 1 365 ? 11.650 -1.462 14.318 1.00 84.06 365 GLY A CA 1
ATOM 2966 C C . GLY A 1 365 ? 10.313 -1.121 14.970 1.00 84.06 365 GLY A C 1
ATOM 2967 O O . GLY A 1 365 ? 9.272 -1.130 14.314 1.00 84.06 365 GLY A O 1
ATOM 2968 N N . ASP A 1 366 ? 10.359 -0.785 16.256 1.00 80.88 366 ASP A N 1
ATOM 2969 C CA . ASP A 1 366 ? 9.200 -0.216 16.937 1.00 80.88 366 ASP A CA 1
ATOM 2970 C C . ASP A 1 366 ? 9.021 1.223 16.452 1.00 80.88 366 ASP A C 1
ATOM 2972 O O . ASP A 1 366 ? 9.854 2.101 16.701 1.00 80.88 366 ASP A O 1
ATOM 2976 N N . VAL A 1 367 ? 7.947 1.443 15.707 1.00 86.38 367 VAL A N 1
ATOM 2977 C CA . VAL A 1 367 ? 7.515 2.778 15.309 1.00 86.38 367 VAL A CA 1
ATOM 2978 C C . VAL A 1 367 ? 6.645 3.327 16.438 1.00 86.38 367 VAL A C 1
ATOM 2980 O O . VAL A 1 367 ? 6.005 2.575 17.166 1.00 86.38 367 VAL A O 1
ATOM 2983 N N . GLU A 1 368 ? 6.643 4.635 16.664 1.00 83.44 368 GLU A N 1
ATOM 2984 C CA . GLU A 1 368 ? 5.852 5.194 17.758 1.00 83.44 368 GLU A CA 1
ATOM 2985 C C . GLU A 1 368 ? 4.362 4.824 17.629 1.00 83.44 368 GLU A C 1
ATOM 2987 O O . GLU A 1 368 ? 3.766 4.971 16.566 1.00 83.44 368 GLU A O 1
ATOM 2992 N N . GLY A 1 369 ? 3.783 4.278 18.705 1.00 85.31 369 GLY A N 1
ATOM 2993 C CA . GLY A 1 369 ? 2.404 3.774 18.725 1.00 85.31 369 GLY A CA 1
ATOM 2994 C C . GLY A 1 369 ? 2.177 2.431 18.013 1.00 85.31 369 GLY A C 1
ATOM 2995 O O . GLY A 1 369 ? 1.078 1.887 18.104 1.00 85.31 369 GLY A O 1
ATOM 2996 N N . LEU A 1 370 ? 3.191 1.860 17.353 1.00 91.62 370 LEU A N 1
ATOM 2997 C CA . LEU A 1 370 ? 3.096 0.632 16.560 1.00 91.62 370 LEU A CA 1
ATOM 2998 C C . LEU A 1 370 ? 4.159 -0.393 16.972 1.00 91.62 370 LEU A C 1
ATOM 3000 O O . LEU A 1 370 ? 5.357 -0.117 17.012 1.00 91.62 370 LEU A O 1
ATOM 3004 N N . ALA A 1 371 ? 3.728 -1.625 17.219 1.00 92.50 371 ALA A N 1
ATOM 3005 C CA . ALA A 1 371 ? 4.647 -2.731 17.436 1.00 92.50 371 ALA A CA 1
ATOM 3006 C C . ALA A 1 371 ? 5.459 -3.012 16.162 1.00 92.50 371 ALA A C 1
ATOM 3008 O O . ALA A 1 371 ? 5.010 -2.727 15.047 1.00 92.50 371 ALA A O 1
ATOM 3009 N N . LYS A 1 372 ? 6.628 -3.643 16.316 1.00 93.19 372 LYS A N 1
ATOM 3010 C CA . LYS A 1 372 ? 7.393 -4.179 15.185 1.00 93.19 372 LYS A CA 1
ATOM 3011 C C . LYS A 1 372 ? 6.493 -4.997 14.233 1.00 93.19 372 LYS A C 1
ATOM 3013 O O . LYS A 1 372 ? 5.739 -5.856 14.708 1.00 93.19 372 LYS A O 1
ATOM 3018 N N . PRO A 1 373 ? 6.594 -4.804 12.902 1.00 95.25 373 PRO A N 1
ATOM 3019 C CA . PRO A 1 373 ? 5.770 -5.534 11.951 1.00 95.25 373 PRO A CA 1
ATOM 3020 C C . PRO A 1 373 ? 6.001 -7.042 12.037 1.00 95.25 373 PRO A C 1
ATOM 3022 O O . PRO A 1 373 ? 7.122 -7.550 11.971 1.00 95.25 373 PRO A O 1
ATOM 3025 N N . THR A 1 374 ? 4.897 -7.774 12.122 1.00 94.94 374 THR A N 1
ATOM 3026 C CA . THR A 1 374 ? 4.865 -9.229 12.023 1.00 94.94 374 THR A CA 1
ATOM 3027 C C . THR A 1 374 ? 4.706 -9.624 10.555 1.00 94.94 374 THR A C 1
ATOM 3029 O O . THR A 1 374 ? 3.596 -9.626 10.022 1.00 94.94 374 THR A O 1
ATOM 3032 N N . ASN A 1 375 ? 5.822 -9.956 9.899 1.00 94.06 375 ASN A N 1
ATOM 3033 C CA . ASN A 1 375 ? 5.860 -10.316 8.477 1.00 94.06 375 ASN A CA 1
ATOM 3034 C C . ASN A 1 375 ? 5.220 -11.690 8.191 1.00 94.06 375 ASN A C 1
ATOM 3036 O O . ASN A 1 375 ? 5.497 -12.694 8.859 1.00 94.06 375 ASN A O 1
ATOM 3040 N N . ARG A 1 376 ? 4.378 -11.746 7.156 1.00 92.44 376 ARG A N 1
ATOM 3041 C CA . ARG A 1 376 ? 3.649 -12.927 6.684 1.00 92.44 376 ARG A CA 1
ATOM 3042 C C . ARG A 1 376 ? 3.798 -13.064 5.179 1.00 92.44 376 ARG A C 1
ATOM 3044 O O . ARG A 1 376 ? 3.148 -12.365 4.409 1.00 92.44 376 ARG A O 1
ATOM 3051 N N . ARG A 1 377 ? 4.631 -14.024 4.777 1.00 89.69 377 ARG A N 1
ATOM 3052 C CA . ARG A 1 377 ? 4.812 -14.356 3.367 1.00 89.69 377 ARG A CA 1
ATOM 3053 C C . ARG A 1 377 ? 3.737 -15.291 2.854 1.00 89.69 377 ARG A C 1
ATOM 3055 O O . ARG A 1 377 ? 3.387 -16.275 3.507 1.00 89.69 377 ARG A O 1
ATOM 3062 N N . LEU A 1 378 ? 3.307 -15.017 1.637 1.00 87.12 378 LEU A N 1
ATOM 3063 C CA . LEU A 1 378 ? 2.328 -15.769 0.881 1.00 87.12 378 LEU A CA 1
ATOM 3064 C C . LEU A 1 378 ? 2.969 -16.305 -0.393 1.00 87.12 378 LEU A C 1
ATOM 3066 O O . LEU A 1 378 ? 3.954 -15.777 -0.905 1.00 87.12 378 LEU A O 1
ATOM 3070 N N . VAL A 1 379 ? 2.386 -17.384 -0.894 1.00 81.56 379 VAL A N 1
ATOM 3071 C CA . VAL A 1 379 ? 2.672 -17.973 -2.207 1.00 81.56 379 VAL A CA 1
ATOM 3072 C C . VAL A 1 379 ? 1.303 -18.289 -2.807 1.00 81.56 379 VAL A C 1
ATOM 3074 O O . VAL A 1 379 ? 0.976 -19.435 -3.126 1.00 81.56 379 VAL A O 1
ATOM 3077 N N . ALA A 1 380 ? 0.442 -17.274 -2.833 1.00 77.56 380 ALA A N 1
ATOM 3078 C CA . ALA A 1 380 ? -0.946 -17.404 -3.250 1.00 77.56 380 ALA A CA 1
ATOM 3079 C C . ALA A 1 380 ? -1.058 -17.252 -4.768 1.00 77.56 380 ALA A C 1
ATOM 3081 O O . ALA A 1 380 ? -1.813 -17.982 -5.409 1.00 77.56 380 ALA A O 1
ATOM 3082 N N . CYS A 1 381 ? -0.241 -16.374 -5.350 1.00 81.31 381 CYS A N 1
ATOM 3083 C CA . CYS A 1 381 ? -0.331 -16.033 -6.762 1.00 81.31 381 CYS A CA 1
ATOM 3084 C C . CYS A 1 381 ? 0.769 -16.671 -7.622 1.00 81.31 381 CYS A C 1
ATOM 3086 O O . CYS A 1 381 ? 1.788 -17.175 -7.137 1.00 81.31 381 CYS A O 1
ATOM 3088 N N . TRP A 1 382 ? 0.516 -16.674 -8.933 1.00 76.44 382 TRP A N 1
ATOM 3089 C CA . TRP A 1 382 ? 1.454 -17.124 -9.968 1.00 76.44 382 TRP A CA 1
ATOM 3090 C C . TRP A 1 382 ? 2.075 -15.959 -10.739 1.00 76.44 382 TRP A C 1
ATOM 3092 O O . TRP A 1 382 ? 3.246 -16.022 -11.108 1.00 76.44 382 TRP A O 1
ATOM 3102 N N . SER A 1 383 ? 1.304 -14.895 -10.975 1.00 79.88 383 SER A N 1
ATOM 3103 C CA . SER A 1 383 ? 1.776 -13.708 -11.683 1.00 79.88 383 SER A CA 1
ATOM 3104 C C . SER A 1 383 ? 2.154 -12.593 -10.700 1.00 79.88 383 SER A C 1
ATOM 3106 O O . SER A 1 383 ? 1.504 -12.464 -9.656 1.00 79.88 383 SER A O 1
ATOM 3108 N N . PRO A 1 384 ? 3.150 -11.750 -11.032 1.00 79.00 384 PRO A N 1
ATOM 3109 C CA . PRO A 1 384 ? 3.529 -10.617 -10.190 1.00 79.00 384 PRO A CA 1
ATOM 3110 C C . PRO A 1 384 ? 2.380 -9.630 -9.974 1.00 79.00 384 PRO A C 1
ATOM 3112 O O . PRO A 1 384 ? 2.134 -9.181 -8.858 1.00 79.00 384 PRO A O 1
ATOM 3115 N N . THR A 1 385 ? 1.609 -9.361 -11.031 1.00 80.19 385 THR A N 1
ATOM 3116 C CA . THR A 1 385 ? 0.443 -8.474 -10.973 1.00 80.19 385 THR A CA 1
ATOM 3117 C C . THR A 1 385 ? -0.613 -8.999 -10.007 1.00 80.19 385 THR A C 1
ATOM 3119 O O . THR A 1 385 ? -1.073 -8.250 -9.149 1.00 80.19 385 THR A O 1
ATOM 3122 N N . SER A 1 386 ? -0.983 -10.282 -10.093 1.00 84.31 386 SER A N 1
ATOM 3123 C CA . SER A 1 386 ? -1.957 -10.872 -9.167 1.00 84.31 386 SER A CA 1
ATOM 3124 C C . SER A 1 386 ? -1.411 -10.960 -7.744 1.00 84.31 386 SER A C 1
ATOM 3126 O O . SER A 1 386 ? -2.154 -10.686 -6.807 1.00 84.31 386 SER A O 1
ATOM 3128 N N . GLY A 1 387 ? -0.117 -11.263 -7.586 1.00 86.44 387 GLY A N 1
ATOM 3129 C CA . GLY A 1 387 ? 0.556 -11.265 -6.285 1.00 86.44 387 GLY A CA 1
ATOM 3130 C C . GLY A 1 387 ? 0.449 -9.931 -5.564 1.00 86.44 387 GLY A C 1
ATOM 3131 O O . GLY A 1 387 ? 0.327 -9.916 -4.347 1.00 86.44 387 GLY A O 1
ATOM 3132 N N . HIS A 1 388 ? 0.418 -8.830 -6.317 1.00 89.88 388 HIS A N 1
ATOM 3133 C CA . HIS A 1 388 ? 0.230 -7.502 -5.754 1.00 89.88 388 HIS A CA 1
ATOM 3134 C C . HIS A 1 388 ? -1.241 -7.098 -5.560 1.00 89.88 388 HIS A C 1
ATOM 3136 O O . HIS A 1 388 ? -1.574 -6.397 -4.609 1.00 89.88 388 HIS A O 1
ATOM 3142 N N . THR A 1 389 ? -2.133 -7.503 -6.465 1.00 87.62 389 THR A N 1
ATOM 3143 C CA . THR A 1 389 ? -3.493 -6.936 -6.579 1.00 87.62 389 THR A CA 1
ATOM 3144 C C . THR A 1 389 ? -4.612 -7.833 -6.057 1.00 87.62 389 THR A C 1
ATOM 3146 O O . THR A 1 389 ? -5.761 -7.453 -6.195 1.00 87.62 389 THR A O 1
ATOM 3149 N N . ARG A 1 390 ? -4.327 -9.012 -5.485 1.00 89.44 390 ARG A N 1
ATOM 3150 C CA . ARG A 1 390 ? -5.373 -9.979 -5.076 1.00 89.44 390 ARG A CA 1
ATOM 3151 C C . ARG A 1 390 ? -5.244 -10.452 -3.626 1.00 89.44 390 ARG A C 1
ATOM 3153 O O . ARG A 1 390 ? -5.645 -11.564 -3.290 1.00 89.44 390 ARG A O 1
ATOM 3160 N N . TYR A 1 391 ? -4.677 -9.630 -2.739 1.00 91.25 391 TYR A N 1
ATOM 3161 C CA . TYR A 1 391 ? -4.514 -9.999 -1.323 1.00 91.25 391 TYR A CA 1
ATOM 3162 C C . TYR A 1 391 ? -5.854 -10.286 -0.627 1.00 91.25 391 TYR A C 1
ATOM 3164 O O . TYR A 1 391 ? -5.937 -11.213 0.173 1.00 91.25 391 TYR A O 1
ATOM 3172 N N . TRP A 1 392 ? -6.907 -9.528 -0.940 1.00 91.62 392 TRP A N 1
ATOM 3173 C CA . TRP A 1 392 ? -8.246 -9.708 -0.360 1.00 91.62 392 TRP A CA 1
ATOM 3174 C C . TRP A 1 392 ? -9.002 -10.910 -0.895 1.00 91.62 392 TRP A C 1
ATOM 3176 O O . TRP A 1 392 ? -9.921 -11.387 -0.244 1.00 91.62 392 TRP A O 1
ATOM 3186 N N . GLU A 1 393 ? -8.593 -11.457 -2.029 1.00 92.19 393 GLU A N 1
ATOM 3187 C CA . GLU A 1 393 ? -9.186 -12.692 -2.528 1.00 92.19 393 GLU A CA 1
ATOM 3188 C C . GLU A 1 393 ? -8.651 -13.926 -1.792 1.00 92.19 393 GLU A C 1
ATOM 3190 O O . GLU A 1 393 ? -9.213 -15.020 -1.885 1.00 92.19 393 GLU A O 1
ATOM 3195 N N . ASN A 1 394 ? -7.558 -13.770 -1.037 1.00 92.00 394 ASN A N 1
ATOM 3196 C CA . ASN A 1 394 ? -7.043 -14.835 -0.200 1.00 92.00 394 ASN A CA 1
ATOM 3197 C C . ASN A 1 394 ? -7.928 -15.000 1.042 1.00 92.00 394 ASN A C 1
ATOM 3199 O O . ASN A 1 394 ? -7.861 -14.227 2.001 1.00 92.00 394 ASN A O 1
ATOM 3203 N N . VAL A 1 395 ? -8.723 -16.069 1.027 1.00 90.88 395 VAL A N 1
ATOM 3204 C CA . VAL A 1 395 ? -9.670 -16.410 2.092 1.00 90.88 395 VAL A CA 1
ATOM 3205 C C . VAL A 1 395 ? -8.991 -16.534 3.458 1.00 90.88 395 VAL A C 1
ATOM 3207 O O . VAL A 1 395 ? -9.569 -16.107 4.452 1.00 90.88 395 VAL A O 1
ATOM 3210 N N . ASP A 1 396 ? -7.766 -17.059 3.536 1.00 90.81 396 ASP A N 1
ATOM 3211 C CA . ASP A 1 396 ? -7.067 -17.209 4.817 1.00 90.81 396 ASP A CA 1
ATOM 3212 C C . ASP A 1 396 ? -6.666 -15.849 5.402 1.00 90.81 396 ASP A C 1
ATOM 3214 O O . ASP A 1 396 ? -6.782 -15.640 6.610 1.00 90.81 396 ASP A O 1
ATOM 3218 N N . ILE A 1 397 ? -6.244 -14.900 4.558 1.00 93.12 397 ILE A N 1
ATOM 3219 C CA . ILE A 1 397 ? -5.952 -13.525 4.993 1.00 93.12 397 ILE A CA 1
ATOM 3220 C C . ILE A 1 397 ? -7.230 -12.853 5.474 1.00 93.12 397 ILE A C 1
ATOM 3222 O O . ILE A 1 397 ? -7.238 -12.275 6.556 1.00 93.12 397 ILE A O 1
ATOM 3226 N N . MET A 1 398 ? -8.313 -12.944 4.701 1.00 94.31 398 MET A N 1
ATOM 3227 C CA . MET A 1 398 ? -9.569 -12.290 5.061 1.00 94.31 398 MET A CA 1
ATOM 3228 C C . MET A 1 398 ? -10.201 -12.890 6.312 1.00 94.31 398 MET A C 1
ATOM 3230 O O . MET A 1 398 ? -10.635 -12.133 7.175 1.00 94.31 398 MET A O 1
ATOM 3234 N N . ARG A 1 399 ? -10.179 -14.219 6.482 1.00 91.38 399 ARG A N 1
ATOM 3235 C CA . ARG A 1 399 ? -10.592 -14.875 7.737 1.00 91.38 399 ARG A CA 1
ATOM 3236 C C . ARG A 1 399 ? -9.762 -14.402 8.913 1.00 91.38 399 ARG A C 1
ATOM 3238 O O . ARG A 1 399 ? -10.321 -14.114 9.965 1.00 91.38 399 ARG A O 1
ATOM 3245 N N . TRP A 1 400 ? -8.449 -14.292 8.732 1.00 92.31 400 TRP A N 1
ATOM 3246 C CA . TRP A 1 400 ? -7.567 -13.807 9.782 1.00 92.31 400 TRP A CA 1
ATOM 3247 C C . TRP A 1 400 ? -7.857 -12.340 10.143 1.00 92.31 400 TRP A C 1
ATOM 3249 O O . TRP A 1 400 ? -7.990 -12.026 11.324 1.00 92.31 400 TRP A O 1
ATOM 3259 N N . ILE A 1 401 ? -8.024 -11.453 9.153 1.00 93.94 401 ILE A N 1
ATOM 3260 C CA . ILE A 1 401 ? -8.372 -10.037 9.374 1.00 93.94 401 ILE A CA 1
ATOM 3261 C C . ILE A 1 401 ? -9.742 -9.927 10.057 1.00 93.94 401 ILE A C 1
ATOM 3263 O O . ILE A 1 401 ? -9.868 -9.228 11.060 1.00 93.94 401 ILE A O 1
ATOM 3267 N N . ALA A 1 402 ? -10.752 -10.646 9.560 1.00 93.06 402 ALA A N 1
ATOM 3268 C CA . ALA A 1 402 ? -12.095 -10.688 10.133 1.00 93.06 402 ALA A CA 1
ATOM 3269 C C . ALA A 1 402 ? -12.082 -11.159 11.587 1.00 93.06 402 ALA A C 1
ATOM 3271 O O . ALA A 1 402 ? -12.624 -10.478 12.452 1.00 93.06 402 ALA A O 1
ATOM 3272 N N . ALA A 1 403 ? -11.411 -12.272 11.880 1.00 90.50 403 ALA A N 1
ATOM 3273 C CA . ALA A 1 403 ? -11.298 -12.778 13.240 1.00 90.50 403 ALA A CA 1
ATOM 3274 C C . ALA A 1 403 ? -10.548 -11.793 14.148 1.00 90.50 403 ALA A C 1
ATOM 3276 O O . ALA A 1 403 ? -10.990 -11.525 15.259 1.00 90.50 403 ALA A O 1
ATOM 3277 N N . ARG A 1 404 ? -9.471 -11.162 13.663 1.00 90.94 404 ARG A N 1
ATOM 3278 C CA . ARG A 1 404 ? -8.718 -10.176 14.449 1.00 90.94 404 ARG A CA 1
ATOM 3279 C C . ARG A 1 404 ? -9.539 -8.929 14.793 1.00 90.94 404 ARG A C 1
ATOM 3281 O O . ARG A 1 404 ? -9.361 -8.386 15.880 1.00 90.94 404 ARG A O 1
ATOM 3288 N N . ILE A 1 405 ? -10.396 -8.474 13.881 1.00 91.81 405 ILE A N 1
ATOM 3289 C CA . ILE A 1 405 ? -11.240 -7.282 14.061 1.00 91.81 405 ILE A CA 1
ATOM 3290 C C . ILE A 1 405 ? -12.477 -7.612 14.907 1.00 91.81 405 ILE A C 1
ATOM 3292 O O . ILE A 1 405 ? -12.800 -6.889 15.844 1.00 91.81 405 ILE A O 1
ATOM 3296 N N . CYS A 1 406 ? -13.164 -8.714 14.610 1.00 89.69 406 CYS A N 1
ATOM 3297 C CA . CYS A 1 406 ? -14.432 -9.067 15.250 1.00 89.69 406 CYS A CA 1
ATOM 3298 C C . CYS A 1 406 ? -14.267 -9.860 16.557 1.00 89.69 406 CYS A C 1
ATOM 3300 O O . CYS A 1 406 ? -15.190 -9.909 17.370 1.00 89.69 406 CYS A O 1
ATOM 3302 N N . SER A 1 407 ? -13.130 -10.524 16.771 1.00 83.56 407 SER A N 1
ATOM 3303 C CA . SER A 1 407 ? -12.891 -11.428 17.908 1.00 83.56 407 SER A CA 1
ATOM 3304 C C . SER A 1 407 ? -11.414 -11.416 18.332 1.00 83.56 407 SER A C 1
ATOM 3306 O O . SER A 1 407 ? -10.728 -12.429 18.236 1.00 83.56 407 SER A O 1
ATOM 3308 N N . PRO A 1 408 ? -10.889 -10.277 18.826 1.00 75.69 408 PRO A N 1
ATOM 3309 C CA . PRO A 1 408 ? -9.457 -10.101 19.094 1.00 75.69 408 PRO A CA 1
ATOM 3310 C C . PRO A 1 408 ? -8.865 -11.060 20.144 1.00 75.69 408 PRO A C 1
ATOM 3312 O O . PRO A 1 408 ? -7.644 -11.224 20.171 1.00 75.69 408 PRO A O 1
ATOM 3315 N N . GLU A 1 409 ? -9.704 -11.667 20.989 1.00 72.44 409 GLU A N 1
ATOM 3316 C CA . GLU A 1 409 ? -9.328 -12.681 21.989 1.00 72.44 409 GLU A CA 1
ATOM 3317 C C . GLU A 1 409 ? -9.082 -14.063 21.374 1.00 72.44 409 GLU A C 1
ATOM 3319 O O . GLU A 1 409 ? -8.272 -14.836 21.888 1.00 72.44 409 GLU A O 1
ATOM 3324 N N . GLU A 1 410 ? -9.733 -14.372 20.251 1.00 67.56 410 GLU A N 1
ATOM 3325 C CA . GLU A 1 410 ? -9.431 -15.581 19.504 1.00 67.56 410 GLU A CA 1
ATOM 3326 C C . GLU A 1 410 ? -8.146 -15.344 18.719 1.00 67.56 410 GLU A C 1
ATOM 3328 O O . GLU A 1 410 ? -8.077 -14.543 17.782 1.00 67.56 410 GLU A O 1
ATOM 3333 N N . ASN A 1 411 ? -7.095 -16.063 19.107 1.00 69.94 411 ASN A N 1
ATOM 3334 C CA . ASN A 1 411 ? -5.871 -16.154 18.328 1.00 69.94 411 ASN A CA 1
ATOM 3335 C C . ASN A 1 411 ? -6.172 -16.901 17.027 1.00 69.94 411 ASN A C 1
ATOM 3337 O O . ASN A 1 411 ? -5.893 -18.094 16.903 1.00 69.94 411 ASN A O 1
ATOM 3341 N N . ALA A 1 412 ? -6.756 -16.192 16.061 1.00 76.69 412 ALA A N 1
ATOM 3342 C CA . ALA A 1 412 ? -7.006 -16.714 14.735 1.00 76.69 412 ALA A CA 1
ATOM 3343 C C . ALA A 1 412 ? -5.691 -17.291 14.202 1.00 76.69 412 ALA A C 1
ATOM 3345 O O . ALA A 1 412 ? -4.676 -16.574 14.180 1.00 76.69 412 ALA A O 1
ATOM 3346 N N . PRO A 1 413 ? -5.668 -18.579 13.815 1.00 79.81 413 PRO A N 1
ATOM 3347 C CA . PRO A 1 413 ? -4.449 -19.196 13.345 1.00 79.81 413 PRO A CA 1
ATOM 3348 C C . PRO A 1 413 ? -3.950 -18.393 12.153 1.00 79.81 413 PRO A C 1
ATOM 3350 O O . PRO A 1 413 ? -4.677 -18.114 11.199 1.00 79.81 413 PRO A O 1
ATOM 3353 N N . LEU A 1 414 ? -2.696 -17.975 12.244 1.00 80.38 414 LEU A N 1
ATOM 3354 C CA . LEU A 1 414 ? -2.069 -17.204 11.188 1.00 80.38 414 LEU A CA 1
ATOM 3355 C C . LEU A 1 414 ? -2.032 -18.048 9.908 1.00 80.38 414 LEU A C 1
ATOM 3357 O O . LEU A 1 414 ? -1.756 -19.252 9.997 1.00 80.38 414 LEU A O 1
ATOM 3361 N N . PRO A 1 415 ? -2.250 -17.442 8.726 1.00 81.12 415 PRO A N 1
ATOM 3362 C CA . PRO A 1 415 ? -2.120 -18.148 7.461 1.00 81.12 415 PRO A CA 1
ATOM 3363 C C . PRO A 1 415 ? -0.787 -18.899 7.409 1.00 81.12 415 PRO A C 1
ATOM 3365 O O . PRO A 1 415 ? 0.274 -18.337 7.712 1.00 81.12 415 PRO A O 1
ATOM 3368 N N . LYS A 1 416 ? -0.843 -20.195 7.078 1.00 80.81 416 LYS A N 1
ATOM 3369 C CA . LYS A 1 416 ? 0.349 -21.048 7.061 1.00 80.81 416 LYS A CA 1
ATOM 3370 C C . LYS A 1 416 ? 1.343 -20.483 6.057 1.00 80.81 416 LYS A C 1
ATOM 3372 O O . LYS A 1 416 ? 1.036 -20.373 4.871 1.00 80.81 416 LYS A O 1
ATOM 3377 N N . GLN A 1 417 ? 2.550 -20.174 6.527 1.00 78.38 417 GLN A N 1
ATOM 3378 C CA . GLN A 1 417 ? 3.603 -19.739 5.624 1.00 78.38 417 GLN A CA 1
ATOM 3379 C C . GLN A 1 417 ? 3.987 -20.909 4.704 1.00 78.38 417 GLN A C 1
ATOM 3381 O O . GLN A 1 417 ? 4.320 -21.999 5.183 1.00 78.38 417 GLN A O 1
ATOM 3386 N N . PRO A 1 418 ? 3.935 -20.721 3.382 1.00 75.50 418 PRO A N 1
ATOM 3387 C CA . PRO A 1 418 ? 4.410 -21.715 2.435 1.00 75.50 418 PRO A CA 1
ATOM 3388 C C . PRO A 1 418 ? 5.920 -21.914 2.601 1.00 75.50 418 PRO A C 1
ATOM 3390 O O . PRO A 1 418 ? 6.645 -21.012 3.025 1.00 75.50 418 PRO A O 1
ATOM 3393 N N . SER A 1 419 ? 6.423 -23.098 2.236 1.00 79.81 419 SER A N 1
ATOM 3394 C CA . SER A 1 419 ? 7.864 -23.338 2.290 1.00 79.81 419 SER A CA 1
ATOM 3395 C C . SER A 1 419 ? 8.601 -22.379 1.350 1.00 79.81 419 SER A C 1
ATOM 3397 O O . SER A 1 419 ? 8.206 -22.193 0.196 1.00 79.81 419 SER A O 1
ATOM 3399 N N . TYR A 1 420 ? 9.701 -21.794 1.838 1.00 73.62 420 TYR A N 1
ATOM 3400 C CA . TYR A 1 420 ? 10.561 -20.878 1.074 1.00 73.62 420 TYR A CA 1
ATOM 3401 C C . TYR A 1 420 ? 10.952 -21.460 -0.293 1.00 73.62 420 TYR A C 1
ATOM 3403 O O . TYR A 1 420 ? 10.940 -20.768 -1.307 1.00 73.62 420 TYR A O 1
ATOM 3411 N N . ALA A 1 421 ? 11.201 -22.770 -0.300 1.00 76.38 421 ALA A N 1
ATOM 3412 C CA . ALA A 1 421 ? 11.403 -23.615 -1.461 1.00 76.38 421 ALA A CA 1
ATOM 3413 C C . ALA A 1 421 ? 10.380 -23.372 -2.589 1.00 76.38 421 ALA A C 1
ATOM 3415 O O . ALA A 1 421 ? 10.759 -23.040 -3.710 1.00 76.38 421 ALA A O 1
ATOM 3416 N N . LYS A 1 422 ? 9.080 -23.486 -2.287 1.00 78.19 422 LYS A N 1
ATOM 3417 C CA . LYS A 1 422 ? 8.009 -23.323 -3.282 1.00 78.19 422 LYS A CA 1
ATOM 3418 C C . LYS A 1 422 ? 7.953 -21.901 -3.830 1.00 78.19 422 LYS A C 1
ATOM 3420 O O . LYS A 1 422 ? 7.743 -21.723 -5.027 1.00 78.19 422 LYS A O 1
ATOM 3425 N N . GLY A 1 423 ? 8.153 -20.909 -2.964 1.00 74.88 423 GLY A N 1
ATOM 3426 C CA . GLY A 1 423 ? 8.163 -19.508 -3.371 1.00 74.88 423 GLY A CA 1
ATOM 3427 C C . GLY A 1 423 ? 9.315 -19.189 -4.321 1.00 74.88 423 GLY A C 1
ATOM 3428 O O . GLY A 1 423 ? 9.089 -18.636 -5.393 1.00 74.88 423 GLY A O 1
ATOM 3429 N N . ALA A 1 424 ? 10.529 -19.631 -3.983 1.00 75.12 424 ALA A N 1
ATOM 3430 C CA . ALA A 1 424 ? 11.706 -19.446 -4.826 1.00 75.12 424 ALA A CA 1
ATOM 3431 C C . ALA A 1 424 ? 11.546 -20.115 -6.201 1.00 75.12 424 ALA A C 1
ATOM 3433 O O . ALA A 1 424 ? 11.830 -19.487 -7.217 1.00 75.12 424 ALA A O 1
ATOM 3434 N N . THR A 1 425 ? 11.035 -21.353 -6.255 1.00 80.88 425 THR A N 1
ATOM 3435 C CA . THR A 1 425 ? 10.767 -22.031 -7.534 1.00 80.88 425 THR A CA 1
ATOM 3436 C C . THR A 1 425 ? 9.777 -21.249 -8.394 1.00 80.88 425 THR A C 1
ATOM 3438 O O . THR A 1 425 ? 10.000 -21.127 -9.594 1.00 80.88 425 THR A O 1
ATOM 3441 N N . ARG A 1 426 ? 8.707 -20.695 -7.805 1.00 77.88 426 ARG A N 1
ATOM 3442 C CA . ARG A 1 426 ? 7.739 -19.888 -8.562 1.00 77.88 426 ARG A CA 1
ATOM 3443 C C . ARG A 1 426 ? 8.349 -18.598 -9.082 1.00 77.88 426 ARG A C 1
ATOM 3445 O O . ARG A 1 426 ? 8.185 -18.315 -10.257 1.00 77.88 426 ARG A O 1
ATOM 3452 N N . VAL A 1 427 ? 9.091 -17.861 -8.257 1.00 74.56 427 VAL A N 1
ATOM 3453 C CA . VAL A 1 427 ? 9.765 -16.628 -8.697 1.00 74.56 427 VAL A CA 1
ATOM 3454 C C . VAL A 1 427 ? 10.738 -16.916 -9.839 1.00 74.56 427 VAL A C 1
ATOM 3456 O O . VAL A 1 427 ? 10.708 -16.215 -10.844 1.00 74.56 427 VAL A O 1
ATOM 3459 N N . LEU A 1 428 ? 11.553 -17.970 -9.724 1.00 79.31 428 LEU A N 1
ATOM 3460 C CA . LEU A 1 428 ? 12.477 -18.380 -10.785 1.00 79.31 428 LEU A CA 1
ATOM 3461 C C . LEU A 1 428 ? 11.744 -18.793 -12.061 1.00 79.31 428 LEU A C 1
ATOM 3463 O O . LEU A 1 428 ? 12.163 -18.413 -13.148 1.00 79.31 428 LEU A O 1
ATOM 3467 N N . LEU A 1 429 ? 10.643 -19.537 -11.941 1.00 81.31 429 LEU A N 1
ATOM 3468 C CA . LEU A 1 429 ? 9.835 -19.931 -13.090 1.00 81.31 429 LEU A CA 1
ATOM 3469 C C . LEU A 1 429 ? 9.187 -18.714 -13.756 1.00 81.31 429 LEU A C 1
ATOM 3471 O O . LEU A 1 429 ? 9.226 -18.602 -14.972 1.00 81.31 429 LEU A O 1
ATOM 3475 N N . THR A 1 430 ? 8.640 -17.779 -12.984 1.00 74.69 430 THR A N 1
ATOM 3476 C CA . THR A 1 430 ? 8.058 -16.537 -13.502 1.00 74.69 430 THR A CA 1
ATOM 3477 C C . THR A 1 430 ? 9.121 -15.667 -14.170 1.00 74.69 430 THR A C 1
ATOM 3479 O O . THR A 1 430 ? 8.897 -15.172 -15.269 1.00 74.69 430 THR A O 1
ATOM 3482 N N . LEU A 1 431 ? 10.304 -15.531 -13.562 1.00 72.50 431 LEU A N 1
ATOM 3483 C CA . LEU A 1 431 ? 11.463 -14.869 -14.167 1.00 72.50 431 LEU A CA 1
ATOM 3484 C C . LEU A 1 431 ? 11.889 -15.532 -15.468 1.00 72.50 431 LEU A C 1
ATOM 3486 O O . LEU A 1 431 ? 12.199 -14.838 -16.425 1.00 72.50 431 LEU A O 1
ATOM 3490 N N . PHE A 1 432 ? 11.899 -16.859 -15.514 1.00 79.12 432 PHE A N 1
ATOM 3491 C CA . PHE A 1 432 ? 12.237 -17.599 -16.719 1.00 79.12 432 PHE A CA 1
ATOM 3492 C C . PHE A 1 432 ? 11.182 -17.378 -17.811 1.00 79.12 432 PHE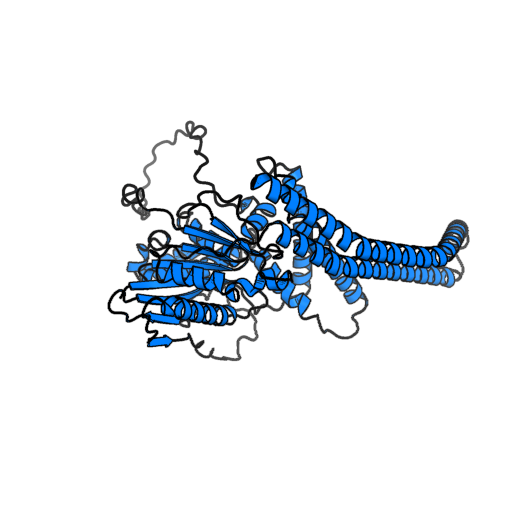 A C 1
ATOM 3494 O O . PHE A 1 432 ? 11.524 -16.998 -18.925 1.00 79.12 432 PHE A O 1
ATOM 3501 N N . LEU A 1 433 ? 9.898 -17.531 -17.476 1.00 76.69 433 LEU A N 1
ATOM 3502 C CA . LEU A 1 433 ? 8.780 -17.393 -18.411 1.00 76.69 433 LEU A CA 1
ATOM 3503 C C . LEU A 1 433 ? 8.579 -15.960 -18.917 1.00 76.69 433 LEU A C 1
ATOM 3505 O O . LEU A 1 433 ? 8.119 -15.793 -20.040 1.00 76.69 433 LEU A O 1
ATOM 3509 N N . LEU A 1 434 ? 8.905 -14.935 -18.124 1.00 72.62 434 LEU A N 1
ATOM 3510 C CA . LEU A 1 434 ? 8.813 -13.528 -18.538 1.00 72.62 434 LEU A CA 1
ATOM 3511 C C . LEU A 1 434 ? 10.125 -13.011 -19.127 1.00 72.62 434 LEU A C 1
ATOM 3513 O O . LEU A 1 434 ? 10.132 -12.314 -20.141 1.00 72.62 434 LEU A O 1
ATOM 3517 N N . GLY A 1 435 ? 11.244 -13.350 -18.494 1.00 75.56 435 GLY A N 1
ATOM 3518 C CA . GLY A 1 435 ? 12.570 -12.885 -18.873 1.00 75.56 435 GLY A CA 1
ATOM 3519 C C . GLY A 1 435 ? 13.003 -13.439 -20.219 1.00 75.56 435 GLY A C 1
ATOM 3520 O O . GLY A 1 435 ? 13.581 -12.697 -21.006 1.00 75.56 435 GLY A O 1
ATOM 3521 N N . LEU A 1 436 ? 12.670 -14.695 -20.529 1.00 75.88 436 LEU A N 1
ATOM 3522 C CA . LEU A 1 436 ? 13.073 -15.302 -21.789 1.00 75.88 436 LEU A CA 1
ATOM 3523 C C . LEU A 1 436 ? 12.409 -14.645 -23.015 1.00 75.88 436 LEU A C 1
ATOM 3525 O O . LEU A 1 436 ? 13.143 -14.196 -23.898 1.00 75.88 436 LEU A O 1
ATOM 3529 N N . PRO A 1 437 ? 11.069 -14.506 -23.088 1.00 72.69 437 PRO A N 1
ATOM 3530 C CA . PRO A 1 437 ? 10.434 -13.779 -24.185 1.00 72.69 437 PRO A CA 1
ATOM 3531 C C . PRO A 1 437 ? 10.864 -12.315 -24.251 1.00 72.69 437 PRO A C 1
ATOM 3533 O O . PRO A 1 437 ? 11.033 -11.788 -25.344 1.00 72.69 437 PRO A O 1
ATOM 3536 N N . THR A 1 438 ? 11.084 -11.662 -23.104 1.00 70.44 438 THR A N 1
ATOM 3537 C CA . THR A 1 438 ? 11.529 -10.259 -23.068 1.00 70.44 438 THR A CA 1
ATOM 3538 C C . THR A 1 438 ? 12.942 -10.108 -23.626 1.00 70.44 438 THR A C 1
ATOM 3540 O O . THR A 1 438 ? 13.177 -9.241 -24.461 1.00 70.44 438 THR A O 1
ATOM 3543 N N . ALA A 1 439 ? 13.879 -10.968 -23.218 1.00 73.44 439 ALA A N 1
ATOM 3544 C CA . ALA A 1 439 ? 15.240 -10.984 -23.748 1.00 73.44 439 ALA A CA 1
ATOM 3545 C C . ALA A 1 439 ? 15.255 -11.305 -25.249 1.00 73.44 439 ALA A C 1
ATOM 3547 O O . ALA A 1 439 ? 15.994 -10.682 -26.005 1.00 73.44 439 ALA A O 1
ATOM 3548 N N . PHE A 1 440 ? 14.401 -12.232 -25.689 1.00 74.19 440 PHE A N 1
ATOM 3549 C CA . PHE A 1 440 ? 14.232 -12.548 -27.103 1.00 74.19 440 PHE A CA 1
ATOM 3550 C C . PHE A 1 440 ? 13.674 -11.357 -27.898 1.00 74.19 440 PHE A C 1
ATOM 3552 O O . PHE A 1 440 ? 14.233 -10.997 -28.930 1.00 74.19 440 PHE A O 1
ATOM 3559 N N . ALA A 1 441 ? 12.633 -10.688 -27.397 1.00 70.38 441 ALA A N 1
ATOM 3560 C CA . ALA A 1 441 ? 12.062 -9.497 -28.023 1.00 70.38 441 ALA A CA 1
ATOM 3561 C C . ALA A 1 441 ? 13.065 -8.333 -28.084 1.00 70.38 441 ALA A C 1
ATOM 3563 O O . ALA A 1 441 ? 13.162 -7.658 -29.105 1.00 70.38 441 ALA A O 1
ATOM 3564 N N . LEU A 1 442 ? 13.849 -8.129 -27.021 1.00 73.38 442 LEU A N 1
ATOM 3565 C CA . LEU A 1 442 ? 14.958 -7.173 -26.988 1.00 73.38 442 LEU A CA 1
ATOM 3566 C C . LEU A 1 442 ? 16.010 -7.484 -28.044 1.00 73.38 442 LEU A C 1
ATOM 3568 O O . LEU A 1 442 ? 16.435 -6.582 -28.758 1.00 73.38 442 LEU A O 1
ATOM 3572 N N . ALA A 1 443 ? 16.413 -8.749 -28.156 1.00 74.62 443 ALA A N 1
ATOM 3573 C CA . ALA A 1 443 ? 17.365 -9.169 -29.171 1.00 74.62 443 ALA A CA 1
ATOM 3574 C C . ALA A 1 443 ? 16.819 -8.871 -30.574 1.00 74.62 443 ALA A C 1
ATOM 3576 O O . ALA A 1 443 ? 17.506 -8.221 -31.355 1.00 74.62 443 ALA A O 1
ATOM 3577 N N . LEU A 1 444 ? 15.570 -9.253 -30.869 1.00 74.00 444 LEU A N 1
ATOM 3578 C CA . LEU A 1 444 ? 14.923 -8.951 -32.151 1.00 74.00 444 LEU A CA 1
ATOM 3579 C C . LEU A 1 444 ? 14.845 -7.445 -32.433 1.00 74.00 444 LEU A C 1
ATOM 3581 O O . LEU A 1 444 ? 15.103 -7.024 -33.556 1.00 74.00 444 LEU A O 1
ATOM 3585 N N . MET A 1 445 ? 14.530 -6.629 -31.425 1.00 73.44 445 MET A N 1
ATOM 3586 C CA . MET A 1 445 ? 14.496 -5.172 -31.562 1.00 73.44 445 MET A CA 1
ATOM 3587 C C . MET A 1 445 ? 15.884 -4.602 -31.868 1.00 73.44 445 MET A C 1
ATOM 3589 O O . MET A 1 445 ? 16.018 -3.790 -32.778 1.00 73.44 445 MET A O 1
ATOM 3593 N N . LEU A 1 446 ? 16.918 -5.034 -31.142 1.00 76.31 446 LEU A N 1
ATOM 3594 C CA . LEU A 1 446 ? 18.297 -4.606 -31.382 1.00 76.31 446 LEU A CA 1
ATOM 3595 C C . LEU A 1 446 ? 18.779 -5.018 -32.777 1.00 76.31 446 LEU A C 1
ATOM 3597 O O . LEU A 1 446 ? 19.423 -4.217 -33.449 1.00 76.31 446 LEU A O 1
ATOM 3601 N N . PHE A 1 447 ? 18.422 -6.223 -33.233 1.00 77.25 447 PHE A N 1
ATOM 3602 C CA . PHE A 1 447 ? 18.690 -6.663 -34.602 1.00 77.25 447 PHE A CA 1
ATOM 3603 C C . PHE A 1 447 ? 17.973 -5.790 -35.634 1.00 77.25 447 PHE A C 1
ATOM 3605 O O . PHE A 1 447 ? 18.608 -5.362 -36.589 1.00 77.25 447 PHE A O 1
ATOM 3612 N N . GLY A 1 448 ? 16.694 -5.465 -35.426 1.00 75.25 448 GLY A N 1
ATOM 3613 C CA . GLY A 1 448 ? 15.948 -4.581 -36.326 1.00 75.25 448 GLY A CA 1
ATOM 3614 C C . GLY A 1 448 ? 16.510 -3.156 -36.381 1.00 75.25 448 GLY A C 1
ATOM 3615 O O . GLY A 1 448 ? 16.584 -2.569 -37.456 1.00 75.25 448 GLY A O 1
ATOM 3616 N N . ILE A 1 449 ? 16.957 -2.605 -35.246 1.00 72.56 449 ILE A N 1
ATOM 3617 C CA . ILE A 1 449 ? 17.637 -1.298 -35.202 1.00 72.56 449 ILE A CA 1
ATOM 3618 C C . ILE A 1 449 ? 18.953 -1.360 -35.977 1.00 72.56 449 ILE A C 1
ATOM 3620 O O . ILE A 1 449 ? 19.235 -0.461 -36.765 1.00 72.56 449 ILE A O 1
ATOM 3624 N N . LEU A 1 450 ? 19.750 -2.411 -35.768 1.00 78.31 450 LEU A N 1
ATOM 3625 C CA . LEU A 1 450 ? 21.018 -2.588 -36.470 1.00 78.31 450 LEU A CA 1
ATOM 3626 C C . LEU A 1 450 ? 20.804 -2.693 -37.986 1.00 78.31 450 LEU A C 1
ATOM 3628 O O . LEU A 1 450 ? 21.472 -1.987 -38.733 1.00 78.31 450 LEU A O 1
ATOM 3632 N N . ASP A 1 451 ? 19.850 -3.514 -38.424 1.00 77.44 451 ASP A N 1
ATOM 3633 C CA . ASP A 1 451 ? 19.493 -3.687 -39.836 1.00 77.44 451 ASP A CA 1
ATOM 3634 C C . ASP A 1 451 ? 19.022 -2.369 -40.472 1.00 77.44 451 ASP A C 1
ATOM 3636 O O . ASP A 1 451 ? 19.519 -1.964 -41.521 1.00 77.44 451 ASP A O 1
ATOM 3640 N N . PHE A 1 452 ? 18.162 -1.619 -39.775 1.00 76.88 452 PHE A N 1
ATOM 3641 C CA . PHE A 1 452 ? 17.737 -0.288 -40.212 1.00 76.88 452 PHE A CA 1
ATOM 3642 C C . PHE A 1 452 ? 18.913 0.689 -40.349 1.00 76.88 452 PHE A C 1
ATOM 3644 O O . PHE A 1 452 ? 19.013 1.392 -41.353 1.00 76.88 452 PHE A O 1
ATOM 3651 N N . MET A 1 453 ? 19.817 0.741 -39.364 1.00 76.12 453 MET A N 1
ATOM 3652 C CA . MET A 1 453 ? 20.991 1.620 -39.428 1.00 76.12 453 MET A CA 1
ATOM 3653 C C . MET A 1 453 ? 21.919 1.251 -40.589 1.00 76.12 453 MET A C 1
ATOM 3655 O O . MET A 1 453 ? 22.479 2.143 -41.224 1.00 76.12 453 MET A O 1
ATOM 3659 N N . LEU A 1 454 ? 22.061 -0.042 -40.884 1.00 78.75 454 LEU A N 1
ATOM 3660 C CA . LEU A 1 454 ? 22.850 -0.537 -42.009 1.00 78.75 454 LEU A CA 1
ATOM 3661 C C . LEU A 1 454 ? 22.211 -0.188 -43.356 1.00 78.75 454 LEU A C 1
ATOM 3663 O O . LEU A 1 454 ? 22.914 0.286 -44.247 1.00 78.75 454 LEU A O 1
ATOM 3667 N N . GLY A 1 455 ? 20.893 -0.359 -43.489 1.00 79.88 455 GLY A N 1
ATOM 3668 C CA . GLY A 1 455 ? 20.144 0.058 -44.676 1.00 79.88 455 GLY A CA 1
ATOM 3669 C C . GLY A 1 455 ? 20.235 1.566 -44.910 1.00 79.88 455 GLY A C 1
ATOM 3670 O O . GLY A 1 455 ? 20.578 2.004 -46.002 1.00 79.88 455 GLY A O 1
ATOM 3671 N N . PHE A 1 456 ? 20.050 2.369 -43.861 1.00 77.56 456 PHE A N 1
ATOM 3672 C CA . PHE A 1 456 ? 20.183 3.824 -43.941 1.00 77.56 456 PHE A CA 1
ATOM 3673 C C . PHE A 1 456 ? 21.604 4.269 -44.321 1.00 77.56 456 PHE A C 1
ATOM 3675 O O . PHE A 1 456 ? 21.772 5.162 -45.149 1.00 77.56 456 PHE A O 1
ATOM 3682 N N . ALA A 1 457 ? 22.638 3.641 -43.751 1.00 77.06 457 ALA A N 1
ATOM 3683 C CA . ALA A 1 457 ? 24.026 3.919 -44.114 1.00 77.06 457 ALA A CA 1
ATOM 3684 C C . ALA A 1 457 ? 24.319 3.556 -45.579 1.00 77.06 457 ALA A C 1
ATOM 3686 O O . ALA A 1 457 ? 25.014 4.303 -46.266 1.00 77.06 457 ALA A O 1
ATOM 3687 N N . HIS A 1 458 ? 23.763 2.443 -46.064 1.00 80.19 458 HIS A N 1
ATOM 3688 C CA . HIS A 1 458 ? 23.856 2.044 -47.464 1.00 80.19 458 HIS A CA 1
ATOM 3689 C C . HIS A 1 458 ? 23.161 3.051 -48.390 1.00 80.19 458 HIS A C 1
ATOM 3691 O O . HIS A 1 458 ? 23.747 3.465 -49.385 1.00 80.19 458 HIS A O 1
ATOM 3697 N N . ASP A 1 459 ? 21.954 3.503 -48.054 1.00 76.50 459 ASP A N 1
ATOM 3698 C CA . ASP A 1 459 ? 21.231 4.491 -48.858 1.00 76.50 459 ASP A CA 1
ATOM 3699 C C . ASP A 1 459 ? 21.941 5.850 -48.872 1.00 76.50 459 ASP A C 1
ATOM 3701 O O . ASP A 1 459 ? 22.016 6.497 -49.915 1.00 76.50 459 ASP A O 1
ATOM 3705 N N . LEU A 1 460 ? 22.509 6.285 -47.743 1.00 76.75 460 LEU A N 1
ATOM 3706 C CA . LEU A 1 460 ? 23.355 7.480 -47.702 1.00 76.75 460 LEU A C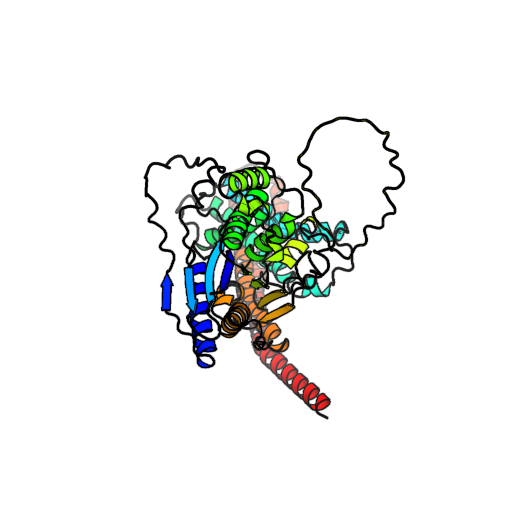A 1
ATOM 3707 C C . LEU A 1 460 ? 24.591 7.331 -48.592 1.00 76.75 460 LEU A C 1
ATOM 3709 O O . LEU A 1 460 ? 24.923 8.268 -49.312 1.00 76.75 460 LEU A O 1
ATOM 3713 N N . TYR A 1 461 ? 25.244 6.166 -48.567 1.00 75.94 461 TYR A N 1
ATOM 3714 C CA . TYR A 1 461 ? 26.394 5.870 -49.420 1.00 75.94 461 TYR A CA 1
ATOM 3715 C C . TYR A 1 461 ? 26.022 5.927 -50.908 1.00 75.94 461 TYR A C 1
ATOM 3717 O O . TYR A 1 461 ? 26.663 6.647 -51.667 1.00 75.94 461 TYR A O 1
ATOM 3725 N N . MET A 1 462 ? 24.935 5.261 -51.311 1.00 78.06 462 MET A N 1
ATOM 3726 C CA . MET A 1 462 ? 24.479 5.246 -52.708 1.00 78.06 462 MET A CA 1
ATOM 3727 C C . MET A 1 462 ? 24.030 6.629 -53.204 1.00 78.06 462 MET A C 1
ATOM 3729 O O . MET A 1 462 ? 24.162 6.934 -54.384 1.00 78.06 462 MET A O 1
ATOM 3733 N N . ASN A 1 463 ? 23.514 7.489 -52.321 1.00 75.69 463 ASN A N 1
ATOM 3734 C CA . ASN A 1 463 ? 23.112 8.851 -52.684 1.00 75.69 463 ASN A CA 1
ATOM 3735 C C . ASN A 1 463 ? 24.268 9.870 -52.621 1.00 75.69 463 ASN A C 1
ATOM 3737 O O . ASN A 1 463 ? 24.163 10.944 -53.211 1.00 75.69 463 ASN A O 1
ATOM 3741 N N . ALA A 1 464 ? 25.375 9.555 -51.939 1.00 67.06 464 ALA A N 1
ATOM 3742 C CA . ALA A 1 464 ? 26.561 10.414 -51.865 1.00 67.06 464 ALA A CA 1
ATOM 3743 C C . ALA A 1 464 ? 27.391 10.428 -53.167 1.00 67.06 464 ALA A C 1
ATOM 3745 O O . ALA A 1 464 ? 28.265 11.283 -53.322 1.00 67.06 464 ALA A O 1
ATOM 3746 N N . GLU A 1 465 ? 27.086 9.552 -54.133 1.00 58.47 465 GLU A N 1
ATOM 3747 C CA . GLU A 1 465 ? 27.692 9.547 -55.475 1.00 58.47 465 GLU A CA 1
ATOM 3748 C C . GLU A 1 465 ? 27.333 10.781 -56.329 1.00 58.47 465 GLU A C 1
ATOM 3750 O O . GLU A 1 465 ? 27.906 10.979 -57.403 1.00 58.47 465 GLU A O 1
ATOM 3755 N N . SER A 1 466 ? 26.472 11.692 -55.852 1.00 56.34 466 SER A N 1
ATOM 3756 C CA . SER A 1 466 ? 26.297 13.007 -56.478 1.00 56.34 466 SER A CA 1
ATOM 3757 C C . SER A 1 466 ? 27.454 13.971 -56.129 1.00 56.34 466 SER A C 1
ATOM 3759 O O . SER A 1 466 ? 27.326 14.906 -55.344 1.00 56.34 466 SER A O 1
ATOM 3761 N N . GLN A 1 467 ? 28.587 13.724 -56.787 1.00 52.44 467 GLN A N 1
ATOM 3762 C CA . GLN A 1 467 ? 29.553 14.680 -57.353 1.00 52.44 467 GLN A CA 1
ATOM 3763 C C . GLN A 1 467 ? 30.702 15.353 -56.571 1.00 52.44 467 GLN A C 1
ATOM 3765 O O . GLN A 1 467 ? 31.562 15.886 -57.267 1.00 52.44 467 GLN A O 1
ATOM 3770 N N . THR A 1 468 ? 30.881 15.292 -55.243 1.00 55.53 468 THR A N 1
ATOM 3771 C CA . THR A 1 468 ? 32.087 15.942 -54.630 1.00 55.53 468 THR A CA 1
ATOM 3772 C C . THR A 1 468 ? 32.699 15.287 -53.377 1.00 55.53 468 THR A C 1
ATOM 3774 O O . THR A 1 468 ? 33.462 15.939 -52.671 1.00 55.53 468 THR A O 1
ATOM 3777 N N . ALA A 1 469 ? 32.429 14.014 -53.075 1.00 52.41 469 ALA A N 1
ATOM 3778 C CA . ALA A 1 469 ? 32.877 13.375 -51.820 1.00 52.41 469 ALA A CA 1
ATOM 3779 C C . ALA A 1 469 ? 33.956 12.277 -51.980 1.00 52.41 469 ALA A C 1
ATOM 3781 O O . ALA A 1 469 ? 34.049 11.386 -51.141 1.00 52.41 469 ALA A O 1
ATOM 3782 N N . PHE A 1 470 ? 34.766 12.309 -53.043 1.00 51.53 470 PHE A N 1
ATOM 3783 C CA . PHE A 1 470 ? 35.617 11.169 -53.431 1.00 51.53 470 PHE A CA 1
ATOM 3784 C C . PHE A 1 470 ? 36.858 10.911 -52.552 1.00 51.53 470 PHE A C 1
ATOM 3786 O O . PHE A 1 470 ? 37.363 9.796 -52.557 1.00 51.53 470 PHE A O 1
ATOM 3793 N N . GLU A 1 471 ? 37.329 11.869 -51.747 1.00 55.56 471 GLU A N 1
ATOM 3794 C CA . GLU A 1 471 ? 38.532 11.664 -50.909 1.00 55.56 471 GLU A CA 1
ATOM 3795 C C . GLU A 1 471 ? 38.229 11.120 -49.499 1.00 55.56 471 GLU A C 1
ATOM 3797 O O . GLU A 1 471 ? 39.105 10.562 -48.843 1.00 55.56 471 GLU A O 1
ATOM 3802 N N . THR A 1 472 ? 36.980 11.200 -49.030 1.00 54.31 472 THR A N 1
ATOM 3803 C CA . THR A 1 472 ? 36.543 10.618 -47.743 1.00 54.31 472 THR A CA 1
ATOM 3804 C C . THR A 1 472 ? 36.038 9.172 -47.873 1.00 54.31 472 THR A C 1
ATOM 3806 O O . THR A 1 472 ? 35.752 8.527 -46.862 1.00 54.31 472 THR A O 1
ATOM 3809 N N . LEU A 1 473 ? 35.924 8.661 -49.105 1.00 51.53 473 LEU A N 1
ATOM 3810 C CA . LEU A 1 473 ? 35.277 7.389 -49.444 1.00 51.53 473 LEU A CA 1
ATOM 3811 C C . LEU A 1 473 ? 36.179 6.153 -49.259 1.00 51.53 473 LEU A C 1
ATOM 3813 O O . LEU A 1 473 ? 35.667 5.111 -48.859 1.00 51.53 473 LEU A O 1
ATOM 3817 N N . ASP A 1 474 ? 37.506 6.267 -49.390 1.00 55.69 474 ASP A N 1
ATOM 3818 C CA . ASP A 1 474 ? 38.432 5.123 -49.225 1.00 55.69 474 ASP A CA 1
ATOM 3819 C C . ASP A 1 474 ? 38.407 4.518 -47.804 1.00 55.69 474 ASP A C 1
ATOM 3821 O O . ASP A 1 474 ? 38.540 3.306 -47.614 1.00 55.69 474 ASP A O 1
ATOM 3825 N N . TRP A 1 475 ? 38.177 5.344 -46.775 1.00 54.47 475 TRP A N 1
ATOM 3826 C CA . TRP A 1 475 ? 38.011 4.861 -45.396 1.00 54.47 475 TRP A CA 1
ATOM 3827 C C . TRP A 1 475 ? 36.636 4.204 -45.172 1.00 54.47 475 TRP A C 1
ATOM 3829 O O . TRP A 1 475 ? 36.483 3.280 -44.363 1.00 54.47 475 TRP A O 1
ATOM 3839 N N . PHE A 1 476 ? 35.628 4.652 -45.921 1.00 53.56 476 PHE A N 1
ATOM 3840 C CA . PHE A 1 476 ? 34.267 4.128 -45.862 1.00 53.56 476 PHE A CA 1
ATOM 3841 C C . PHE A 1 476 ? 34.127 2.800 -46.608 1.00 53.56 476 PHE A C 1
ATOM 3843 O O . PHE A 1 476 ? 33.473 1.898 -46.090 1.00 53.56 476 PHE A O 1
ATOM 3850 N N . ASP A 1 477 ? 34.806 2.622 -47.741 1.00 57.50 477 ASP A N 1
ATOM 3851 C CA . ASP A 1 477 ? 34.791 1.376 -48.514 1.00 57.50 477 ASP A CA 1
ATOM 3852 C C . ASP A 1 477 ? 35.403 0.208 -47.737 1.00 57.50 477 ASP A C 1
ATOM 3854 O O . ASP A 1 477 ? 34.822 -0.879 -47.700 1.00 57.50 477 ASP A O 1
ATOM 3858 N N . GLY A 1 478 ? 36.506 0.438 -47.015 1.00 64.06 478 GLY A N 1
ATOM 3859 C CA . GLY A 1 478 ? 37.073 -0.556 -46.097 1.00 64.06 478 GLY A CA 1
ATOM 3860 C C . GLY A 1 478 ? 36.105 -0.938 -44.971 1.00 64.06 478 GLY A C 1
ATOM 3861 O O . GLY A 1 478 ? 35.982 -2.113 -44.617 1.00 64.06 478 GLY A O 1
ATOM 3862 N N . THR A 1 479 ? 35.351 0.037 -44.459 1.00 59.38 479 THR A N 1
ATOM 3863 C CA . THR A 1 479 ? 34.347 -0.183 -43.411 1.00 59.38 479 THR A CA 1
ATOM 3864 C C . THR A 1 479 ? 33.117 -0.914 -43.956 1.00 59.38 479 THR A C 1
ATOM 3866 O O . THR A 1 479 ? 32.626 -1.837 -43.313 1.00 59.38 479 THR A O 1
ATOM 3869 N N . ILE A 1 480 ? 32.650 -0.591 -45.163 1.00 56.44 480 ILE A N 1
ATOM 3870 C CA . ILE A 1 480 ? 31.512 -1.245 -45.825 1.00 56.44 480 ILE A CA 1
ATOM 3871 C C . ILE A 1 480 ? 31.862 -2.675 -46.247 1.00 56.44 480 ILE A C 1
ATOM 3873 O O . ILE A 1 480 ? 31.037 -3.571 -46.073 1.00 56.44 480 ILE A O 1
ATOM 3877 N N . LEU A 1 481 ? 33.076 -2.936 -46.739 1.00 59.84 481 LEU A N 1
ATOM 3878 C CA . LEU A 1 481 ? 33.563 -4.294 -47.012 1.00 59.84 481 LEU A CA 1
ATOM 3879 C C . LEU A 1 481 ? 33.720 -5.112 -45.726 1.00 59.84 481 LEU A C 1
ATOM 3881 O O . LEU A 1 481 ? 33.328 -6.283 -45.695 1.00 59.84 481 LEU A O 1
ATOM 3885 N N . TRP A 1 482 ? 34.222 -4.507 -44.647 1.00 65.44 482 TRP A N 1
ATOM 3886 C CA . TRP A 1 482 ? 34.276 -5.144 -43.330 1.00 65.44 482 TRP A CA 1
ATOM 3887 C C . TRP A 1 482 ? 32.873 -5.427 -42.775 1.00 65.44 482 TRP A C 1
ATOM 3889 O O . TRP A 1 482 ? 32.622 -6.516 -42.267 1.00 65.44 482 TRP A O 1
ATOM 3899 N N . VAL A 1 483 ? 31.918 -4.514 -42.953 1.00 55.28 483 VAL A N 1
ATOM 3900 C CA . VAL A 1 483 ? 30.520 -4.693 -42.544 1.00 55.28 483 VAL A CA 1
ATOM 3901 C C . VAL A 1 483 ? 29.806 -5.730 -43.415 1.00 55.28 483 VAL A C 1
ATOM 3903 O O . VAL A 1 483 ? 29.150 -6.600 -42.863 1.00 55.28 483 VAL A O 1
ATOM 3906 N N . ARG A 1 484 ? 29.969 -5.744 -44.746 1.00 54.31 484 ARG A N 1
ATOM 3907 C CA . ARG A 1 484 ? 29.384 -6.767 -45.645 1.00 54.31 484 ARG A CA 1
ATOM 3908 C C . ARG A 1 484 ? 29.955 -8.162 -45.396 1.00 54.31 484 ARG A C 1
ATOM 3910 O O . ARG A 1 484 ? 29.207 -9.140 -45.422 1.00 54.31 484 ARG A O 1
ATOM 3917 N N . SER A 1 485 ? 31.261 -8.272 -45.153 1.00 58.97 485 SER A N 1
ATOM 3918 C CA . SER A 1 485 ? 31.890 -9.544 -44.770 1.00 58.97 485 SER A CA 1
ATOM 3919 C C . SER A 1 485 ? 31.442 -9.988 -43.375 1.00 58.97 485 SER A C 1
ATOM 3921 O O . SER A 1 485 ? 31.103 -11.157 -43.194 1.00 58.97 485 SER A O 1
ATOM 3923 N N . SER A 1 486 ? 31.305 -9.049 -42.434 1.00 53.53 486 SER A N 1
ATOM 3924 C CA . SER A 1 486 ? 30.706 -9.291 -41.116 1.00 53.53 486 SER A CA 1
ATOM 3925 C C . SER A 1 486 ? 29.219 -9.647 -41.201 1.00 53.53 486 SER A C 1
ATOM 3927 O O . SER A 1 486 ? 28.769 -10.461 -40.409 1.00 53.53 486 SER A O 1
ATOM 3929 N N . LEU A 1 487 ? 28.466 -9.127 -42.176 1.00 48.44 487 LEU A N 1
ATOM 3930 C CA . LEU A 1 487 ? 27.042 -9.407 -42.387 1.00 48.44 487 LEU A CA 1
ATOM 3931 C C . LEU A 1 487 ? 26.797 -10.771 -43.037 1.00 48.44 487 LEU A C 1
ATOM 3933 O O . LEU A 1 487 ? 25.901 -11.489 -42.611 1.00 48.44 487 LEU A O 1
ATOM 3937 N N . ARG A 1 488 ? 27.636 -11.198 -43.991 1.00 54.00 488 ARG A N 1
ATOM 3938 C CA . ARG A 1 488 ? 27.629 -12.594 -44.480 1.00 54.00 488 ARG A CA 1
ATOM 3939 C C . ARG A 1 488 ? 28.052 -13.579 -43.390 1.00 54.00 488 ARG A C 1
ATOM 3941 O O . ARG A 1 488 ? 27.499 -14.672 -43.294 1.00 54.00 488 ARG A O 1
ATOM 3948 N N . LEU A 1 489 ? 28.987 -13.177 -42.526 1.00 53.16 489 LEU A N 1
ATOM 3949 C CA . LEU A 1 489 ? 29.274 -13.896 -41.285 1.00 53.16 489 LEU A CA 1
ATOM 3950 C C . LEU A 1 489 ? 28.095 -13.827 -40.303 1.00 53.16 489 LEU A C 1
ATOM 3952 O O . LEU A 1 489 ? 27.893 -14.801 -39.590 1.00 53.16 489 LEU A O 1
ATOM 3956 N N . GLN A 1 490 ? 27.286 -12.758 -40.289 1.00 46.75 490 GLN A N 1
ATOM 3957 C CA . GLN A 1 490 ? 26.080 -12.630 -39.465 1.00 46.75 490 GLN A CA 1
ATOM 3958 C C . GLN A 1 490 ? 24.878 -13.402 -39.999 1.00 46.75 490 GLN A C 1
ATOM 3960 O O . GLN A 1 490 ? 24.139 -13.895 -39.173 1.00 46.75 490 GLN A O 1
ATOM 3965 N N . GLU A 1 491 ? 24.658 -13.628 -41.292 1.00 48.28 491 GLU A N 1
ATOM 3966 C CA . GLU A 1 491 ? 23.592 -14.558 -41.714 1.00 48.28 491 GLU A CA 1
ATOM 3967 C C . GLU A 1 491 ? 23.886 -15.977 -41.199 1.00 48.28 491 GLU A C 1
ATOM 3969 O O . GLU A 1 491 ? 23.016 -16.653 -40.639 1.00 48.28 491 GLU A O 1
ATOM 3974 N N . GLY A 1 492 ? 25.158 -16.386 -41.258 1.00 53.38 492 GLY A N 1
ATOM 3975 C CA . GLY A 1 492 ? 25.650 -17.592 -40.598 1.00 53.38 492 GLY A CA 1
ATOM 3976 C C . GLY A 1 492 ? 25.559 -17.508 -39.071 1.00 53.38 492 GLY A C 1
ATOM 3977 O O . GLY A 1 492 ? 25.033 -18.420 -38.441 1.00 53.38 492 GLY A O 1
ATOM 3978 N N . ALA A 1 493 ? 26.012 -16.413 -38.459 1.00 49.03 493 ALA A N 1
ATOM 3979 C CA . ALA A 1 493 ? 26.089 -16.254 -37.009 1.00 49.03 493 ALA A CA 1
ATOM 3980 C C . ALA A 1 493 ? 24.745 -15.943 -36.345 1.00 49.03 493 ALA A C 1
ATOM 3982 O O . ALA A 1 493 ? 24.597 -16.272 -35.186 1.00 49.03 493 ALA A O 1
ATOM 3983 N N . VAL A 1 494 ? 23.754 -15.384 -37.033 1.00 48.97 494 VAL A N 1
ATOM 3984 C CA . VAL A 1 494 ? 22.369 -15.178 -36.573 1.00 48.97 494 VAL A CA 1
ATOM 3985 C C . VAL A 1 494 ? 21.619 -16.495 -36.667 1.00 48.97 494 VAL A C 1
ATOM 3987 O O . VAL A 1 494 ? 20.898 -16.853 -35.742 1.00 48.97 494 VAL A O 1
ATOM 3990 N N . THR A 1 495 ? 21.860 -17.285 -37.714 1.00 56.50 495 THR A N 1
ATOM 3991 C CA . THR A 1 495 ? 21.339 -18.654 -37.783 1.00 56.50 495 THR A CA 1
ATOM 3992 C C . THR A 1 495 ? 21.987 -19.537 -36.714 1.00 56.50 495 THR A C 1
ATOM 3994 O O . THR A 1 495 ? 21.302 -20.310 -36.049 1.00 56.50 495 THR A O 1
ATOM 3997 N N . VAL A 1 496 ? 23.297 -19.403 -36.488 1.00 57.41 496 VAL A N 1
ATOM 3998 C CA . VAL A 1 496 ? 24.035 -20.137 -35.450 1.00 57.41 496 VAL A CA 1
ATOM 3999 C C . VAL A 1 496 ? 23.696 -19.626 -34.053 1.00 57.41 496 VAL A C 1
ATOM 4001 O O . VAL A 1 496 ? 23.465 -20.447 -33.183 1.00 57.41 496 VAL A O 1
ATOM 4004 N N . PHE A 1 497 ? 23.587 -18.321 -33.817 1.00 54.22 497 PHE A N 1
ATOM 4005 C CA . PHE A 1 497 ? 23.196 -17.732 -32.533 1.00 54.22 497 PHE A CA 1
ATOM 4006 C C . PHE A 1 497 ? 21.733 -18.032 -32.230 1.00 54.22 497 PHE A C 1
ATOM 4008 O O . PHE A 1 497 ? 21.427 -18.461 -31.129 1.00 54.22 497 PHE A O 1
ATOM 4015 N N . GLY A 1 498 ? 20.840 -17.925 -33.214 1.00 59.47 498 GLY A N 1
ATOM 4016 C CA . GLY A 1 498 ? 19.453 -18.367 -33.107 1.00 59.47 498 GLY A CA 1
ATOM 4017 C C . GLY A 1 498 ? 19.357 -19.854 -32.765 1.00 59.47 498 GLY A C 1
ATOM 4018 O O . GLY A 1 498 ? 18.633 -20.218 -31.843 1.00 59.47 498 GLY A O 1
ATOM 4019 N N . ARG A 1 499 ? 20.152 -20.715 -33.418 1.00 61.81 499 ARG A N 1
ATOM 4020 C CA . ARG A 1 499 ? 20.257 -22.147 -33.079 1.00 61.81 499 ARG A CA 1
ATOM 4021 C C . ARG A 1 499 ? 20.897 -22.385 -31.712 1.00 61.81 499 ARG A C 1
ATOM 4023 O O . ARG A 1 499 ? 20.421 -23.252 -30.997 1.00 61.81 499 ARG A O 1
ATOM 4030 N N . LEU A 1 500 ? 21.925 -21.638 -31.318 1.00 57.41 500 LEU A N 1
ATOM 4031 C CA . LEU A 1 500 ? 22.603 -21.761 -30.023 1.00 57.41 500 LEU A CA 1
ATOM 4032 C C . LEU A 1 500 ? 21.708 -21.293 -28.885 1.00 57.41 500 LEU A C 1
ATOM 4034 O O . LEU A 1 500 ? 21.662 -21.954 -27.858 1.00 57.41 500 LEU A O 1
ATOM 4038 N N . VAL A 1 501 ? 20.958 -20.208 -29.072 1.00 60.25 501 VAL A N 1
ATOM 4039 C CA . VAL A 1 501 ? 19.913 -19.767 -28.152 1.00 60.25 501 VAL A CA 1
ATOM 4040 C C . VAL A 1 501 ? 18.834 -20.839 -28.097 1.00 60.25 501 VAL A C 1
ATOM 4042 O O . VAL A 1 501 ? 18.532 -21.314 -27.014 1.00 60.25 501 VAL A O 1
ATOM 4045 N N . PHE A 1 502 ? 18.321 -21.331 -29.225 1.00 60.66 502 PHE A N 1
ATOM 4046 C CA . PHE A 1 502 ? 17.308 -22.392 -29.230 1.00 60.66 502 PHE A CA 1
ATOM 4047 C C . PHE A 1 502 ? 17.789 -23.687 -28.546 1.00 60.66 502 PHE A C 1
ATOM 4049 O O . PHE A 1 502 ? 17.051 -24.285 -27.767 1.00 60.66 502 PHE A O 1
ATOM 4056 N N . VAL A 1 503 ? 19.045 -24.090 -28.761 1.00 65.44 503 VAL A N 1
ATOM 4057 C CA . VAL A 1 503 ? 19.683 -25.248 -28.114 1.00 65.44 503 VAL A CA 1
ATOM 4058 C C . VAL A 1 503 ? 19.940 -24.986 -26.633 1.00 65.44 503 VAL A C 1
ATOM 4060 O O . VAL A 1 503 ? 19.664 -25.859 -25.821 1.00 65.44 503 VAL A O 1
ATOM 4063 N N . ALA A 1 504 ? 20.410 -23.799 -26.248 1.00 61.75 504 ALA A N 1
ATOM 4064 C CA . ALA A 1 504 ? 20.602 -23.420 -24.850 1.00 61.75 504 ALA A CA 1
ATOM 4065 C C . ALA A 1 504 ? 19.266 -23.369 -24.101 1.00 61.75 504 ALA A C 1
ATOM 4067 O O . ALA A 1 504 ? 19.189 -23.793 -22.951 1.00 61.75 504 ALA A O 1
ATOM 4068 N N . LEU A 1 505 ? 18.198 -22.920 -24.760 1.00 56.88 505 LEU A N 1
ATOM 4069 C CA . LEU A 1 505 ? 16.841 -22.921 -24.224 1.00 56.88 505 LEU A CA 1
ATOM 4070 C C . LEU A 1 505 ? 16.262 -24.324 -24.133 1.00 56.88 505 LEU A C 1
ATOM 4072 O O . LEU A 1 505 ? 15.689 -24.660 -23.103 1.00 56.88 505 LEU A O 1
ATOM 4076 N N . GLY A 1 506 ? 16.472 -25.168 -25.144 1.00 65.69 506 GLY A N 1
ATOM 4077 C CA . GLY A 1 506 ? 16.140 -26.589 -25.080 1.00 65.69 506 GLY A CA 1
ATOM 4078 C C . GLY A 1 506 ? 16.890 -27.298 -23.949 1.00 65.69 506 GLY A C 1
ATOM 4079 O O . GLY A 1 506 ? 16.285 -28.014 -23.157 1.00 65.69 506 GLY A O 1
ATOM 4080 N N . ALA A 1 507 ? 18.188 -27.033 -23.800 1.00 66.25 507 ALA A N 1
ATOM 4081 C CA . ALA A 1 507 ? 19.020 -27.580 -22.735 1.00 66.25 507 ALA A CA 1
ATOM 4082 C C . ALA A 1 507 ? 18.592 -27.074 -21.352 1.00 66.25 507 ALA A C 1
ATOM 4084 O O . ALA A 1 507 ? 18.532 -27.870 -20.422 1.00 66.25 507 ALA A O 1
ATOM 4085 N N . LEU A 1 508 ? 18.233 -25.794 -21.204 1.00 58.06 508 LEU A N 1
ATOM 4086 C CA . LEU A 1 508 ? 17.678 -25.241 -19.963 1.00 58.06 508 LEU A CA 1
ATOM 4087 C C . LEU A 1 508 ? 16.306 -25.843 -19.636 1.00 58.06 508 LEU A C 1
ATOM 4089 O O . LEU A 1 508 ? 16.071 -26.206 -18.486 1.00 58.06 508 LEU A O 1
ATOM 4093 N N . LEU A 1 509 ? 15.428 -26.009 -20.629 1.00 59.97 509 LEU A N 1
ATOM 4094 C CA . LEU A 1 509 ? 14.116 -26.646 -20.469 1.00 59.97 509 LEU A CA 1
ATOM 4095 C C . LEU A 1 509 ? 14.231 -28.118 -20.060 1.00 59.97 509 LEU A C 1
ATOM 4097 O O . LEU A 1 509 ? 13.404 -28.592 -19.285 1.00 59.97 509 LEU A O 1
ATOM 4101 N N . ILE A 1 510 ? 15.261 -28.825 -20.533 1.00 67.06 510 ILE A N 1
ATOM 4102 C CA . ILE A 1 510 ? 15.545 -30.211 -20.144 1.00 67.06 510 ILE A CA 1
ATOM 4103 C C .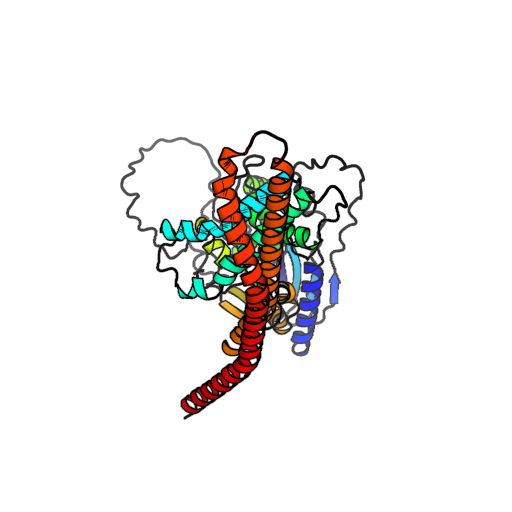 ILE A 1 510 ? 16.238 -30.261 -18.775 1.00 67.06 510 ILE A C 1
ATOM 4105 O O . ILE A 1 510 ? 15.840 -31.044 -17.917 1.00 67.06 510 ILE A O 1
ATOM 4109 N N . ALA A 1 511 ? 17.245 -29.421 -18.527 1.00 63.38 511 ALA A N 1
ATOM 4110 C CA . ALA A 1 511 ? 18.042 -29.436 -17.301 1.00 63.38 511 ALA A CA 1
ATOM 4111 C C . ALA A 1 511 ? 17.262 -28.945 -16.073 1.00 63.38 511 ALA A C 1
ATOM 4113 O O . ALA A 1 511 ? 17.473 -29.453 -14.971 1.00 63.38 511 ALA A O 1
ATOM 4114 N N . PHE A 1 512 ? 16.337 -27.996 -16.243 1.00 65.12 512 PHE A N 1
ATOM 4115 C CA . PHE A 1 512 ? 15.574 -27.412 -15.141 1.00 65.12 512 PHE A CA 1
ATOM 4116 C C . PHE A 1 512 ? 14.734 -28.451 -14.362 1.00 65.12 512 PHE A C 1
ATOM 4118 O O . PHE A 1 512 ? 14.868 -28.504 -13.134 1.00 65.12 512 PHE A O 1
ATOM 4125 N N . PRO A 1 513 ? 13.954 -29.349 -15.005 1.00 64.00 513 PRO A N 1
ATOM 4126 C CA . PRO A 1 513 ? 13.315 -30.486 -14.340 1.00 64.00 513 PRO A CA 1
ATOM 4127 C C . PRO A 1 513 ? 14.288 -31.382 -13.560 1.00 64.00 513 PRO A C 1
ATOM 4129 O O . PRO A 1 513 ? 13.980 -31.776 -12.433 1.00 64.00 513 PRO A O 1
ATOM 4132 N N . PHE A 1 514 ? 15.474 -31.672 -14.111 1.00 64.19 514 PHE A N 1
ATOM 4133 C CA . PHE A 1 514 ? 16.482 -32.506 -13.445 1.00 64.19 514 PHE A CA 1
ATOM 4134 C C . PHE A 1 514 ? 17.095 -31.816 -12.223 1.00 64.19 514 PHE A C 1
ATOM 4136 O O . PHE A 1 514 ? 17.231 -32.443 -11.170 1.00 64.19 514 PHE A O 1
ATOM 4143 N N . SER A 1 515 ? 17.412 -30.521 -12.313 1.00 63.97 515 SER A N 1
ATOM 4144 C CA . SER A 1 515 ? 17.882 -29.734 -11.167 1.00 63.97 515 SER A CA 1
ATOM 4145 C C . SER A 1 515 ? 16.815 -29.646 -10.072 1.00 63.97 515 SER A C 1
ATOM 4147 O O . SER A 1 515 ? 17.127 -29.818 -8.891 1.00 63.97 515 SER A O 1
ATOM 4149 N N . LEU A 1 516 ? 15.545 -29.461 -10.449 1.00 61.06 516 LEU A N 1
ATOM 4150 C CA . LEU A 1 516 ? 14.420 -29.434 -9.513 1.00 61.06 516 LEU A CA 1
ATOM 4151 C C . LEU A 1 516 ? 14.216 -30.795 -8.824 1.00 61.06 516 LEU A C 1
ATOM 4153 O O . LEU A 1 516 ? 13.987 -30.852 -7.613 1.00 61.06 516 LEU A O 1
ATOM 4157 N N . PHE A 1 517 ? 14.346 -31.893 -9.574 1.00 72.38 517 PHE A N 1
ATOM 4158 C CA . PHE A 1 517 ? 14.280 -33.257 -9.050 1.00 72.38 517 PHE A CA 1
ATOM 4159 C C . PHE A 1 517 ? 15.428 -33.552 -8.076 1.00 72.38 517 PHE A C 1
ATOM 4161 O O . PHE A 1 517 ? 15.197 -34.025 -6.959 1.00 72.38 517 PHE A O 1
ATOM 4168 N N . HIS A 1 518 ? 16.664 -33.217 -8.455 1.00 70.50 518 HIS A N 1
ATOM 4169 C CA . HIS A 1 518 ? 17.840 -33.445 -7.618 1.00 70.50 518 HIS A CA 1
ATOM 4170 C C . HIS A 1 518 ? 17.787 -32.621 -6.324 1.00 70.50 518 HIS A C 1
ATOM 4172 O O . HIS A 1 518 ? 18.170 -33.099 -5.251 1.00 70.50 518 HIS A O 1
ATOM 4178 N N . TRP A 1 519 ? 17.271 -31.396 -6.400 1.00 67.44 519 TRP A N 1
ATOM 4179 C CA . TRP A 1 519 ? 17.080 -30.549 -5.233 1.00 67.44 519 TRP A CA 1
ATOM 4180 C C . TRP A 1 519 ? 15.983 -31.077 -4.295 1.00 67.44 519 TRP A C 1
ATOM 4182 O O . TRP A 1 519 ? 16.237 -31.194 -3.096 1.00 67.44 519 TRP A O 1
ATOM 4192 N N . ARG A 1 520 ? 14.824 -31.519 -4.816 1.00 68.19 520 ARG A N 1
ATOM 4193 C CA . ARG A 1 520 ? 13.782 -32.190 -4.005 1.00 68.19 520 ARG A CA 1
ATOM 4194 C C . ARG A 1 520 ? 14.313 -33.427 -3.280 1.00 68.19 520 ARG A C 1
ATOM 4196 O O . ARG A 1 520 ? 14.002 -33.635 -2.108 1.00 68.19 520 ARG A O 1
ATOM 4203 N N . ARG A 1 521 ? 15.143 -34.233 -3.950 1.00 79.06 521 ARG A N 1
ATOM 4204 C CA . ARG A 1 521 ? 15.780 -35.410 -3.339 1.00 79.06 521 ARG A CA 1
ATOM 4205 C C . ARG A 1 521 ? 16.695 -35.019 -2.174 1.00 79.06 521 ARG A C 1
ATOM 4207 O O . ARG A 1 521 ? 16.735 -35.718 -1.165 1.00 79.06 521 ARG A O 1
ATOM 4214 N N . ASN A 1 522 ? 17.411 -33.900 -2.287 1.00 72.06 522 ASN A N 1
ATOM 4215 C CA . ASN A 1 522 ? 18.245 -33.385 -1.202 1.00 72.06 522 ASN A CA 1
ATOM 4216 C C . ASN A 1 522 ? 17.410 -32.823 -0.042 1.00 72.06 522 ASN A C 1
ATOM 4218 O O . ASN A 1 522 ? 17.754 -33.072 1.109 1.00 72.06 522 ASN A O 1
ATOM 4222 N N . GLU A 1 523 ? 16.294 -32.144 -0.315 1.00 71.75 523 GLU A N 1
ATOM 4223 C CA . GLU A 1 523 ? 15.373 -31.665 0.727 1.00 71.75 523 GLU A CA 1
ATOM 4224 C C . GLU A 1 523 ? 14.792 -32.832 1.545 1.00 71.75 523 GLU A C 1
ATOM 4226 O O . GLU A 1 523 ? 14.803 -32.794 2.776 1.00 71.75 523 GLU A O 1
ATOM 4231 N N . GLN A 1 524 ? 14.381 -33.920 0.882 1.00 81.88 524 GLN A N 1
ATOM 4232 C CA . GLN A 1 524 ? 13.913 -35.139 1.554 1.00 81.88 524 GLN A CA 1
ATOM 4233 C C . GLN A 1 524 ? 15.002 -35.789 2.417 1.00 81.88 524 GLN A C 1
ATOM 4235 O O . GLN A 1 524 ? 14.721 -36.197 3.541 1.00 81.88 524 GLN A O 1
ATOM 4240 N N . LYS A 1 525 ? 16.253 -35.837 1.936 1.00 80.06 525 LYS A N 1
ATOM 4241 C CA . LYS A 1 525 ? 17.391 -36.340 2.725 1.00 80.06 525 LYS A CA 1
ATOM 4242 C C . LYS A 1 525 ? 17.668 -35.483 3.962 1.00 80.06 525 LYS A C 1
ATOM 4244 O O . LYS A 1 525 ? 17.968 -36.029 5.017 1.00 80.06 525 LYS A O 1
ATOM 4249 N N . VAL A 1 526 ? 17.577 -34.156 3.845 1.00 79.06 526 VAL A N 1
ATOM 4250 C CA . VAL A 1 526 ? 17.764 -33.236 4.981 1.00 79.06 526 VAL A CA 1
ATOM 4251 C C . VAL A 1 526 ? 16.640 -33.394 6.001 1.00 79.06 526 VAL A C 1
ATOM 4253 O O . VAL A 1 526 ? 16.911 -33.387 7.197 1.00 79.06 526 VAL A O 1
ATOM 4256 N N . LYS A 1 527 ? 15.398 -33.579 5.542 1.00 75.56 527 LYS A N 1
ATOM 4257 C CA . LYS A 1 527 ? 14.256 -33.835 6.423 1.00 75.56 527 LYS A CA 1
ATOM 4258 C C . LYS A 1 527 ? 14.403 -35.169 7.166 1.00 75.56 527 LYS A C 1
ATOM 4260 O O . LYS A 1 527 ? 14.340 -35.179 8.385 1.00 75.56 527 LYS A O 1
ATOM 4265 N N . ALA A 1 528 ? 14.739 -36.247 6.457 1.00 80.81 528 ALA A N 1
ATOM 4266 C CA . ALA A 1 528 ? 14.977 -37.557 7.066 1.00 80.81 528 ALA A CA 1
ATOM 4267 C C . ALA A 1 528 ? 16.112 -37.544 8.109 1.00 80.81 528 ALA A C 1
ATOM 4269 O O . ALA A 1 528 ? 16.035 -38.257 9.095 1.00 80.81 528 ALA A O 1
ATOM 4270 N N . ARG A 1 529 ? 17.147 -36.711 7.924 1.00 82.00 529 ARG A N 1
ATOM 4271 C CA . ARG A 1 529 ? 18.232 -36.519 8.908 1.00 82.00 529 ARG A CA 1
ATOM 4272 C C . ARG A 1 529 ? 17.862 -35.652 10.113 1.00 82.00 529 ARG A C 1
ATOM 4274 O O . ARG A 1 529 ? 18.647 -35.592 11.044 1.00 82.00 529 ARG A O 1
ATOM 4281 N N . ARG A 1 530 ? 16.769 -34.893 10.041 1.00 69.44 530 ARG A N 1
ATOM 4282 C CA . ARG A 1 530 ? 16.242 -34.114 11.172 1.00 69.44 530 ARG A CA 1
ATOM 4283 C C . ARG A 1 530 ? 15.258 -34.917 12.014 1.00 69.44 530 ARG A C 1
ATOM 4285 O O . ARG A 1 530 ? 15.080 -34.587 13.178 1.00 69.44 530 ARG A O 1
ATOM 4292 N N . ASP A 1 531 ? 14.597 -35.884 11.386 1.00 76.25 531 ASP A N 1
ATOM 4293 C CA . ASP A 1 531 ? 13.611 -36.756 12.022 1.00 76.25 531 ASP A CA 1
ATOM 4294 C C . ASP A 1 531 ? 14.270 -38.008 12.658 1.00 76.25 531 ASP A C 1
ATOM 4296 O O . ASP A 1 531 ? 13.625 -38.694 13.448 1.00 76.25 531 ASP A O 1
ATOM 4300 N N . LEU A 1 532 ? 15.538 -38.287 12.316 1.00 73.19 532 LEU A N 1
ATOM 4301 C CA . LEU A 1 532 ? 16.468 -39.196 13.009 1.00 73.19 532 LEU A CA 1
ATOM 4302 C C . LEU A 1 532 ? 17.280 -38.411 14.041 1.00 73.19 532 LEU A C 1
ATOM 4304 O O . LEU A 1 532 ? 17.542 -38.981 15.121 1.00 73.19 532 LEU A O 1
#

Secondary structure (DSSP, 8-state):
-EEEEEEEEE-SSS--TTHHHHHHHHHHHHHHHHHHTSS---EEEEE----------TT-TT----TT-GGGSTTS-PPEEEEE--TTS-EEEEEEEEE---TT-PPPHHHHHHHHHHHHHHHHHHHHHHHTT-S-S---HHHIIIIIHIIIIIHHHHHHHHHHHHHHHHHHTTS-----HHHHHHHHHHHHHHHHH----EETTEEHHHHHHHHHHHHHHHHHHH-SEEEEEEETHHHHHHHHHHHHTTS---HHHHHHHHHHHHH-GGGGG--HHHHEEEEEEES--HHHHHHH-GGGSPPPTTS---S-S-S---PPP--------------TTTSTTPPPBEEEEEEETT-SS----TT---BTTBPPPEEEEE---SSHHHHHH-GGG-HHHHHHHHHHHH-TTS-PPPPPPPPHHHHHHHHHHHHHHHHHHHHHHHHHHHHHHHHHHHHHHHHHHHHTTSSS-TTSHHHHHHHHHHHHHHHHHHHHHHHHHHHHHHHHHHHHHHHHHHHHHHHHHHHHHHHHHHH-